Protein 7E5Q (pdb70)

Foldseek 3Di:
DDAQFDDCFDQFAPPALHPFAFKKKKWFKAFPDQELVLVQVLQQVLFVLQNVLRVDDPVDDDLAPPPCVPPGSQNKGKFKWAAPCLQPPPRHGGLPQPVADWDAHDFFDDFPLAQADALQETHGMMIMIHGNDHSSRVSSVVSSVVSCVVGIDISDMFMFGWDADPVRHQTAALLQARDQLPADNSPPVVVCCVWFAACDDHPPQLHQWWKKKWWFKWFQNVVSVVDDQVLSCLLAQARRPQCHGAPDDHNNPDHDLVRHDCQHLNNLLVVLVADKGWRKGKHWDQADPVPRHTTIGIGIMIIGRHCVNHPSSSCVSNSPRRSSSVGMHTHYIGMTRTTTGHHPVGTRCCSSSPD/DVLADDCFDQFAPPALHPFAFKKKKWFKAFPDQELVLVQVLQFVLQVLQNQLRHPHPDDPVDPDLAPPPCNPPDSQNKGKFKWAAPVLQPDPNDRRHPQVVQDWDFRDFFPDADALQEDHGMMMMIHGNDHSSRCSSVVSSVVSCPPTIDISDMDMFGWDADPVRHQTAALLQARDFLQADNSPPVVVCCVWFAACDDHRPQLHQWWKKKWWWKWFQNVVSVVDDQVLSCLLAQAHRPQCPHAPDDHVNDDHDLVRHDCQHLNNQLVVLVADWGWRKGKAWDQADVVVRHTTITIGTMITGRHCVNHPSSSVVSNVPRRSSVVGMDTHHIGMTRTGTGDHVVGTGCCSSSVD

InterPro domains:
  IPR006311 Twin-arginine translocation pathway, signal sequence [PS51318] (1-44)
  IPR006313 Deferrochelatase [TIGR01412] (5-415)
  IPR006314 Dyp-type peroxidase [PS51404] (63-408)
  IPR006314 Dyp-type peroxidase [PTHR30521] (64-403)
  IPR006314 Dyp-type peroxidase [TIGR01413] (66-404)
  IPR011008 Dimeric alpha-beta barrel [SSF54909] (61-408)
  IPR019546 Twin-arginine translocation pathway, signal sequence, bacterial/archaeal [PF10518] (11-30)
  IPR048327 Dyp-type peroxidase, N-terminal domain [PF04261] (66-222)
  IPR048328 Dyp-type peroxidase, C-terminal domain [PF20628] (231-404)

Solvent-accessible surface area: 28818 Å² total; per-residue (Å²): 227,141,138,38,55,23,103,21,52,34,149,42,9,14,0,1,33,27,80,67,4,26,4,1,0,0,0,0,0,22,6,72,17,193,50,54,79,67,0,29,68,6,0,122,66,0,5,52,28,0,60,112,26,5,84,156,82,108,69,108,53,36,185,67,8,14,2,20,70,34,32,48,35,11,39,3,1,5,0,0,0,0,0,28,26,0,6,94,64,137,66,148,79,38,27,68,3,162,103,66,74,4,139,30,3,60,85,22,55,98,17,123,75,33,92,80,64,79,158,39,3,28,4,0,0,0,0,0,0,0,0,56,26,7,0,7,0,0,11,0,0,10,9,0,17,28,73,2,60,72,18,12,117,36,81,13,14,6,27,6,2,10,6,38,11,142,128,69,50,28,29,13,10,0,2,0,8,35,30,22,32,41,37,64,58,42,147,52,107,78,62,3,37,67,10,0,9,7,93,96,62,24,31,115,10,0,56,7,0,0,0,0,0,0,8,5,35,28,9,52,6,42,88,1,14,105,16,15,44,68,69,2,19,35,6,20,0,26,80,12,92,38,2,0,0,32,53,28,164,111,29,113,40,100,22,96,74,154,95,13,42,81,64,0,48,27,12,13,24,106,75,30,67,65,74,16,5,70,9,9,0,0,4,4,67,14,35,28,132,100,70,41,131,18,29,0,0,23,0,29,0,0,0,0,66,39,0,76,69,11,4,16,36,18,20,120,24,32,16,75,115,9,22,23,46,129,23,20,56,20,33,0,18,6,5,0,0,0,3,9,27,7,149,152,77,77,17,3,8,40,31,1,0,71,157,92,161,75,50,22,102,18,53,36,162,43,9,14,0,1,34,29,80,64,3,27,6,0,2,0,0,0,0,39,5,70,13,179,112,57,74,49,0,40,71,8,0,126,66,0,4,59,30,0,56,90,19,3,31,32,193,163,108,76,71,137,80,48,31,140,65,8,13,1,23,70,32,30,21,19,12,35,3,0,3,0,0,0,0,0,35,32,0,0,30,103,141,72,147,65,46,17,55,1,96,106,50,58,5,140,47,2,68,81,11,81,143,109,50,124,155,13,2,30,5,3,0,0,0,0,0,0,0,59,27,8,1,7,0,1,8,0,0,9,8,0,16,39,73,1,82,74,22,10,116,42,88,17,13,16,33,6,2,13,6,37,13,90,124,74,54,28,28,15,10,0,2,0,7,41,32,21,36,51,34,63,61,48,157,53,110,75,62,3,76,68,11,0,14,4,86,102,55,24,20,125,11,0,70,7,0,0,0,0,0,0,29,24,33,35,10,62,6,27,84,1,12,110,16,19,53,31,74,2,30,61,4,20,0,29,80,17,92,38,4,0,0,37,64,31,78,126,30,111,26,89,20,103,67,151,104,10,46,94,62,0,46,28,8,21,22,98,73,34,64,62,80,17,3,70,8,10,0,0,6,4,83,21,40,20,128,107,69,33,90,32,21,0,0,26,0,31,0,0,0,0,71,35,1,74,71,11,5,45,39,16,29,63,29,29,81,80,143,9,10,26,68,112,22,18,91,45,39,0,16,6,5,0,0,0,3,8,26,5,152,141,79,87,23,2,8,44,48,0,0,96,107

Organism: Bacillus subtilis (strain 168) (NCBI:txid224308)

Radius of gyration: 26.23 Å; Cα contacts (8 Å, |Δi|>4): 1665; chains: 2; bounding box: 49×67×76 Å

Structure (mmCIF, N/CA/C/O backbone):
data_7E5Q
#
_entry.id   7E5Q
#
_cell.length_a   40.855
_cell.length_b   117.342
_cell.length_c   135.441
_cell.angle_alpha   90.000
_cell.angle_beta   90.000
_cell.angle_gamma   90.000
#
_symmetry.space_group_name_H-M   'P 21 21 21'
#
loop_
_entity.id
_entity.type
_entity.pdbx_description
1 polymer Deferrochelatase/peroxidase
2 non-polymer 'PROTOPORPHYRIN IX CONTAINING FE'
3 non-polymer 'OXYGEN MOLECULE'
4 non-polymer 1,2-ETHANEDIOL
5 non-polymer 'CITRIC ACID'
6 non-polymer DI(HYDROXYETHYL)ETHER
7 non-polymer 'SODIUM ION'
8 non-polymer 'CHLORIDE ION'
9 non-polymer GLYCEROL
10 water water
#
loop_
_atom_site.group_PDB
_atom_site.id
_atom_site.type_symbol
_atom_site.label_atom_id
_atom_site.label_alt_id
_atom_site.label_comp_id
_atom_site.label_asym_id
_atom_site.label_entity_id
_atom_site.label_seq_id
_atom_site.pdbx_PDB_ins_code
_atom_site.Cartn_x
_atom_site.Cartn_y
_atom_site.Cartn_z
_atom_site.occupancy
_atom_site.B_iso_or_equiv
_atom_site.auth_seq_id
_atom_site.auth_comp_id
_atom_site.auth_asym_id
_atom_site.auth_atom_id
_atom_site.pdbx_PDB_model_num
ATOM 1 N N . MET A 1 1 ? 30.657 16.292 33.435 1.00 64.92 1 MET A N 1
ATOM 2 C CA . MET A 1 1 ? 30.121 16.219 32.076 1.00 63.90 1 MET A CA 1
ATOM 3 C C . MET A 1 1 ? 30.454 17.488 31.290 1.00 62.26 1 MET A C 1
ATOM 4 O O . MET A 1 1 ? 30.785 18.517 31.875 1.00 66.38 1 MET A O 1
ATOM 9 N N . GLU A 1 2 ? 30.404 17.402 29.963 1.00 61.57 2 GLU A N 1
ATOM 10 C CA . GLU A 1 2 ? 30.538 18.590 29.133 1.00 53.89 2 GLU A CA 1
ATOM 11 C C . GLU A 1 2 ? 29.236 19.386 29.145 1.00 50.04 2 GLU A C 1
ATOM 12 O O . GLU A 1 2 ? 28.210 18.941 29.667 1.00 49.28 2 GLU A O 1
ATOM 18 N N . GLU A 1 3 ? 29.287 20.577 28.545 1.00 44.54 3 GLU A N 1
ATOM 19 C CA . GLU A 1 3 ? 28.089 21.390 28.376 1.00 50.55 3 GLU A CA 1
ATOM 20 C C . GLU A 1 3 ? 27.005 20.621 27.633 1.00 41.07 3 GLU A C 1
ATOM 21 O O . GLU A 1 3 ? 27.247 20.056 26.562 1.00 47.74 3 GLU A O 1
ATOM 27 N N . GLN A 1 4 ? 25.804 20.603 28.208 1.00 38.19 4 GLN A N 1
ATOM 28 C CA . GLN A 1 4 ? 24.675 19.889 27.620 1.00 40.47 4 GLN A CA 1
ATOM 29 C C . GLN A 1 4 ? 23.787 20.872 26.857 1.00 34.84 4 GLN A C 1
ATOM 30 O O . GLN A 1 4 ? 22.646 21.145 27.224 1.00 39.51 4 GLN A O 1
ATOM 36 N N . ILE A 1 5 ? 24.336 21.404 25.767 1.00 45.07 5 ILE A N 1
ATOM 37 C CA . ILE A 1 5 ? 23.661 22.413 24.954 1.00 32.57 5 ILE A CA 1
ATOM 38 C C . ILE A 1 5 ? 23.589 21.905 23.525 1.00 37.47 5 ILE A C 1
ATOM 39 O O . ILE A 1 5 ? 24.550 21.317 23.020 1.00 39.80 5 ILE A O 1
ATOM 44 N N . VAL A 1 6 ? 22.441 22.090 22.891 1.00 36.16 6 VAL A N 1
ATOM 45 C CA . VAL A 1 6 ? 22.240 21.757 21.482 1.00 34.39 6 VAL A CA 1
ATOM 46 C C . VAL A 1 6 ? 22.099 23.064 20.711 1.00 39.25 6 VAL A C 1
ATOM 47 O O . VAL A 1 6 ? 21.306 23.922 21.114 1.00 31.90 6 VAL A O 1
ATOM 51 N N . PRO A 1 7 ? 22.833 23.253 19.614 1.00 36.12 7 PRO A N 1
ATOM 52 C CA . PRO A 1 7 ? 22.748 24.514 18.864 1.00 37.42 7 PRO A CA 1
ATOM 53 C C . PRO A 1 7 ? 21.324 24.810 18.416 1.00 30.96 7 PRO A C 1
ATOM 54 O O . PRO A 1 7 ? 20.620 23.939 17.901 1.00 37.32 7 PRO A O 1
ATOM 58 N N . PHE A 1 8 ? 20.907 26.056 18.615 1.00 34.16 8 PHE A N 1
ATOM 59 C CA . PHE A 1 8 ? 19.562 26.479 18.256 1.00 28.56 8 PHE A CA 1
ATOM 60 C C . PHE A 1 8 ? 19.502 27.004 16.823 1.00 32.12 8 PHE A C 1
ATOM 61 O O . PHE A 1 8 ? 18.579 26.660 16.070 1.00 36.66 8 PHE A O 1
ATOM 69 N N . TYR A 1 9 ? 20.498 27.786 16.414 1.00 35.66 9 TYR A N 1
ATOM 70 C CA . TYR A 1 9 ? 20.570 28.320 15.058 1.00 34.99 9 TYR A CA 1
ATOM 71 C C . TYR A 1 9 ? 21.294 27.341 14.144 1.00 36.64 9 TYR A C 1
ATOM 72 O O . TYR A 1 9 ? 22.312 26.753 14.523 1.00 44.38 9 TYR A O 1
ATOM 81 N N . GLY A 1 10 ? 20.779 27.174 12.934 1.00 39.83 10 GLY A N 1
ATOM 82 C CA . GLY A 1 10 ? 21.466 26.339 11.972 1.00 36.82 10 GLY A CA 1
ATOM 83 C C . GLY A 1 10 ? 20.634 26.136 10.729 1.00 39.11 10 GLY A C 1
ATOM 84 O O . GLY A 1 10 ? 19.552 26.702 10.572 1.00 38.75 10 GLY A O 1
ATOM 85 N N . LYS A 1 11 ? 21.174 25.295 9.845 1.00 40.87 11 LYS A N 1
ATOM 86 C CA . LYS A 1 11 ? 20.470 24.905 8.631 1.00 36.51 11 LYS A CA 1
ATOM 87 C C . LYS A 1 11 ? 19.124 24.260 8.941 1.00 41.35 11 LYS A C 1
ATOM 88 O O . LYS A 1 11 ? 18.175 24.397 8.158 1.00 33.45 11 LYS A O 1
ATOM 94 N N . HIS A 1 12 ? 19.019 23.562 10.073 1.00 37.59 12 HIS A N 1
ATOM 95 C CA . HIS A 1 12 ? 17.796 22.890 10.479 1.00 35.90 12 HIS A CA 1
ATOM 96 C C . HIS A 1 12 ? 17.381 23.331 11.873 1.00 28.41 12 HIS A C 1
ATOM 97 O O . HIS A 1 12 ? 18.182 23.834 12.662 1.00 33.39 12 HIS A O 1
ATOM 104 N N . GLN A 1 13 ? 16.106 23.127 12.170 1.00 31.92 13 GLN A N 1
ATOM 105 C CA . GLN A 1 13 ? 15.669 23.191 13.554 1.00 30.28 13 GLN A CA 1
ATOM 106 C C . GLN A 1 13 ? 16.208 21.993 14.311 1.00 28.55 13 GLN A C 1
ATOM 107 O O . GLN A 1 13 ? 16.238 20.875 13.793 1.00 32.34 13 GLN A O 1
ATOM 113 N N . ALA A 1 14 ? 16.641 22.246 15.537 1.00 32.80 14 ALA A N 1
ATOM 114 C CA . ALA A 1 14 ? 16.997 21.197 16.468 1.00 35.52 14 ALA A CA 1
ATOM 115 C C . ALA A 1 14 ? 15.741 20.461 16.922 1.00 34.25 14 ALA A C 1
ATOM 116 O O . ALA A 1 14 ? 14.610 20.884 16.663 1.00 31.39 14 ALA A O 1
ATOM 118 N N . GLY A 1 15 ? 15.948 19.341 17.610 1.00 31.92 15 GLY A N 1
ATOM 119 C CA . GLY A 1 15 ? 14.845 18.541 18.091 1.00 28.13 15 GLY A CA 1
ATOM 120 C C . GLY A 1 15 ? 14.333 17.503 17.120 1.00 31.05 15 GLY A C 1
ATOM 121 O O . GLY A 1 15 ? 13.335 16.839 17.418 1.00 28.18 15 GLY A O 1
ATOM 122 N N . ILE A 1 16 ? 14.984 17.331 15.974 1.00 28.48 16 ILE A N 1
ATOM 123 C CA . ILE A 1 16 ? 14.475 16.457 14.930 1.00 29.67 16 ILE A CA 1
ATOM 124 C C . ILE A 1 16 ? 15.451 15.306 14.733 1.00 34.19 16 ILE A C 1
ATOM 125 O O . ILE A 1 16 ? 15.128 14.153 15.037 1.00 31.35 16 ILE A O 1
ATOM 130 N N . THR A 1 17 ? 16.651 15.602 14.241 1.00 31.14 17 THR A N 1
ATOM 131 C CA . THR A 1 17 ? 17.726 14.622 14.227 1.00 37.15 17 THR A CA 1
ATOM 132 C C . THR A 1 17 ? 18.643 14.767 15.428 1.00 36.24 17 THR A C 1
ATOM 133 O O . THR A 1 17 ? 19.586 13.981 15.570 1.00 35.23 17 THR A O 1
ATOM 137 N N . THR A 1 18 ? 18.401 15.763 16.281 1.00 29.83 18 THR A N 1
ATOM 138 C CA . THR A 1 18 ? 19.053 15.807 17.578 1.00 30.19 18 THR A CA 1
ATOM 139 C C . THR A 1 18 ? 18.851 14.471 18.289 1.00 34.35 18 THR A C 1
ATOM 140 O O . THR A 1 18 ? 17.793 13.843 18.175 1.00 28.59 18 THR A O 1
ATOM 144 N N . ALA A 1 19 ? 19.877 14.034 19.006 1.00 32.86 19 ALA A N 1
ATOM 145 C CA . ALA A 1 19 ? 19.752 12.821 19.807 1.00 34.70 19 ALA A CA 1
ATOM 146 C C . ALA A 1 19 ? 18.570 12.937 20.759 1.00 29.87 19 ALA A C 1
ATOM 147 O O . ALA A 1 19 ? 18.298 13.998 21.320 1.00 30.54 19 ALA A O 1
ATOM 149 N N . HIS A 1 20 ? 17.858 11.831 20.915 1.00 33.00 20 HIS A N 1
ATOM 150 C CA . HIS A 1 20 ? 16.597 11.786 21.641 1.00 31.91 20 HIS A CA 1
ATOM 151 C C . HIS A 1 20 ? 16.838 12.055 23.126 1.00 30.21 20 HIS A C 1
ATOM 152 O O . HIS A 1 20 ? 17.545 11.290 23.785 1.00 29.94 20 HIS A O 1
ATOM 159 N N . GLN A 1 21 ? 16.285 13.157 23.648 1.00 28.37 21 GLN A N 1
ATOM 160 C CA . GLN A 1 21 ? 16.377 13.449 25.073 1.00 27.96 21 GLN A CA 1
ATOM 161 C C . GLN A 1 21 ? 15.357 12.617 25.857 1.00 25.37 21 GLN A C 1
ATOM 162 O O . GLN A 1 21 ? 14.505 11.931 25.296 1.00 27.23 21 GLN A O 1
ATOM 168 N N . THR A 1 22 ? 15.415 12.719 27.181 1.00 24.88 22 THR A N 1
ATOM 169 C CA . THR A 1 22 ? 14.571 11.839 27.990 1.00 28.77 22 THR A CA 1
ATOM 170 C C . THR A 1 22 ? 13.142 12.353 28.134 1.00 27.23 22 THR A C 1
ATOM 171 O O . THR A 1 22 ? 12.219 11.541 28.253 1.00 27.50 22 THR A O 1
ATOM 175 N N . TYR A 1 23 ? 12.926 13.677 28.094 1.00 23.15 23 TYR A N 1
ATOM 176 C CA . TYR A 1 23 ? 11.627 14.258 28.436 1.00 25.71 23 TYR A CA 1
ATOM 177 C C . TYR A 1 23 ? 11.133 15.188 27.341 1.00 30.31 23 TYR A C 1
ATOM 178 O O . TYR A 1 23 ? 11.923 15.823 26.635 1.00 26.34 23 TYR A O 1
ATOM 187 N N . VAL A 1 24 ? 9.810 15.263 27.208 1.00 22.97 24 VAL A N 1
ATOM 188 C CA . VAL A 1 24 ? 9.176 16.141 26.235 1.00 22.98 24 VAL A CA 1
ATOM 189 C C . VAL A 1 24 ? 7.979 16.836 26.875 1.00 26.32 24 VAL A C 1
ATOM 190 O O . VAL A 1 24 ? 7.253 16.242 27.678 1.00 24.65 24 VAL A O 1
ATOM 194 N N . TYR A 1 25 ? 7.801 18.118 26.545 1.00 25.06 25 TYR A N 1
ATOM 195 C CA . TYR A 1 25 ? 6.510 18.785 26.614 1.00 28.20 25 TYR A CA 1
ATOM 196 C C . TYR A 1 25 ? 6.106 19.135 25.186 1.00 32.33 25 TYR A C 1
ATOM 197 O O . TYR A 1 25 ? 6.905 19.702 24.430 1.00 28.89 25 TYR A O 1
ATOM 206 N N . PHE A 1 26 ? 4.882 18.772 24.813 1.00 29.98 26 PHE A N 1
ATOM 207 C CA . PHE A 1 26 ? 4.365 18.968 23.466 1.00 27.84 26 PHE A CA 1
ATOM 208 C C . PHE A 1 26 ? 3.078 19.768 23.571 1.00 31.95 26 PHE A C 1
ATOM 209 O O . PHE A 1 26 ? 2.101 19.287 24.154 1.00 33.01 26 PHE A O 1
ATOM 217 N N . ALA A 1 27 ? 3.067 20.978 23.002 1.00 32.06 27 ALA A N 1
ATOM 218 C CA . ALA A 1 27 ? 1.912 21.859 23.089 1.00 33.01 27 ALA A CA 1
ATOM 219 C C . ALA A 1 27 ? 1.450 22.279 21.700 1.00 32.55 27 ALA A C 1
ATOM 220 O O . ALA A 1 27 ? 2.267 22.494 20.800 1.00 32.44 27 ALA A O 1
ATOM 222 N N . ALA A 1 28 ? 0.134 22.371 21.526 1.00 30.93 28 ALA A N 1
ATOM 223 C CA . ALA A 1 28 ? -0.460 22.975 20.343 1.00 32.61 28 ALA A CA 1
ATOM 224 C C . ALA A 1 28 ? -1.194 24.248 20.736 1.00 27.75 28 ALA A C 1
ATOM 225 O O . ALA A 1 28 ? -1.846 24.309 21.780 1.00 27.83 28 ALA A O 1
ATOM 227 N N . LEU A 1 29 ? -1.094 25.260 19.888 1.00 29.79 29 LEU A N 1
ATOM 228 C CA . LEU A 1 29 ? -1.704 26.548 20.154 1.00 34.61 29 LEU A CA 1
ATOM 229 C C . LEU A 1 29 ? -2.534 26.944 18.950 1.00 31.24 29 LEU A C 1
ATOM 230 O O . LEU A 1 29 ? -2.216 26.589 17.814 1.00 31.26 29 LEU A O 1
ATOM 235 N N . ASP A 1 30 ? -3.608 27.672 19.206 1.00 35.85 30 ASP A N 1
ATOM 236 C CA . ASP A 1 30 ? -4.368 28.318 18.149 1.00 37.70 30 ASP A CA 1
ATOM 237 C C . ASP A 1 30 ? -4.166 29.824 18.243 1.00 30.26 30 ASP A C 1
ATOM 238 O O . ASP A 1 30 ? -4.162 30.392 19.339 1.00 35.63 30 ASP A O 1
ATOM 243 N N . VAL A 1 31 ? -3.952 30.456 17.094 1.00 32.24 31 VAL A N 1
ATOM 244 C CA . VAL A 1 31 ? -3.823 31.910 17.022 1.00 32.29 31 VAL A CA 1
ATOM 245 C C . VAL A 1 31 ? -5.219 32.508 17.073 1.00 33.28 31 VAL A C 1
ATOM 246 O O . VAL A 1 31 ? -6.081 32.169 16.258 1.00 38.88 31 VAL A O 1
ATOM 250 N N . THR A 1 32 ? -5.446 33.386 18.041 1.00 42.41 32 THR A N 1
ATOM 251 C CA . THR A 1 32 ? -6.690 34.130 18.123 1.00 41.17 32 THR A CA 1
ATOM 252 C C . THR A 1 32 ? -6.560 35.550 17.600 1.00 42.96 32 THR A C 1
ATOM 253 O O . THR A 1 32 ? -7.579 36.168 17.283 1.00 40.55 32 THR A O 1
ATOM 257 N N . ALA A 1 33 ? -5.342 36.085 17.537 1.00 38.98 33 ALA A N 1
ATOM 258 C CA . ALA A 1 33 ? -5.129 37.374 16.909 1.00 46.75 33 ALA A CA 1
ATOM 259 C C . ALA A 1 33 ? -5.447 37.280 15.422 1.00 50.23 33 ALA A C 1
ATOM 260 O O . ALA A 1 33 ? -5.313 36.226 14.796 1.00 41.67 33 ALA A O 1
ATOM 262 N N . LYS A 1 34 ? -5.886 38.394 14.856 1.00 47.35 34 LYS A N 1
ATOM 263 C CA . LYS A 1 34 ? -6.308 38.422 13.467 1.00 42.42 34 LYS A CA 1
ATOM 264 C C . LYS A 1 34 ? -5.286 39.088 12.551 1.00 48.46 34 LYS A C 1
ATOM 265 O O . LYS A 1 34 ? -5.486 39.109 11.336 1.00 48.57 34 LYS A O 1
ATOM 271 N N . GLU A 1 35 ? -4.189 39.606 13.099 1.00 44.66 35 GLU A N 1
ATOM 272 C CA . GLU A 1 35 ? -3.186 40.354 12.351 1.00 42.51 35 GLU A CA 1
ATOM 273 C C . GLU A 1 35 ? -1.878 39.581 12.308 1.00 45.71 35 GLU A C 1
ATOM 274 O O . GLU A 1 35 ? -1.394 39.123 13.348 1.00 37.11 35 GLU A O 1
ATOM 276 N N . LYS A 1 36 ? -1.288 39.477 11.112 1.00 38.01 36 LYS A N 1
ATOM 277 C CA . LYS A 1 36 ? -0.016 38.774 10.964 1.00 33.64 36 LYS A CA 1
ATOM 278 C C . LYS A 1 36 ? 1.118 39.458 11.728 1.00 40.09 36 LYS A C 1
ATOM 279 O O . LYS A 1 36 ? 2.079 38.793 12.136 1.00 35.34 36 LYS A O 1
ATOM 285 N N . SER A 1 37 ? 1.034 40.776 11.934 1.00 34.25 37 SER A N 1
ATOM 286 C CA . SER A 1 37 ? 2.087 41.458 12.681 1.00 34.64 37 SER A CA 1
ATOM 287 C C . SER A 1 37 ? 2.215 40.922 14.097 1.00 29.66 37 SER A C 1
ATOM 288 O O . SER A 1 37 ? 3.316 40.902 14.656 1.00 30.07 37 SER A O 1
ATOM 291 N N . ASP A 1 38 ? 1.099 40.534 14.710 1.00 30.71 38 ASP A N 1
ATOM 292 C CA . ASP A 1 38 ? 1.144 39.950 16.046 1.00 35.98 38 ASP A CA 1
ATOM 293 C C . ASP A 1 38 ? 1.879 38.613 16.037 1.00 35.15 38 ASP A C 1
ATOM 294 O O . ASP A 1 38 ? 2.584 38.275 16.995 1.00 33.39 38 ASP A O 1
ATOM 299 N N . ILE A 1 39 ? 1.724 37.841 14.963 1.00 30.44 39 ILE A N 1
ATOM 300 C CA . ILE A 1 39 ? 2.432 36.566 14.858 1.00 26.58 39 ILE A CA 1
ATOM 301 C C . ILE A 1 39 ? 3.912 36.801 14.614 1.00 31.37 39 ILE A C 1
ATOM 302 O O . ILE A 1 39 ? 4.760 36.043 15.099 1.00 32.05 39 ILE A O 1
ATOM 307 N N . ILE A 1 40 ? 4.254 37.855 13.871 1.00 32.89 40 ILE A N 1
ATOM 308 C CA . ILE A 1 40 ? 5.661 38.161 13.636 1.00 27.99 40 ILE A CA 1
ATOM 309 C C . ILE A 1 40 ? 6.347 38.471 14.956 1.00 30.48 40 ILE A C 1
ATOM 310 O O . ILE A 1 40 ? 7.415 37.929 15.264 1.00 30.29 40 ILE A O 1
ATOM 315 N N . THR A 1 41 ? 5.741 39.362 15.751 1.00 30.11 41 THR A N 1
ATOM 316 C CA . THR A 1 41 ? 6.255 39.665 17.082 1.00 32.48 41 THR A CA 1
ATOM 317 C C . THR A 1 41 ? 6.383 38.402 17.925 1.00 34.92 41 THR A C 1
ATOM 318 O O . THR A 1 41 ? 7.366 38.226 18.653 1.00 32.30 41 THR A O 1
ATOM 322 N N . LEU A 1 42 ? 5.384 37.527 17.857 1.00 30.09 42 LEU A N 1
ATOM 323 C CA . LEU A 1 42 ? 5.446 36.275 18.613 1.00 30.60 42 LEU A CA 1
ATOM 324 C C . LEU A 1 42 ? 6.688 35.475 18.247 1.00 29.04 42 LEU A C 1
ATOM 325 O O . LEU A 1 42 ? 7.442 35.041 19.128 1.00 34.48 42 LEU A O 1
ATOM 330 N N . PHE A 1 43 ? 6.934 35.294 16.946 1.00 26.75 43 PHE A N 1
ATOM 331 C CA . PHE A 1 43 ? 8.034 34.433 16.526 1.00 29.36 43 PHE A CA 1
ATOM 332 C C . PHE A 1 43 ? 9.393 35.075 16.744 1.00 35.50 43 PHE A C 1
ATOM 333 O O . PHE A 1 43 ? 10.371 34.364 17.002 1.00 36.85 43 PHE A O 1
ATOM 341 N N . ARG A 1 44 ? 9.501 36.402 16.660 1.00 37.40 44 ARG A N 1
ATOM 342 C CA . ARG A 1 44 ? 10.792 36.965 17.033 1.00 33.67 44 ARG A CA 1
ATOM 343 C C . ARG A 1 44 ? 10.975 36.972 18.545 1.00 26.85 44 ARG A C 1
ATOM 344 O O . ARG A 1 44 ? 12.103 36.834 19.025 1.00 32.63 44 ARG A O 1
ATOM 352 N N . ASN A 1 45 ? 9.902 37.155 19.316 1.00 28.71 45 ASN A N 1
ATOM 353 C CA . ASN A 1 45 ? 10.026 37.006 20.759 1.00 29.39 45 ASN A CA 1
ATOM 354 C C . ASN A 1 45 ? 10.326 35.555 21.128 1.00 28.28 45 ASN A C 1
ATOM 355 O O . ASN A 1 45 ? 11.094 35.288 22.054 1.00 27.28 45 ASN A O 1
ATOM 360 N N . TRP A 1 46 ? 9.725 34.609 20.416 1.00 31.11 46 TRP A N 1
ATOM 361 C CA . TRP A 1 46 ? 10.014 33.202 20.687 1.00 34.12 46 TRP A CA 1
ATOM 362 C C . TRP A 1 46 ? 11.452 32.863 20.326 1.00 34.52 46 TRP A C 1
ATOM 363 O O . TRP A 1 46 ? 12.114 32.088 21.027 1.00 35.83 46 TRP A O 1
ATOM 374 N N . THR A 1 47 ? 11.954 33.455 19.244 1.00 32.68 47 THR A N 1
ATOM 375 C CA . THR A 1 47 ? 13.300 33.139 18.781 1.00 33.71 47 THR A CA 1
ATOM 376 C C . THR A 1 47 ? 14.336 33.600 19.790 1.00 34.04 47 THR A C 1
ATOM 377 O O . THR A 1 47 ? 15.200 32.822 20.208 1.00 38.71 47 THR A O 1
ATOM 381 N N . SER A 1 48 ? 14.258 34.865 20.208 1.00 34.62 48 SER A N 1
ATOM 382 C CA . SER A 1 48 ? 15.204 35.373 21.194 1.00 35.40 48 SER A CA 1
ATOM 383 C C . SER A 1 48 ? 15.138 34.566 22.496 1.00 37.79 48 SER A C 1
ATOM 384 O O . SER A 1 48 ? 16.170 34.186 23.059 1.00 33.73 48 SER A O 1
ATOM 387 N N . LEU A 1 49 ? 13.926 34.287 22.985 1.00 31.00 49 LEU A N 1
ATOM 388 C CA . LEU A 1 49 ? 13.789 33.519 24.221 1.00 36.92 49 LEU A CA 1
ATOM 389 C C . LEU A 1 49 ? 14.357 32.109 24.064 1.00 36.47 49 LEU A C 1
ATOM 390 O O . LEU A 1 49 ? 15.082 31.613 24.941 1.00 35.16 49 LEU A O 1
ATOM 395 N N . THR A 1 50 ? 14.040 31.448 22.954 1.00 32.03 50 THR A N 1
ATOM 396 C CA . THR A 1 50 ? 14.530 30.089 22.755 1.00 29.87 50 THR A CA 1
ATOM 397 C C . THR A 1 50 ? 16.049 30.076 22.654 1.00 38.17 50 THR A C 1
ATOM 398 O O . THR A 1 50 ? 16.710 29.183 23.194 1.00 34.84 50 THR A O 1
ATOM 402 N N . GLN A 1 51 ? 16.625 31.075 21.987 1.00 37.99 51 GLN A N 1
ATOM 403 C CA . GLN A 1 51 ? 18.078 31.196 21.965 1.00 37.37 51 GLN A CA 1
ATOM 404 C C . GLN A 1 51 ? 18.635 31.319 23.377 1.00 35.43 51 GLN A C 1
ATOM 405 O O . GLN A 1 51 ? 19.661 30.709 23.701 1.00 38.46 51 GLN A O 1
ATOM 411 N N . MET A 1 52 ? 17.960 32.085 24.241 1.00 34.41 52 MET A N 1
ATOM 412 C CA . MET A 1 52 ? 18.412 32.204 25.626 1.00 36.59 52 MET A CA 1
ATOM 413 C C . MET A 1 52 ? 18.218 30.899 26.383 1.00 35.81 52 MET A C 1
ATOM 414 O O . MET A 1 52 ? 19.093 30.481 27.153 1.00 36.74 52 MET A O 1
ATOM 419 N N . LEU A 1 53 ? 17.060 30.263 26.207 1.00 35.49 53 LEU A N 1
ATOM 420 C CA . LEU A 1 53 ? 16.758 29.044 26.956 1.00 39.36 53 LEU A CA 1
ATOM 421 C C . LEU A 1 53 ? 17.723 27.924 26.601 1.00 29.56 53 LEU A C 1
ATOM 422 O O . LEU A 1 53 ? 18.220 27.219 27.486 1.00 32.70 53 LEU A O 1
ATOM 427 N N . THR A 1 54 ? 18.017 27.757 25.318 1.00 32.77 54 THR A N 1
ATOM 428 C CA . THR A 1 54 ? 18.853 26.645 24.889 1.00 35.67 54 THR A CA 1
ATOM 429 C C . THR A 1 54 ? 20.337 26.877 25.132 1.00 40.20 54 THR A C 1
ATOM 430 O O . THR A 1 54 ? 21.108 25.915 25.075 1.00 45.02 54 THR A O 1
ATOM 434 N N . SER A 1 55 ? 20.758 28.108 25.402 1.00 37.58 55 SER A N 1
ATOM 435 C CA . SER A 1 55 ? 22.183 28.399 25.518 1.00 40.33 55 SER A CA 1
ATOM 436 C C . SER A 1 55 ? 22.726 28.122 26.925 1.00 40.53 55 SER A C 1
ATOM 437 O O . SER A 1 55 ? 21.978 28.095 27.914 1.00 43.57 55 SER A O 1
ATOM 440 N N . ARG A 1 64 ? 15.609 44.654 37.419 1.00 62.36 64 ARG A N 1
ATOM 441 C CA . ARG A 1 64 ? 16.109 45.225 38.666 1.00 72.86 64 ARG A CA 1
ATOM 442 C C . ARG A 1 64 ? 15.040 46.052 39.380 1.00 77.13 64 ARG A C 1
ATOM 443 O O . ARG A 1 64 ? 15.337 46.738 40.362 1.00 65.53 64 ARG A O 1
ATOM 445 N N . ASN A 1 65 ? 13.800 45.992 38.889 1.00 71.83 65 ASN A N 1
ATOM 446 C CA . ASN A 1 65 ? 12.680 46.706 39.500 1.00 64.28 65 ASN A CA 1
ATOM 447 C C . ASN A 1 65 ? 11.743 45.712 40.183 1.00 62.60 65 ASN A C 1
ATOM 448 O O . ASN A 1 65 ? 10.995 44.990 39.512 1.00 51.44 65 ASN A O 1
ATOM 453 N N . GLN A 1 66 ? 11.759 45.727 41.521 1.00 54.19 66 GLN A N 1
ATOM 454 C CA . GLN A 1 66 ? 11.060 44.781 42.388 1.00 50.12 66 GLN A CA 1
ATOM 455 C C . GLN A 1 66 ? 9.547 44.936 42.367 1.00 44.70 66 GLN A C 1
ATOM 456 O O . GLN A 1 66 ? 8.853 44.055 42.876 1.00 40.04 66 GLN A O 1
ATOM 462 N N . TYR A 1 67 ? 9.022 46.028 41.820 1.00 39.77 67 TYR A N 1
ATOM 463 C CA . TYR A 1 67 ? 7.583 46.232 41.718 1.00 36.58 67 TYR A CA 1
ATOM 464 C C . TYR A 1 67 ? 7.028 45.700 40.405 1.00 36.06 67 TYR A C 1
ATOM 465 O O . TYR A 1 67 ? 5.815 45.790 40.172 1.00 37.89 67 TYR A O 1
ATOM 467 N N . LEU A 1 68 ? 7.891 45.142 39.551 1.00 39.55 68 LEU A N 1
ATOM 468 C CA . LEU A 1 68 ? 7.577 44.484 38.296 1.00 35.34 68 LEU A CA 1
ATOM 469 C C . LEU A 1 68 ? 7.706 42.957 38.419 1.00 39.83 68 LEU A C 1
ATOM 470 O O . LEU A 1 68 ? 8.508 42.449 39.215 1.00 35.25 68 LEU A O 1
ATOM 475 N N . PRO A 1 69 ? 6.946 42.206 37.627 1.00 35.87 69 PRO A N 1
ATOM 476 C CA . PRO A 1 69 ? 7.058 40.730 37.647 1.00 38.29 69 PRO A CA 1
ATOM 477 C C . PRO A 1 69 ? 8.404 40.283 37.110 1.00 43.10 69 PRO A C 1
ATOM 478 O O . PRO A 1 69 ? 8.912 40.863 36.138 1.00 40.48 69 PRO A O 1
ATOM 482 N N . PRO A 1 70 ? 9.007 39.253 37.703 1.00 38.25 70 PRO A N 1
ATOM 483 C CA . PRO A 1 70 ? 10.247 38.703 37.146 1.00 33.32 70 PRO A CA 1
ATOM 484 C C . PRO A 1 70 ? 10.110 38.412 35.660 1.00 29.74 70 PRO A C 1
ATOM 485 O O . PRO A 1 70 ? 9.063 37.961 35.185 1.00 38.81 70 PRO A O 1
ATOM 489 N N . GLN A 1 71 ? 11.185 38.679 34.920 1.00 36.26 71 GLN A N 1
ATOM 490 C CA . GLN A 1 71 ? 11.197 38.347 33.500 1.00 35.59 71 GLN A CA 1
ATOM 491 C C . GLN A 1 71 ? 11.224 36.836 33.288 1.00 40.43 71 GLN A C 1
ATOM 492 O O . GLN A 1 71 ? 10.603 36.322 32.357 1.00 33.06 71 GLN A O 1
ATOM 498 N N . ASP A 1 72 ? 11.944 36.109 34.128 1.00 40.38 72 ASP A N 1
ATOM 499 C CA . ASP A 1 72 ? 11.986 34.656 34.046 1.00 39.78 72 ASP A CA 1
ATOM 500 C C . ASP A 1 72 ? 11.301 34.062 35.270 1.00 34.30 72 ASP A C 1
ATOM 501 O O . ASP A 1 72 ? 11.264 34.681 36.337 1.00 32.89 72 ASP A O 1
ATOM 506 N N . THR A 1 73 ? 10.745 32.851 35.107 1.00 33.13 73 THR A N 1
ATOM 507 C CA . THR A 1 73 ? 9.971 32.241 36.181 1.00 32.66 73 THR A CA 1
ATOM 508 C C . THR A 1 73 ? 10.849 31.614 37.258 1.00 32.70 73 THR A C 1
ATOM 509 O O . THR A 1 73 ? 10.356 31.340 38.354 1.00 32.62 73 THR A O 1
ATOM 513 N N . GLY A 1 74 ? 12.129 31.372 36.979 1.00 31.73 74 GLY A N 1
ATOM 514 C CA . GLY A 1 74 ? 13.091 31.083 38.023 1.00 33.27 74 GLY A CA 1
ATOM 515 C C . GLY A 1 74 ? 13.316 29.621 38.383 1.00 34.72 74 GLY A C 1
ATOM 516 O O . GLY A 1 74 ? 14.319 29.320 39.035 1.00 32.78 74 GLY A O 1
ATOM 517 N N . GLU A 1 75 ? 12.447 28.697 37.983 1.00 30.38 75 GLU A N 1
ATOM 518 C CA . GLU A 1 75 ? 12.580 27.334 38.501 1.00 31.47 75 GLU A CA 1
ATOM 519 C C . GLU A 1 75 ? 13.651 26.492 37.809 1.00 34.02 75 GLU A C 1
ATOM 520 O O . GLU A 1 75 ? 13.847 25.340 38.211 1.00 32.73 75 GLU A O 1
ATOM 526 N N . SER A 1 76 ? 14.351 26.997 36.789 1.00 30.17 76 SER A N 1
ATOM 527 C CA . SER A 1 76 ? 15.504 26.274 36.258 1.00 35.05 76 SER A CA 1
ATOM 528 C C . SER A 1 76 ? 16.822 27.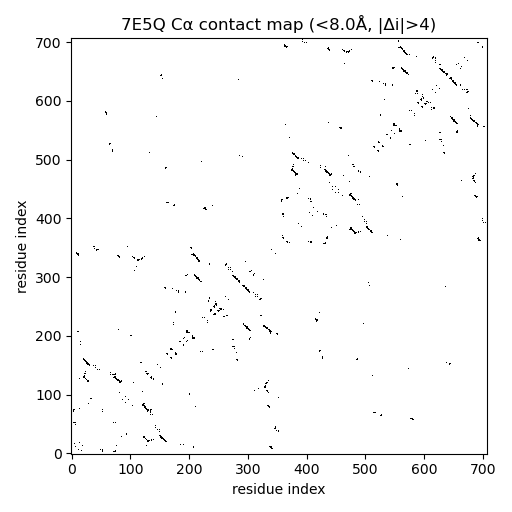015 36.503 1.00 35.16 76 SER A C 1
ATOM 529 O O . SER A 1 76 ? 17.821 26.739 35.829 1.00 34.32 76 SER A O 1
ATOM 532 N N . ALA A 1 77 ? 16.855 27.917 37.489 1.00 33.32 77 ALA A N 1
ATOM 533 C CA . ALA A 1 77 ? 18.017 28.781 37.675 1.00 47.82 77 ALA A CA 1
ATOM 534 C C . ALA A 1 77 ? 19.284 27.981 37.942 1.00 36.61 77 ALA A C 1
ATOM 535 O O . ALA A 1 77 ? 20.351 28.297 37.401 1.00 51.82 77 ALA A O 1
ATOM 537 N N . ASP A 1 78 ? 19.194 26.940 38.761 1.00 43.80 78 ASP A N 1
ATOM 538 C CA . ASP A 1 78 ? 20.366 26.164 39.135 1.00 46.68 78 ASP A CA 1
ATOM 539 C C . ASP A 1 78 ? 20.568 24.923 38.272 1.00 38.67 78 ASP A C 1
ATOM 540 O O . ASP A 1 78 ? 21.429 24.102 38.589 1.00 40.21 78 ASP A O 1
ATOM 545 N N . LEU A 1 79 ? 19.814 24.769 37.190 1.00 37.29 79 LEU A N 1
ATOM 546 C CA . LEU A 1 79 ? 19.841 23.537 36.414 1.00 38.68 79 LEU A CA 1
ATOM 547 C C . LEU A 1 79 ? 20.647 23.700 35.129 1.00 39.68 79 LEU A C 1
ATOM 548 O O . LEU A 1 79 ? 20.732 24.789 34.555 1.00 42.63 79 LEU A O 1
ATOM 553 N N . SER A 1 80 ? 21.249 22.591 34.702 1.00 38.97 80 SER A N 1
ATOM 554 C CA . SER A 1 80 ? 21.924 22.505 33.417 1.00 34.90 80 SER A CA 1
ATOM 555 C C . SER A 1 80 ? 20.917 22.710 32.288 1.00 37.02 80 SER A C 1
ATOM 556 O O . SER A 1 80 ? 19.721 22.441 32.457 1.00 35.35 80 SER A O 1
ATOM 559 N N . PRO A 1 81 ? 21.366 23.185 31.123 1.00 36.55 81 PRO A N 1
ATOM 560 C CA . PRO A 1 81 ? 20.452 23.262 29.970 1.00 38.43 81 PRO A CA 1
ATOM 561 C C . PRO A 1 81 ? 19.934 21.902 29.529 1.00 34.31 81 PRO A C 1
ATOM 562 O O . PRO A 1 81 ? 18.893 21.846 28.867 1.00 37.02 81 PRO A O 1
ATOM 566 N N . SER A 1 82 ? 20.628 20.811 29.872 1.00 37.20 82 SER A N 1
ATOM 567 C CA . SER A 1 82 ? 20.124 19.446 29.672 1.00 32.87 82 SER A CA 1
ATOM 568 C C . SER A 1 82 ? 19.696 19.191 28.232 1.00 31.76 82 SER A C 1
ATOM 569 O O . SER A 1 82 ? 18.650 18.594 27.977 1.00 35.88 82 SER A O 1
ATOM 572 N N . ASN A 1 83 ? 20.512 19.645 27.277 1.00 31.72 83 ASN A N 1
ATOM 573 C CA . ASN A 1 83 ? 20.296 19.361 25.856 1.00 27.36 83 ASN A CA 1
ATOM 574 C C . ASN A 1 83 ? 18.912 19.815 25.390 1.00 24.15 83 ASN A C 1
ATOM 575 O O . ASN A 1 83 ? 18.296 19.195 24.515 1.00 30.51 83 ASN A O 1
ATOM 580 N N . LEU A 1 84 ? 18.439 20.924 25.962 1.00 32.62 84 LEU A N 1
ATOM 581 C CA . LEU A 1 84 ? 17.137 21.478 25.613 1.00 28.83 84 LEU A CA 1
ATOM 582 C C . LEU A 1 84 ? 17.073 21.834 24.136 1.00 30.54 84 LEU A C 1
ATOM 583 O O . LEU A 1 84 ? 17.967 22.499 23.605 1.00 25.75 84 LEU A O 1
ATOM 588 N N . THR A 1 85 ? 16.004 21.395 23.479 1.00 30.91 85 THR A N 1
ATOM 589 C CA . THR A 1 85 ? 15.673 21.832 22.133 1.00 31.84 85 THR A CA 1
ATOM 590 C C . THR A 1 85 ? 14.216 22.252 22.100 1.00 35.54 85 THR A C 1
ATOM 591 O O . THR A 1 85 ? 13.403 21.786 22.899 1.00 27.04 85 THR A O 1
ATOM 595 N N . VAL A 1 86 ? 13.900 23.167 21.186 1.00 28.88 86 VAL A N 1
ATOM 596 C CA . VAL A 1 86 ? 12.538 23.644 20.979 1.00 28.02 86 VAL A CA 1
ATOM 597 C C . VAL A 1 86 ? 12.277 23.617 19.485 1.00 29.98 86 VAL A C 1
ATOM 598 O O . VAL A 1 86 ? 12.983 24.281 18.719 1.00 31.86 86 VAL A O 1
ATOM 602 N N . THR A 1 87 ? 11.265 22.868 19.073 1.00 28.99 87 THR A N 1
ATOM 603 C CA . THR A 1 87 ? 10.938 22.699 17.666 1.00 29.35 87 THR A CA 1
ATOM 604 C C . THR A 1 87 ? 9.568 23.300 17.426 1.00 28.05 87 THR A C 1
ATOM 605 O O . THR A 1 87 ? 8.637 23.043 18.191 1.00 29.73 87 THR A O 1
ATOM 609 N N . PHE A 1 88 ? 9.450 24.105 16.374 1.00 29.39 88 PHE A N 1
ATOM 610 C CA . PHE A 1 88 ? 8.212 24.790 16.052 1.00 25.95 88 PHE A CA 1
ATOM 611 C C . PHE A 1 88 ? 7.644 24.236 14.757 1.00 27.81 88 PHE A C 1
ATOM 612 O O . PHE A 1 88 ? 8.391 23.898 13.831 1.00 29.94 88 PHE A O 1
ATOM 620 N N . GLY A 1 89 ? 6.325 24.125 14.691 1.00 28.17 89 GLY A N 1
ATOM 621 C CA . GLY A 1 89 ? 5.696 23.657 13.472 1.00 28.05 89 GLY A CA 1
ATOM 622 C C . GLY A 1 89 ? 4.354 24.327 13.274 1.00 33.27 89 GLY A C 1
ATOM 623 O O . GLY A 1 89 ? 3.754 24.842 14.219 1.00 31.69 89 GLY A O 1
ATOM 624 N N . PHE A 1 90 ? 3.878 24.301 12.031 1.00 29.02 90 PHE A N 1
ATOM 625 C CA . PHE A 1 90 ? 2.639 24.969 11.647 1.00 30.77 90 PHE A CA 1
ATOM 626 C C . PHE A 1 90 ? 1.603 23.976 11.181 1.00 28.18 90 PHE A C 1
ATOM 627 O O . PHE A 1 90 ? 1.884 23.144 10.312 1.00 31.24 90 PHE A O 1
ATOM 635 N N . GLY A 1 91 ? 0.395 24.099 11.711 1.00 26.79 91 GLY A N 1
ATOM 636 C CA . GLY A 1 91 ? -0.668 23.217 11.305 1.00 26.23 91 GLY A CA 1
ATOM 637 C C . GLY A 1 91 ? -1.384 23.772 10.099 1.00 34.16 91 GLY A C 1
ATOM 638 O O . GLY A 1 91 ? -1.257 24.953 9.773 1.00 31.33 91 GLY A O 1
ATOM 639 N N . PRO A 1 92 ? -2.149 22.927 9.405 1.00 35.16 92 PRO A N 1
ATOM 640 C CA . PRO A 1 92 ? -2.914 23.428 8.252 1.00 38.91 92 PRO A CA 1
ATOM 641 C C . PRO A 1 92 ? -3.838 24.567 8.628 1.00 35.94 92 PRO A C 1
ATOM 642 O O . PRO A 1 92 ? -4.053 25.483 7.823 1.00 32.93 92 PRO A O 1
ATOM 646 N N . SER A 1 93 ? -4.367 24.550 9.849 1.00 30.48 93 SER A N 1
ATOM 647 C CA . SER A 1 93 ? -5.275 25.599 10.296 1.00 31.82 93 SER A CA 1
ATOM 648 C C . SER A 1 93 ? -4.582 26.952 10.402 1.00 32.94 93 SER A C 1
ATOM 649 O O . SER A 1 93 ? -5.254 27.978 10.301 1.00 33.92 93 SER A O 1
ATOM 652 N N . PHE A 1 94 ? -3.254 26.977 10.565 1.00 30.27 94 PHE A N 1
ATOM 653 C CA . PHE A 1 94 ? -2.512 28.235 10.484 1.00 32.20 94 PHE A CA 1
ATOM 654 C C . PHE A 1 94 ? -2.695 28.924 9.140 1.00 35.86 94 PHE A C 1
ATOM 655 O O . PHE A 1 94 ? -2.651 30.154 9.064 1.00 34.25 94 PHE A O 1
ATOM 663 N N . PHE A 1 95 ? -2.872 28.158 8.070 1.00 33.98 95 PHE A N 1
ATOM 664 C CA . PHE A 1 95 ? -2.931 28.732 6.735 1.00 33.07 95 PHE A CA 1
ATOM 665 C C . PHE A 1 95 ? -4.347 28.991 6.255 1.00 41.87 95 PHE A C 1
ATOM 666 O O . PHE A 1 95 ? -4.586 29.986 5.559 1.00 40.12 95 PHE A O 1
ATOM 674 N N . GLU A 1 96 ? -5.291 28.146 6.646 1.00 33.25 96 GLU A N 1
ATOM 675 C CA . GLU A 1 96 ? -6.674 28.262 6.208 1.00 37.44 96 GLU A CA 1
ATOM 676 C C . GLU A 1 96 ? -7.548 27.750 7.335 1.00 44.12 96 GLU A C 1
ATOM 677 O O . GLU A 1 96 ? -7.399 26.598 7.754 1.00 39.27 96 GLU A O 1
ATOM 683 N N . LYS A 1 97 ? -8.440 28.599 7.828 1.00 38.39 97 LYS A N 1
ATOM 684 C CA . LYS A 1 97 ? -9.372 28.215 8.871 1.00 38.45 97 LYS A CA 1
ATOM 685 C C . LYS A 1 97 ? -10.754 28.714 8.495 1.00 41.68 97 LYS A C 1
ATOM 686 O O . LYS A 1 97 ? -10.900 29.834 7.999 1.00 40.90 97 LYS A O 1
ATOM 692 N N . ASP A 1 98 ? -11.761 27.867 8.714 1.00 44.37 98 ASP A N 1
ATOM 693 C CA . ASP A 1 98 ? -13.163 28.244 8.531 1.00 48.39 98 ASP A CA 1
ATOM 694 C C . ASP A 1 98 ? -13.420 28.752 7.116 1.00 45.63 98 ASP A C 1
ATOM 695 O O . ASP A 1 98 ? -14.156 29.721 6.906 1.00 43.33 98 ASP A O 1
ATOM 700 N N . GLY A 1 99 ? -12.801 28.090 6.142 1.00 41.75 99 GLY A N 1
ATOM 701 C CA . GLY A 1 99 ? -12.988 28.411 4.743 1.00 46.81 99 GLY A CA 1
ATOM 702 C C . GLY A 1 99 ? -12.325 29.680 4.263 1.00 46.42 99 GLY A C 1
ATOM 703 O O . GLY A 1 99 ? -12.578 30.095 3.129 1.00 46.09 99 GLY A O 1
ATOM 704 N N . LYS A 1 100 ? -11.488 30.316 5.080 1.00 34.61 100 LYS A N 1
ATOM 705 C CA . LYS A 1 100 ? -10.841 31.569 4.713 1.00 37.78 100 LYS A CA 1
ATOM 706 C C . LYS A 1 100 ? -9.333 31.431 4.854 1.00 43.93 100 LYS A C 1
ATOM 707 O O . LYS A 1 100 ? -8.847 30.786 5.790 1.00 36.75 100 LYS A O 1
ATOM 713 N N . ASP A 1 101 ? -8.595 32.055 3.936 1.00 33.23 101 ASP A N 1
ATOM 714 C CA . ASP A 1 101 ? -7.142 32.100 4.037 1.00 36.15 101 ASP A CA 1
ATOM 715 C C . ASP A 1 101 ? -6.727 33.187 5.024 1.00 36.49 101 ASP A C 1
ATOM 716 O O . ASP A 1 101 ? -7.201 34.328 4.953 1.00 39.96 101 ASP A O 1
ATOM 721 N N . ARG A 1 102 ? -5.836 32.832 5.943 1.00 40.88 102 ARG A N 1
ATOM 722 C CA . ARG A 1 102 ? -5.437 33.705 7.034 1.00 42.64 102 ARG A CA 1
ATOM 723 C C . ARG A 1 102 ? -4.068 34.303 6.756 1.00 42.70 102 ARG A C 1
ATOM 724 O O . ARG A 1 102 ? -3.215 33.683 6.114 1.00 44.90 102 ARG A O 1
ATOM 732 N N . PHE A 1 103 ? -3.868 35.522 7.242 1.00 40.15 103 PHE A N 1
ATOM 733 C CA . PHE A 1 103 ? -2.565 36.178 7.285 1.00 40.89 103 PHE A CA 1
ATOM 734 C C . PHE A 1 103 ? -1.916 36.327 5.913 1.00 40.86 103 PHE A C 1
ATOM 735 O O . PHE A 1 103 ? -0.748 36.735 5.823 1.00 40.17 103 PHE A O 1
ATOM 743 N N . GLY A 1 104 ? -2.641 36.030 4.840 1.00 45.57 104 GLY A N 1
ATOM 744 C CA . GLY A 1 104 ? -2.117 36.240 3.502 1.00 44.52 104 GLY A CA 1
ATOM 745 C C . GLY A 1 104 ? -0.979 35.317 3.127 1.00 40.47 104 GLY A C 1
ATOM 746 O O . GLY A 1 104 ? -0.013 35.759 2.493 1.00 40.71 104 GLY A O 1
ATOM 747 N N . LEU A 1 105 ? -1.080 34.036 3.483 1.00 41.83 105 LEU A N 1
ATOM 748 C CA . LEU A 1 105 ? 0.018 33.091 3.329 1.00 42.04 105 LEU A CA 1
ATOM 749 C C . LEU A 1 105 ? -0.243 32.051 2.248 1.00 43.30 105 LEU A C 1
ATOM 750 O O . LEU A 1 105 ? 0.458 31.035 2.204 1.00 44.28 105 LEU A O 1
ATOM 755 N N . LYS A 1 106 ? -1.235 32.281 1.378 1.00 43.19 106 LYS A N 1
ATOM 756 C CA . LYS A 1 106 ? -1.583 31.288 0.358 1.00 50.20 106 LYS A CA 1
ATOM 757 C C . LYS A 1 106 ? -0.381 30.927 -0.504 1.00 40.41 106 LYS A C 1
ATOM 758 O O . LYS A 1 106 ? -0.085 29.749 -0.711 1.00 40.52 106 LYS A O 1
ATOM 764 N N . SER A 1 107 ? 0.330 31.936 -1.011 1.00 46.96 107 SER A N 1
ATOM 765 C CA . SER A 1 107 ? 1.493 31.686 -1.856 1.00 49.85 107 SER A CA 1
ATOM 766 C C . SER A 1 107 ? 2.565 30.848 -1.163 1.00 46.39 107 SER A C 1
ATOM 767 O O . SER A 1 107 ? 3.401 30.245 -1.847 1.00 42.60 107 SER A O 1
ATOM 770 N N . LYS A 1 108 ? 2.554 30.780 0.169 1.00 41.88 108 LYS A N 1
ATOM 771 C CA . LYS A 1 108 ? 3.615 30.132 0.929 1.00 43.27 108 LYS A CA 1
ATOM 772 C C . LYS A 1 108 ? 3.167 28.838 1.608 1.00 38.82 108 LYS A C 1
ATOM 773 O O . LYS A 1 108 ? 3.933 28.254 2.381 1.00 34.35 108 LYS A O 1
ATOM 779 N N . LYS A 1 109 ? 1.963 28.367 1.320 1.00 37.45 109 LYS A N 1
ATOM 780 C CA . LYS A 1 109 ? 1.453 27.165 1.964 1.00 41.06 109 LYS A CA 1
ATOM 781 C C . LYS A 1 109 ? 2.199 25.925 1.459 1.00 46.08 109 LYS A C 1
ATOM 782 O O . LYS A 1 109 ? 2.460 25.803 0.258 1.00 43.57 109 LYS A O 1
ATOM 788 N N . PRO A 1 110 ? 2.557 24.990 2.345 1.00 42.30 110 PRO A N 1
ATOM 789 C CA . PRO A 1 110 ? 3.363 23.832 1.921 1.00 45.29 110 PRO A CA 1
ATOM 790 C C . PRO A 1 110 ? 2.562 22.816 1.114 1.00 37.94 110 PRO A C 1
ATOM 791 O O . PRO A 1 110 ? 1.328 22.772 1.141 1.00 43.24 110 PRO A O 1
ATOM 795 N N . LYS A 1 111 ? 3.302 21.952 0.412 1.00 38.23 111 LYS A N 1
ATOM 796 C CA . LYS A 1 111 ? 2.674 21.013 -0.516 1.00 37.21 111 LYS A CA 1
ATOM 797 C C . LYS A 1 111 ? 1.812 19.984 0.199 1.00 40.93 111 LYS A C 1
ATOM 798 O O . LYS A 1 111 ? 0.751 19.609 -0.309 1.00 38.52 111 LYS A O 1
ATOM 804 N N . HIS A 1 112 ? 2.265 19.477 1.353 1.00 34.09 112 HIS A N 1
ATOM 805 C CA . HIS A 1 112 ? 1.667 18.284 1.946 1.00 38.88 112 HIS A CA 1
ATOM 806 C C . HIS A 1 112 ? 1.009 18.562 3.291 1.00 37.63 112 HIS A C 1
ATOM 807 O O . HIS A 1 112 ? 0.828 17.640 4.089 1.00 37.64 112 HIS A O 1
ATOM 814 N N . LEU A 1 113 ? 0.644 19.804 3.560 1.00 36.72 113 LEU A N 1
ATOM 815 C CA . LEU A 1 113 ? 0.121 20.195 4.866 1.00 39.35 113 LEU A CA 1
ATOM 816 C C . LEU A 1 113 ? -1.401 20.177 4.802 1.00 42.99 113 LEU A C 1
ATOM 817 O O . LEU A 1 113 ? -2.041 21.158 4.421 1.00 46.07 113 LEU A O 1
ATOM 822 N N . ALA A 1 114 ? -1.972 19.037 5.173 1.00 41.69 114 ALA A N 1
ATOM 823 C CA . ALA A 1 114 ? -3.402 18.863 5.365 1.00 48.32 114 ALA A CA 1
ATOM 824 C C . ALA A 1 114 ? -3.589 17.907 6.529 1.00 45.19 114 ALA A C 1
ATOM 825 O O . ALA A 1 114 ? -2.664 17.187 6.908 1.00 43.92 114 ALA A O 1
ATOM 827 N N . ALA A 1 115 ? -4.784 17.912 7.112 1.00 45.12 115 ALA A N 1
ATOM 828 C CA . ALA A 1 115 ? -5.070 16.937 8.152 1.00 46.59 115 ALA A CA 1
ATOM 829 C C . ALA A 1 115 ? -4.973 15.526 7.584 1.00 50.80 115 ALA A C 1
ATOM 830 O O . ALA A 1 115 ? -5.248 15.282 6.402 1.00 43.47 115 ALA A O 1
ATOM 832 N N . LEU A 1 116 ? -4.560 14.599 8.445 1.00 46.76 116 LEU A N 1
ATOM 833 C CA . LEU A 1 116 ? -4.327 13.227 8.029 1.00 48.20 116 LEU A CA 1
ATOM 834 C C . LEU A 1 116 ? -5.659 12.537 7.746 1.00 52.47 116 LEU A C 1
ATOM 835 O O . LEU A 1 116 ? -6.656 12.819 8.416 1.00 53.13 116 LEU A O 1
ATOM 840 N N . PRO A 1 117 ? -5.718 11.657 6.746 1.00 53.61 117 PRO A N 1
ATOM 841 C CA . PRO A 1 117 ? -6.996 11.018 6.411 1.00 47.77 117 PRO A CA 1
ATOM 842 C C . PRO A 1 117 ? -7.522 10.183 7.567 1.00 50.49 117 PRO A C 1
ATOM 843 O O . PRO A 1 117 ? -6.762 9.623 8.362 1.00 55.66 117 PRO A O 1
ATOM 847 N N . ALA A 1 118 ? -8.848 10.118 7.654 1.00 57.06 118 ALA A N 1
ATOM 848 C CA . ALA A 1 118 ? -9.510 9.408 8.739 1.00 63.95 118 ALA A CA 1
ATOM 849 C C . ALA A 1 118 ? -9.384 7.900 8.560 1.00 63.10 118 ALA A C 1
ATOM 850 O O . ALA A 1 118 ? -9.759 7.352 7.518 1.00 69.49 118 ALA A O 1
ATOM 852 N N . MET A 1 119 ? -8.863 7.235 9.573 1.00 65.56 119 MET A N 1
ATOM 853 C CA . MET A 1 119 ? -8.774 5.785 9.604 1.00 69.73 119 MET A CA 1
ATOM 854 C C . MET A 1 119 ? -9.931 5.200 10.408 1.00 70.48 119 MET A C 1
ATOM 855 O O . MET A 1 119 ? -10.438 5.843 11.333 1.00 67.13 119 MET A O 1
ATOM 860 N N . PRO A 1 120 ? -10.378 3.982 10.081 1.00 70.47 120 PRO A N 1
ATOM 861 C CA . PRO A 1 120 ? -11.544 3.426 10.791 1.00 72.00 120 PRO A CA 1
ATOM 862 C C . PRO A 1 120 ? -11.251 3.030 12.226 1.00 72.54 120 PRO A C 1
ATOM 863 O O . PRO A 1 120 ? -12.170 3.043 13.055 1.00 70.98 120 PRO A O 1
ATOM 867 N N . ASN A 1 121 ? -10.002 2.675 12.545 1.00 68.34 121 ASN A N 1
ATOM 868 C CA . ASN A 1 121 ? -9.637 2.339 13.919 1.00 71.38 121 ASN A CA 1
ATOM 869 C C . ASN A 1 121 ? -9.760 3.528 14.866 1.00 74.79 121 ASN A C 1
ATOM 870 O O . ASN A 1 121 ? -9.893 3.330 16.081 1.00 69.21 121 ASN A O 1
ATOM 875 N N . ASP A 1 122 ? -9.725 4.749 14.334 1.00 68.06 122 ASP A N 1
ATOM 876 C CA . ASP A 1 122 ? -9.518 5.933 15.152 1.00 59.91 122 ASP A CA 1
ATOM 877 C C . ASP A 1 122 ? -10.658 6.154 16.138 1.00 65.80 122 ASP A C 1
ATOM 878 O O . ASP A 1 122 ? -11.826 5.880 15.848 1.00 75.31 122 ASP A O 1
ATOM 883 N N . ASN A 1 123 ? -10.298 6.648 17.317 1.00 65.86 123 ASN A N 1
ATOM 884 C CA . ASN A 1 123 ? -11.217 7.296 18.248 1.00 57.97 123 ASN A CA 1
ATOM 885 C C . ASN A 1 123 ? -10.645 8.683 18.552 1.00 56.86 123 ASN A C 1
ATOM 886 O O . ASN A 1 123 ? -10.219 8.969 19.680 1.00 52.71 123 ASN A O 1
ATOM 891 N N . LEU A 1 124 ? -10.625 9.539 17.529 1.00 53.17 124 LEU A N 1
ATOM 892 C CA . LEU A 1 124 ? -9.915 10.813 17.594 1.00 50.65 124 LEU A CA 1
ATOM 893 C C . LEU A 1 124 ? -10.707 11.866 18.365 1.00 51.79 124 LEU A C 1
ATOM 894 O O . LEU A 1 124 ? -11.870 12.144 18.053 1.00 55.48 124 LEU A O 1
ATOM 899 N N . ASP A 1 125 ? -10.063 12.457 19.364 1.00 45.44 125 ASP A N 1
ATOM 900 C CA . ASP A 1 125 ? -10.584 13.627 20.063 1.00 44.03 125 ASP A CA 1
ATOM 901 C C . ASP A 1 125 ? -10.032 14.867 19.367 1.00 48.09 125 ASP A C 1
ATOM 902 O O . ASP A 1 125 ? -8.819 15.101 19.376 1.00 45.09 125 ASP A O 1
ATOM 907 N N . GLU A 1 126 ? -10.922 15.653 18.755 1.00 48.19 126 GLU A N 1
ATOM 908 C CA . GLU A 1 126 ? -10.499 16.851 18.033 1.00 49.86 126 GLU A CA 1
ATOM 909 C C . GLU A 1 126 ? -9.642 17.762 18.903 1.00 47.44 126 GLU A C 1
ATOM 910 O O . GLU A 1 126 ? -8.673 18.362 18.421 1.00 47.06 126 GLU A O 1
ATOM 912 N N . LYS A 1 127 ? -9.980 17.878 20.191 1.00 47.44 127 LYS A N 1
ATOM 913 C CA . LYS A 1 127 ? -9.209 18.725 21.095 1.00 52.05 127 LYS A CA 1
ATOM 914 C C . LYS A 1 127 ? -7.844 18.137 21.445 1.00 49.01 127 LYS A C 1
ATOM 915 O O . LYS A 1 127 ? -7.010 18.850 22.014 1.00 51.01 127 LYS A O 1
ATOM 921 N N . GLN A 1 128 ? -7.588 16.872 21.114 1.00 43.96 128 GLN A N 1
ATOM 922 C CA . GLN A 1 128 ? -6.296 16.251 21.359 1.00 44.33 128 GLN A CA 1
ATOM 923 C C . GLN A 1 128 ? -5.401 16.253 20.131 1.00 40.75 128 GLN A C 1
ATOM 924 O O . GLN A 1 128 ? -4.376 15.561 20.117 1.00 41.17 128 GLN A O 1
ATOM 930 N N . GLY A 1 129 ? -5.762 17.012 19.102 1.00 38.66 129 GLY A N 1
ATOM 931 C CA . GLY A 1 129 ? -4.980 17.061 17.881 1.00 32.74 129 GLY A CA 1
ATOM 932 C C . GLY A 1 129 ? -5.071 18.417 17.220 1.00 34.03 129 GLY A C 1
ATOM 933 O O . GLY A 1 129 ? -5.559 19.368 17.829 1.00 36.37 129 GLY A O 1
ATOM 934 N N . GLY A 1 130 ? -4.600 18.524 15.982 1.00 37.59 130 GLY A N 1
ATOM 935 C CA . GLY A 1 130 ? -4.681 19.787 15.283 1.00 28.85 130 GLY A CA 1
ATOM 936 C C . GLY A 1 130 ? -3.806 20.864 15.911 1.00 33.41 130 GLY A C 1
ATOM 937 O O . GLY A 1 130 ? -2.783 20.590 16.553 1.00 31.12 130 GLY A O 1
ATOM 938 N N . GLY A 1 131 ? -4.217 22.106 15.717 1.00 30.09 131 GLY A N 1
ATOM 939 C CA . GLY A 1 131 ? -3.555 23.266 16.292 1.00 24.71 131 GLY A CA 1
ATOM 940 C C . GLY A 1 131 ? -2.869 24.064 15.199 1.00 32.97 131 GLY A C 1
ATOM 941 O O . GLY A 1 131 ? -2.324 23.497 14.242 1.00 33.67 131 GLY A O 1
ATOM 942 N N . ASP A 1 132 ? -2.911 25.398 15.329 1.00 32.05 132 ASP A N 1
ATOM 943 C CA . ASP A 1 132 ? -2.228 26.264 14.371 1.00 30.65 132 ASP A CA 1
ATOM 944 C C . ASP A 1 132 ? -0.721 26.128 14.491 1.00 29.87 132 ASP A C 1
ATOM 945 O O . ASP A 1 132 ? -0.007 26.154 13.483 1.00 29.90 132 ASP A O 1
ATOM 950 N N . ILE A 1 133 ? -0.220 26.057 15.722 1.00 26.92 133 ILE A N 1
ATOM 951 C CA . ILE A 1 133 ? 1.206 26.059 16.024 1.00 27.83 133 ILE A CA 1
ATOM 952 C C . ILE A 1 133 ? 1.460 24.915 16.988 1.00 31.96 133 ILE A C 1
ATOM 953 O O . ILE A 1 133 ? 0.741 24.782 17.982 1.00 32.24 133 ILE A O 1
ATOM 958 N N . CYS A 1 134 ? 2.492 24.118 16.725 1.00 27.09 134 CYS A N 1
ATOM 959 C CA . CYS A 1 134 ? 2.974 23.162 17.708 1.00 29.79 134 CYS A CA 1
ATOM 960 C C . CYS A 1 134 ? 4.327 23.614 18.247 1.00 27.59 134 CYS A C 1
ATOM 961 O O . CYS A 1 134 ? 5.116 24.249 17.545 1.00 29.56 134 CYS A O 1
ATOM 964 N N . ILE A 1 135 ? 4.578 23.310 19.514 1.00 27.40 135 ILE A N 1
ATOM 965 C CA . ILE A 1 135 ? 5.876 23.535 20.143 1.00 29.62 135 ILE A CA 1
ATOM 966 C C . ILE A 1 135 ? 6.283 22.226 20.813 1.00 25.39 135 ILE A C 1
ATOM 967 O O . ILE A 1 135 ? 5.578 21.746 21.706 1.00 24.90 135 ILE A O 1
ATOM 972 N N . GLN A 1 136 ? 7.387 21.636 20.353 1.00 27.38 136 GLN A N 1
ATOM 973 C CA . GLN A 1 136 ? 7.945 20.415 20.931 1.00 26.89 136 GLN A CA 1
ATOM 974 C C . GLN A 1 136 ? 9.181 20.814 21.728 1.00 26.85 136 GLN A C 1
ATOM 975 O O . GLN A 1 136 ? 10.175 21.275 21.154 1.00 30.84 136 GLN A O 1
ATOM 981 N N . VAL A 1 137 ? 9.116 20.650 23.047 1.00 23.62 137 VAL A N 1
ATOM 982 C CA . VAL A 1 137 ? 10.199 21.029 23.951 1.00 27.35 137 VAL A CA 1
ATOM 983 C C . VAL A 1 137 ? 10.791 19.751 24.544 1.00 32.28 137 VAL A C 1
ATOM 984 O O . VAL A 1 137 ? 10.075 18.970 25.181 1.00 27.95 137 VAL A O 1
ATOM 988 N N . CYS A 1 138 ? 12.092 19.535 24.346 1.00 26.53 138 CYS A N 1
ATOM 989 C CA . CYS A 1 138 ? 12.744 18.306 24.778 1.00 30.66 138 CYS A CA 1
ATOM 990 C C . CYS A 1 138 ? 13.960 18.617 25.632 1.00 30.80 138 CYS A C 1
ATOM 991 O O . CYS A 1 138 ? 14.726 19.526 25.322 1.00 33.07 138 CYS A O 1
ATOM 994 N N . ALA A 1 139 ? 14.149 17.843 26.694 1.00 26.43 139 ALA A N 1
ATOM 995 C CA . ALA A 1 139 ? 15.327 18.005 27.531 1.00 26.92 139 ALA A CA 1
ATOM 996 C C . ALA A 1 139 ? 15.531 16.716 28.298 1.00 27.89 139 ALA A C 1
ATOM 997 O O . ALA A 1 139 ? 14.646 15.861 28.372 1.00 29.15 139 ALA A O 1
ATOM 999 N N . ASP A 1 140 ? 16.717 16.586 28.871 1.00 31.23 140 ASP A N 1
ATOM 1000 C CA . ASP A 1 140 ? 17.048 15.418 29.672 1.00 30.66 140 ASP A CA 1
ATOM 1001 C C . ASP A 1 140 ? 16.590 15.558 31.107 1.00 32.24 140 ASP A C 1
ATOM 1002 O O . ASP A 1 140 ? 16.840 14.666 31.923 1.00 33.53 140 ASP A O 1
ATOM 1007 N N . ASP A 1 141 ? 15.898 16.642 31.419 1.00 27.43 141 ASP A N 1
ATOM 1008 C CA . ASP A 1 141 ? 15.346 16.884 32.739 1.00 29.09 141 ASP A CA 1
ATOM 1009 C C . ASP A 1 141 ? 13.959 17.464 32.540 1.00 29.29 141 ASP A C 1
ATOM 1010 O O . ASP A 1 141 ? 13.790 18.413 31.760 1.00 28.36 141 ASP A O 1
ATOM 1015 N N . GLU A 1 142 ? 12.977 16.898 33.242 1.00 26.82 142 GLU A N 1
ATOM 1016 C CA . GLU A 1 142 ? 11.595 17.322 33.049 1.00 30.99 142 GLU A CA 1
ATOM 1017 C C . GLU A 1 142 ? 11.368 18.758 33.521 1.00 26.68 142 GLU A C 1
ATOM 1018 O O . GLU A 1 142 ? 10.636 19.518 32.873 1.00 28.30 142 GLU A O 1
ATOM 1024 N N . GLN A 1 143 ? 11.969 19.154 34.651 1.00 26.15 143 GLN A N 1
ATOM 1025 C CA . GLN A 1 143 ? 11.773 20.519 35.134 1.00 31.35 143 GLN A CA 1
ATOM 1026 C C . GLN A 1 143 ? 12.341 21.536 34.147 1.00 30.94 143 GLN A C 1
ATOM 1027 O O . GLN A 1 143 ? 11.774 22.619 33.965 1.00 27.50 143 GLN A O 1
ATOM 1033 N N . VAL A 1 144 ? 13.457 21.204 33.495 1.00 28.23 144 VAL A N 1
ATOM 1034 C CA . VAL A 1 144 ? 14.017 22.092 32.478 1.00 32.47 144 VAL A CA 1
ATOM 1035 C C . VAL A 1 144 ? 13.069 22.211 31.296 1.00 31.96 144 VAL A C 1
ATOM 1036 O O . VAL A 1 144 ? 12.858 23.302 30.756 1.00 27.85 144 VAL A O 1
ATOM 1040 N N . ALA A 1 145 ? 12.503 21.085 30.857 1.00 24.78 145 ALA A N 1
ATOM 1041 C CA . ALA A 1 145 ? 11.572 21.122 29.730 1.00 25.89 145 ALA A CA 1
ATOM 1042 C C . ALA A 1 145 ? 10.332 21.940 30.066 1.00 30.30 145 ALA A C 1
ATOM 1043 O O . ALA A 1 145 ? 9.884 22.762 29.259 1.00 30.11 145 ALA A O 1
ATOM 1045 N N . PHE A 1 146 ? 9.753 21.728 31.249 1.00 28.27 146 PHE A N 1
ATOM 1046 C CA . PHE A 1 146 ? 8.558 22.484 31.593 1.00 26.14 146 PHE A CA 1
ATOM 1047 C C . PHE A 1 146 ? 8.862 23.973 31.681 1.00 26.50 146 PHE A C 1
ATOM 1048 O O . PHE A 1 146 ? 8.091 24.790 31.171 1.00 23.15 146 PHE A O 1
ATOM 1056 N N . HIS A 1 147 ? 9.976 24.338 32.327 1.00 26.45 147 HIS A N 1
ATOM 1057 C CA . HIS A 1 147 ? 10.362 25.747 32.435 1.00 28.03 147 HIS A CA 1
ATOM 1058 C C . HIS A 1 147 ? 10.418 26.409 31.066 1.00 30.48 147 HIS A C 1
ATOM 1059 O O . HIS A 1 147 ? 9.936 27.534 30.880 1.00 32.58 147 HIS A O 1
ATOM 1066 N N . ALA A 1 148 ? 11.026 25.723 30.097 1.00 35.56 148 ALA A N 1
ATOM 1067 C CA . ALA A 1 148 ? 11.124 26.266 28.745 1.00 30.39 148 ALA A CA 1
ATOM 1068 C C . ALA A 1 148 ? 9.743 26.446 28.126 1.00 31.28 148 ALA A C 1
ATOM 1069 O O . ALA A 1 148 ? 9.418 27.520 27.605 1.00 34.84 148 ALA A O 1
ATOM 1071 N N . LEU A 1 149 ? 8.897 25.419 28.207 1.00 27.35 149 LEU A N 1
ATOM 1072 C CA . LEU A 1 149 ? 7.574 25.536 27.606 1.00 26.84 149 LEU A CA 1
ATOM 1073 C C . LEU A 1 149 ? 6.765 26.645 28.265 1.00 28.39 149 LEU A C 1
ATOM 1074 O O . LEU A 1 149 ? 6.100 27.424 27.578 1.00 28.59 149 LEU A O 1
ATOM 1079 N N . ARG A 1 150 ? 6.819 26.728 29.596 1.00 28.46 150 ARG A N 1
ATOM 1080 C CA . ARG A 1 150 ? 5.998 27.677 30.336 1.00 30.91 150 ARG A CA 1
ATOM 1081 C C . ARG A 1 150 ? 6.366 29.109 29.987 1.00 27.88 150 ARG A C 1
ATOM 1082 O O . ARG A 1 150 ? 5.489 29.955 29.803 1.00 28.85 150 ARG A O 1
ATOM 1090 N N . ASN A 1 151 ? 7.661 29.387 29.863 1.00 25.06 151 ASN A N 1
ATOM 1091 C CA . ASN A 1 151 ? 8.100 30.729 29.522 1.00 32.81 151 ASN A CA 1
ATOM 1092 C C . ASN A 1 151 ? 7.769 31.063 28.080 1.00 30.63 151 ASN A C 1
ATOM 1093 O O . ASN A 1 151 ? 7.420 32.207 27.770 1.00 30.94 151 ASN A O 1
ATOM 1098 N N . LEU A 1 152 ? 7.849 30.079 27.184 1.00 28.00 152 LEU A N 1
ATOM 1099 C CA . LEU A 1 152 ? 7.432 30.317 25.809 1.00 32.04 152 LEU A CA 1
ATOM 1100 C C . LEU A 1 152 ? 5.935 30.580 25.733 1.00 34.22 152 LEU A C 1
ATOM 1101 O O . LEU A 1 152 ? 5.494 31.485 25.018 1.00 32.21 152 LEU A O 1
ATOM 1106 N N . LEU A 1 153 ? 5.138 29.806 26.471 1.00 28.11 153 LEU A N 1
ATOM 1107 C CA . LEU A 1 153 ? 3.692 29.986 26.426 1.00 28.10 153 LEU A CA 1
ATOM 1108 C C . LEU A 1 153 ? 3.275 31.289 27.095 1.00 32.43 153 LEU A C 1
ATOM 1109 O O . LEU A 1 153 ? 2.257 31.886 26.717 1.00 32.65 153 LEU A O 1
ATOM 1114 N N . ASN A 1 154 ? 4.047 31.747 28.083 1.00 31.84 154 ASN A N 1
ATOM 1115 C CA . ASN A 1 154 ? 3.762 33.031 28.712 1.00 32.90 154 ASN A CA 1
ATOM 1116 C C . ASN A 1 154 ? 3.834 34.163 27.708 1.00 35.98 154 ASN A C 1
ATOM 1117 O O . ASN A 1 154 ? 3.097 35.151 27.824 1.00 33.55 154 ASN A O 1
ATOM 1122 N N . GLN A 1 155 ? 4.713 34.038 26.717 1.00 33.45 155 GLN A N 1
ATOM 1123 C CA . GLN A 1 155 ? 4.804 35.060 25.691 1.00 37.28 155 GLN A CA 1
ATOM 1124 C C . GLN A 1 155 ? 3.574 35.069 24.805 1.00 35.81 155 GLN A C 1
ATOM 1125 O O . GLN A 1 155 ? 3.219 36.113 24.259 1.00 35.38 155 GLN A O 1
ATOM 1131 N N . ALA A 1 156 ? 2.911 33.931 24.652 1.00 35.27 156 ALA A N 1
ATOM 1132 C CA . ALA A 1 156 ? 1.858 33.818 23.657 1.00 32.48 156 ALA A CA 1
ATOM 1133 C C . ALA A 1 156 ? 0.488 34.191 24.194 1.00 34.77 156 ALA A C 1
ATOM 1134 O O . ALA A 1 156 ? -0.450 34.314 23.401 1.00 34.06 156 ALA A O 1
ATOM 1136 N N . VAL A 1 157 ? 0.341 34.359 25.513 1.00 34.10 157 VAL A N 1
ATOM 1137 C CA . VAL A 1 157 ? -0.911 34.877 26.051 1.00 37.79 157 VAL A CA 1
ATOM 1138 C C . VAL A 1 157 ? -1.155 36.253 25.452 1.00 33.45 157 VAL A C 1
ATOM 1139 O O . VAL A 1 157 ? -0.241 37.073 25.355 1.00 43.98 157 VAL A O 1
ATOM 1143 N N . GLY A 1 158 ? -2.376 36.497 25.001 1.00 39.04 158 GLY A N 1
ATOM 1144 C CA . GLY A 1 158 ? -2.653 37.685 24.215 1.00 39.41 158 GLY A CA 1
ATOM 1145 C C . GLY A 1 158 ? -2.769 37.415 22.727 1.00 46.55 158 GLY A C 1
ATOM 1146 O O . GLY A 1 158 ? -3.640 37.980 22.061 1.00 49.71 158 GLY A O 1
ATOM 1147 N N . THR A 1 159 ? -1.889 36.569 22.192 1.00 34.41 159 THR A N 1
ATOM 1148 C CA . THR A 1 159 ? -1.882 36.224 20.776 1.00 37.08 159 THR A CA 1
ATOM 1149 C C . THR A 1 159 ? -2.489 34.857 20.494 1.00 44.78 159 THR A C 1
ATOM 1150 O O . THR A 1 159 ? -3.108 34.664 19.436 1.00 34.21 159 THR A O 1
ATOM 1154 N N . CYS A 1 160 ? -2.347 33.909 21.418 1.00 35.06 160 CYS A N 1
ATOM 1155 C CA . CYS A 1 160 ? -2.810 32.550 21.197 1.00 35.86 160 CYS A CA 1
ATOM 1156 C C . CYS A 1 160 ? -3.589 32.054 22.401 1.00 39.92 160 CYS A C 1
ATOM 1157 O O . CYS A 1 160 ? -3.574 32.649 23.482 1.00 38.81 160 CYS A O 1
ATOM 1160 N N . GLU A 1 161 ? -4.283 30.949 22.181 1.00 35.51 161 GLU A N 1
ATOM 1161 C CA . GLU A 1 161 ? -4.845 30.133 23.239 1.00 41.44 161 GLU A CA 1
ATOM 1162 C C . GLU A 1 161 ? -4.227 28.748 23.124 1.00 37.83 161 GLU A C 1
ATOM 1163 O O . GLU A 1 161 ? -4.103 28.209 22.018 1.00 35.50 161 GLU A O 1
ATOM 1169 N N . VAL A 1 162 ? -3.821 28.176 24.257 1.00 37.84 162 VAL A N 1
ATOM 1170 C CA . VAL A 1 162 ? -3.278 26.825 24.224 1.00 34.62 162 VAL A CA 1
ATOM 1171 C C . VAL A 1 162 ? -4.412 25.833 24.017 1.00 26.72 162 VAL A C 1
ATOM 1172 O O . VAL A 1 162 ? -5.448 25.886 24.687 1.00 33.93 162 VAL A O 1
ATOM 1176 N N . ARG A 1 163 ? -4.219 24.933 23.070 1.00 27.08 163 ARG A N 1
ATOM 1177 C CA . ARG A 1 163 ? -5.171 23.903 22.710 1.00 31.17 163 ARG A CA 1
ATOM 1178 C C . ARG A 1 163 ? -5.008 22.665 23.589 1.00 32.63 163 ARG A C 1
ATOM 1179 O O . ARG A 1 163 ? -5.975 22.181 24.184 1.00 31.87 163 ARG A O 1
ATOM 1187 N N . PHE A 1 164 ? -3.790 22.147 23.688 1.00 31.75 164 PHE A N 1
ATOM 1188 C CA . PHE A 1 164 ? -3.527 21.038 24.593 1.00 34.67 164 PHE A CA 1
ATOM 1189 C C . PHE A 1 164 ? -2.056 21.079 24.958 1.00 33.36 164 PHE A C 1
ATOM 1190 O O . PHE A 1 164 ? -1.242 21.676 24.249 1.00 31.66 164 PHE A O 1
ATOM 1198 N N . VAL A 1 165 ? -1.722 20.423 26.067 1.00 29.44 165 VAL A N 1
ATOM 1199 C CA . VAL A 1 165 ? -0.330 20.242 26.453 1.00 33.27 165 VAL A CA 1
ATOM 1200 C C . VAL A 1 165 ? -0.166 18.792 26.880 1.00 31.92 165 VAL A C 1
ATOM 1201 O O . VAL A 1 165 ? -0.902 18.313 27.745 1.00 29.24 165 VAL A O 1
ATOM 1205 N N . ASN A 1 166 ? 0.747 18.084 26.235 1.00 29.10 166 ASN A N 1
ATOM 1206 C CA . ASN A 1 166 ? 1.111 16.725 26.594 1.00 31.02 166 ASN A CA 1
ATOM 1207 C C . ASN A 1 166 ? 2.537 16.737 27.119 1.00 33.35 166 ASN A C 1
ATOM 1208 O O . ASN A 1 166 ? 3.308 17.676 26.891 1.00 32.63 166 ASN A O 1
ATOM 1213 N N . LYS A 1 167 ? 2.877 15.700 27.866 1.00 25.55 167 LYS A N 1
ATOM 1214 C CA . LYS A 1 167 ? 4.260 15.525 28.258 1.00 21.85 167 LYS A CA 1
ATOM 1215 C C . LYS A 1 167 ? 4.555 14.038 28.289 1.00 29.19 167 LYS A C 1
ATOM 1216 O O . LYS A 1 167 ? 3.647 13.203 28.388 1.00 27.21 167 LYS A O 1
ATOM 1222 N N . GLY A 1 168 ? 5.840 13.715 28.210 1.00 22.53 168 GLY A N 1
ATOM 1223 C CA . GLY A 1 168 ? 6.200 12.320 28.104 1.00 24.15 168 GLY A CA 1
ATOM 1224 C C . GLY A 1 168 ? 7.651 12.094 28.450 1.00 26.51 168 GLY A C 1
ATOM 1225 O O . GLY A 1 168 ? 8.405 13.031 28.724 1.00 23.63 168 GLY A O 1
ATOM 1226 N N . PHE A 1 169 ? 8.039 10.818 28.404 1.00 24.53 169 PHE A N 1
ATOM 1227 C CA . PHE A 1 169 ? 9.370 10.420 28.832 1.00 19.87 169 PHE A CA 1
ATOM 1228 C C . PHE A 1 169 ? 9.795 9.203 28.034 1.00 25.08 169 PHE A C 1
ATOM 1229 O O . PHE A 1 169 ? 8.960 8.448 27.541 1.00 26.12 169 PHE A O 1
ATOM 1237 N N . LEU A 1 170 ? 11.112 9.001 27.937 1.00 25.02 170 LEU A N 1
ATOM 1238 C CA . LEU A 1 170 ? 11.640 7.826 27.240 1.00 27.00 170 LEU A CA 1
ATOM 1239 C C . LEU A 1 170 ? 13.101 7.675 27.655 1.00 27.79 170 LEU A C 1
ATOM 1240 O O . LEU A 1 170 ? 13.956 8.428 27.189 1.00 30.02 170 LEU A O 1
ATOM 1245 N N . SER A 1 171 ? 13.372 6.724 28.544 1.00 23.53 171 SER A N 1
ATOM 1246 C CA . SER A 1 171 ? 14.721 6.551 29.067 1.00 27.30 171 SER A CA 1
ATOM 1247 C C . SER A 1 171 ? 15.497 5.578 28.195 1.00 34.16 171 SER A C 1
ATOM 1248 O O . SER A 1 171 ? 15.123 4.407 28.083 1.00 28.92 171 SER A O 1
ATOM 1251 N N . GLY A 1 172 ? 16.570 6.065 27.576 1.00 31.43 172 GLY A N 1
ATOM 1252 C CA . GLY A 1 172 ? 17.497 5.178 26.911 1.00 37.02 172 GLY A CA 1
ATOM 1253 C C . GLY A 1 172 ? 18.294 4.361 27.908 1.00 42.21 172 GLY A C 1
ATOM 1254 O O . GLY A 1 172 ? 18.374 4.684 29.096 1.00 36.33 172 GLY A O 1
ATOM 1255 N N . GLY A 1 173 ? 18.907 3.289 27.403 1.00 35.81 173 GLY A N 1
ATOM 1256 C CA . GLY A 1 173 ? 19.597 2.359 28.275 1.00 39.85 173 GLY A CA 1
ATOM 1257 C C . GLY A 1 173 ? 20.849 2.954 28.890 1.00 42.65 173 GLY A C 1
ATOM 1258 O O . GLY A 1 173 ? 21.536 3.788 28.295 1.00 42.58 173 GLY A O 1
ATOM 1259 N N . LYS A 1 174 ? 21.144 2.492 30.111 1.00 42.38 174 LYS A N 1
ATOM 1260 C CA . LYS A 1 174 ? 22.309 2.961 30.859 1.00 45.65 174 LYS A CA 1
ATOM 1261 C C . LYS A 1 174 ? 23.585 2.867 30.031 1.00 49.94 174 LYS A C 1
ATOM 1262 O O . LYS A 1 174 ? 24.443 3.756 30.096 1.00 49.03 174 LYS A O 1
ATOM 1268 N N . ASN A 1 175 ? 23.727 1.799 29.243 1.00 46.95 175 ASN A N 1
ATOM 1269 C CA . ASN A 1 175 ? 24.893 1.599 28.392 1.00 47.34 175 ASN A CA 1
ATOM 1270 C C . ASN A 1 175 ? 24.658 2.056 26.953 1.00 49.15 175 ASN A C 1
ATOM 1271 O O . ASN A 1 175 ? 25.393 1.638 26.053 1.00 49.41 175 ASN A O 1
ATOM 1276 N N . GLY A 1 176 ? 23.658 2.902 26.713 1.00 45.65 176 GLY A N 1
ATOM 1277 C CA . GLY A 1 176 ? 23.359 3.349 25.366 1.00 42.79 176 GLY A CA 1
ATOM 1278 C C . GLY A 1 176 ? 22.396 2.475 24.596 1.00 44.53 176 GLY A C 1
ATOM 1279 O O . GLY A 1 176 ? 22.277 2.642 23.376 1.00 43.08 176 GLY A O 1
ATOM 1280 N N . GLU A 1 177 ? 21.717 1.541 25.259 1.00 43.58 177 GLU A N 1
ATOM 1281 C CA . GLU A 1 177 ? 20.762 0.689 24.567 1.00 42.58 177 GLU A CA 1
ATOM 1282 C C . GLU A 1 177 ? 19.589 1.507 24.040 1.00 37.80 177 GLU A C 1
ATOM 1283 O O . GLU A 1 177 ? 19.219 2.544 24.598 1.00 40.59 177 GLU A O 1
ATOM 1289 N N . THR A 1 178 ? 19.037 1.036 22.932 1.00 38.23 178 THR A N 1
ATOM 1290 C CA . THR A 1 178 ? 17.816 1.584 22.367 1.00 35.21 178 THR A CA 1
ATOM 129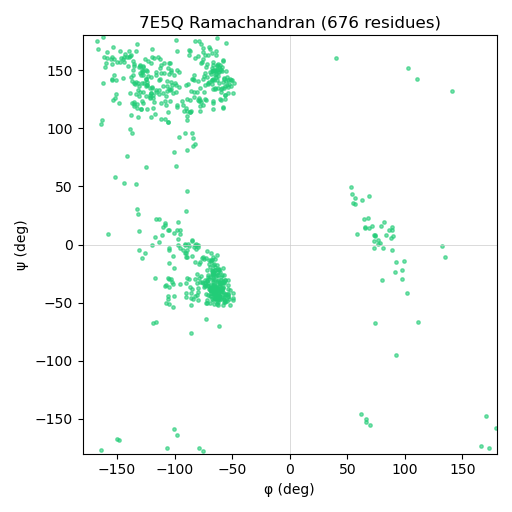1 C C . THR A 1 178 ? 16.742 1.699 23.453 1.00 31.69 178 THR A C 1
ATOM 1292 O O . THR A 1 178 ? 16.508 0.731 24.194 1.00 32.47 178 THR A O 1
ATOM 1296 N N . PRO A 1 179 ? 16.090 2.851 23.593 1.00 34.00 179 PRO A N 1
ATOM 1297 C CA . PRO A 1 179 ? 15.106 3.012 24.669 1.00 30.56 179 PRO A CA 1
ATOM 1298 C C . PRO A 1 179 ? 13.888 2.124 24.473 1.00 31.04 179 PRO A C 1
ATOM 1299 O O . PRO A 1 179 ? 13.465 1.845 23.348 1.00 28.23 179 PRO A O 1
ATOM 1303 N N . ARG A 1 180 ? 13.294 1.726 25.600 1.00 28.86 180 ARG A N 1
ATOM 1304 C CA . ARG A 1 180 ? 12.118 0.862 25.619 1.00 27.93 180 ARG A CA 1
ATOM 1305 C C . ARG A 1 180 ? 10.850 1.663 25.883 1.00 24.61 180 ARG A C 1
ATOM 1306 O O . ARG A 1 180 ? 10.832 2.540 26.747 1.00 29.54 180 ARG A O 1
ATOM 1314 N N . ASN A 1 181 ? 9.788 1.340 25.140 1.00 30.36 181 ASN A N 1
ATOM 1315 C CA . ASN A 1 181 ? 8.462 1.908 25.351 1.00 23.38 181 ASN A CA 1
ATOM 1316 C C . ASN A 1 181 ? 7.786 1.215 26.537 1.00 28.68 181 ASN A C 1
ATOM 1317 O O . ASN A 1 181 ? 8.375 0.359 27.213 1.00 29.38 181 ASN A O 1
ATOM 1322 N N . LEU A 1 182 ? 6.517 1.564 26.793 1.00 23.22 182 LEU A N 1
ATOM 1323 C CA . LEU A 1 182 ? 5.856 1.010 27.972 1.00 24.36 182 LEU A CA 1
ATOM 1324 C C . LEU A 1 182 ? 5.467 -0.454 27.796 1.00 29.52 182 LEU A C 1
ATOM 1325 O O . LEU A 1 182 ? 5.104 -1.100 28.793 1.00 28.12 182 LEU A O 1
ATOM 1330 N N . PHE A 1 183 ? 5.527 -0.985 26.569 1.00 27.59 183 PHE A N 1
ATOM 1331 C CA . PHE A 1 183 ? 5.351 -2.424 26.343 1.00 27.06 183 PHE A CA 1
ATOM 1332 C C . PHE A 1 183 ? 6.630 -3.220 26.586 1.00 25.80 183 PHE A C 1
ATOM 1333 O O . PHE A 1 183 ? 6.612 -4.457 26.454 1.00 29.48 183 PHE A O 1
ATOM 1341 N N . GLY A 1 184 ? 7.726 -2.552 26.950 1.00 26.62 184 GLY A N 1
ATOM 1342 C CA . GLY A 1 184 ? 8.988 -3.194 27.269 1.00 27.43 184 GLY A CA 1
ATOM 1343 C C . GLY A 1 184 ? 9.872 -3.523 26.084 1.00 32.61 184 GLY A C 1
ATOM 1344 O O . GLY A 1 184 ? 10.894 -4.208 26.259 1.00 26.78 184 GLY A O 1
ATOM 1345 N N . PHE A 1 185 ? 9.524 -3.056 24.891 1.00 28.48 185 PHE A N 1
ATOM 1346 C CA . PHE A 1 185 ? 10.267 -3.362 23.678 1.00 26.52 185 PHE A CA 1
ATOM 1347 C C . PHE A 1 185 ? 11.186 -2.205 23.326 1.00 30.36 185 PHE A C 1
ATOM 1348 O O . PHE A 1 185 ? 10.812 -1.042 23.468 1.00 24.90 185 PHE A O 1
ATOM 1356 N N . LYS A 1 186 ? 12.400 -2.521 22.899 1.00 31.29 186 LYS A N 1
ATOM 1357 C CA . LYS A 1 186 ? 13.220 -1.495 22.281 1.00 30.78 186 LYS A CA 1
ATOM 1358 C C . LYS A 1 186 ? 12.418 -0.801 21.188 1.00 29.56 186 LYS A C 1
ATOM 1359 O O . LYS A 1 186 ? 11.700 -1.439 20.414 1.00 27.38 186 LYS A O 1
ATOM 1365 N N . ASP A 1 187 ? 12.520 0.520 21.154 1.00 29.66 187 ASP A N 1
ATOM 1366 C CA . ASP A 1 187 ? 11.716 1.350 20.268 1.00 28.03 187 ASP A CA 1
ATOM 1367 C C . ASP A 1 187 ? 12.659 2.328 19.586 1.00 29.05 187 ASP A C 1
ATOM 1368 O O . ASP A 1 187 ? 13.187 3.235 20.240 1.00 28.26 187 ASP A O 1
ATOM 1373 N N . GLY A 1 188 ? 12.883 2.138 18.282 1.00 32.32 188 GLY A N 1
ATOM 1374 C CA . GLY A 1 188 ? 13.672 3.075 17.510 1.00 30.34 188 GLY A CA 1
ATOM 1375 C C . GLY A 1 188 ? 14.720 2.399 16.656 1.00 36.74 188 GLY A C 1
ATOM 1376 O O . GLY A 1 188 ? 15.443 3.073 15.912 1.00 30.05 188 GLY A O 1
ATOM 1377 N N . THR A 1 189 ? 14.794 1.064 16.751 1.00 30.16 189 THR A N 1
ATOM 1378 C CA . THR A 1 189 ? 15.773 0.293 15.982 1.00 27.11 189 THR A CA 1
ATOM 1379 C C . THR A 1 189 ? 15.643 0.546 14.483 1.00 26.91 189 THR A C 1
ATOM 1380 O O . THR A 1 189 ? 16.644 0.746 13.784 1.00 31.93 189 THR A O 1
ATOM 1384 N N . GLY A 1 190 ? 14.423 0.494 13.957 1.00 25.62 190 GLY A N 1
ATOM 1385 C CA . GLY A 1 190 ? 14.264 0.627 12.514 1.00 27.54 190 GLY A CA 1
ATOM 1386 C C . GLY A 1 190 ? 14.589 2.005 11.947 1.00 33.54 190 GLY A C 1
ATOM 1387 O O . GLY A 1 190 ? 14.625 2.153 10.719 1.00 31.88 190 GLY A O 1
ATOM 1388 N N . ASN A 1 191 ? 14.840 2.995 12.793 1.00 30.36 191 ASN A N 1
ATOM 1389 C CA . ASN A 1 191 ? 15.259 4.300 12.301 1.00 33.11 191 ASN A CA 1
ATOM 1390 C C . ASN A 1 191 ? 16.609 4.177 11.608 1.00 36.73 191 ASN A C 1
ATOM 1391 O O . ASN A 1 191 ? 17.462 3.383 12.011 1.00 33.36 191 ASN A O 1
ATOM 1396 N N . GLN A 1 192 ? 16.818 4.991 10.575 1.00 31.52 192 GLN A N 1
ATOM 1397 C CA . GLN A 1 192 ? 18.184 5.153 10.099 1.00 37.81 192 GLN A CA 1
ATOM 1398 C C . GLN A 1 192 ? 18.962 6.047 11.061 1.00 37.53 192 GLN A C 1
ATOM 1399 O O . GLN A 1 192 ? 18.401 6.662 11.967 1.00 40.67 192 GLN A O 1
ATOM 1405 N N . SER A 1 193 ? 20.278 6.101 10.864 1.00 37.80 193 SER A N 1
ATOM 1406 C CA . SER A 1 193 ? 21.150 6.860 11.751 1.00 41.94 193 SER A CA 1
ATOM 1407 C C . SER A 1 193 ? 20.977 8.361 11.517 1.00 35.59 193 SER A C 1
ATOM 1408 O O . SER A 1 193 ? 21.139 8.845 10.394 1.00 41.80 193 SER A O 1
ATOM 1411 N N . THR A 1 194 ? 20.663 9.098 12.582 1.00 44.90 194 THR A N 1
ATOM 1412 C CA . THR A 1 194 ? 20.486 10.542 12.469 1.00 41.81 194 THR A CA 1
ATOM 1413 C C . THR A 1 194 ? 21.785 11.279 12.170 1.00 51.87 194 THR A C 1
ATOM 1414 O O . THR A 1 194 ? 21.735 12.457 11.794 1.00 53.46 194 THR A O 1
ATOM 1418 N N . GLU A 1 195 ? 22.937 10.630 12.334 1.00 55.26 195 GLU A N 1
ATOM 1419 C CA . GLU A 1 195 ? 24.226 11.219 11.988 1.00 57.62 195 GLU A CA 1
ATOM 1420 C C . GLU A 1 195 ? 24.647 10.911 10.557 1.00 54.71 195 GLU A C 1
ATOM 1421 O O . GLU A 1 195 ? 25.733 11.331 10.140 1.00 54.33 195 GLU A O 1
ATOM 1427 N N . ASP A 1 196 ? 23.822 10.181 9.809 1.00 54.55 196 ASP A N 1
ATOM 1428 C CA . ASP A 1 196 ? 24.029 9.947 8.383 1.00 45.24 196 ASP A CA 1
ATOM 1429 C C . ASP A 1 196 ? 23.290 11.049 7.633 1.00 50.96 196 ASP A C 1
ATOM 1430 O O . ASP A 1 196 ? 22.084 10.950 7.388 1.00 47.27 196 ASP A O 1
ATOM 1435 N N . ASP A 1 197 ? 24.017 12.107 7.267 1.00 53.92 197 ASP A N 1
ATOM 1436 C CA . ASP A 1 197 ? 23.386 13.248 6.609 1.00 52.61 197 ASP A CA 1
ATOM 1437 C C . ASP A 1 197 ? 22.681 12.822 5.331 1.00 47.12 197 ASP A C 1
ATOM 1438 O O . ASP A 1 197 ? 21.609 13.343 5.002 1.00 48.30 197 ASP A O 1
ATOM 1443 N N A SER A 1 198 ? 23.261 11.866 4.606 0.48 50.34 198 SER A N 1
ATOM 1444 N N B SER A 1 198 ? 23.259 11.862 4.606 0.52 50.34 198 SER A N 1
ATOM 1445 C CA A SER A 1 198 ? 22.661 11.415 3.355 0.48 50.56 198 SER A CA 1
ATOM 1446 C CA B SER A 1 198 ? 22.662 11.410 3.352 0.52 50.57 198 SER A CA 1
ATOM 1447 C C A SER A 1 198 ? 21.284 10.808 3.595 0.48 48.30 198 SER A C 1
ATOM 1448 C C B SER A 1 198 ? 21.288 10.794 3.585 0.52 48.29 198 SER A C 1
ATOM 1449 O O A SER A 1 198 ? 20.320 11.127 2.892 0.48 48.56 198 SER A O 1
ATOM 1450 O O B SER A 1 198 ? 20.330 11.089 2.863 0.52 48.57 198 SER A O 1
ATOM 1455 N N . LEU A 1 199 ? 21.168 9.935 4.598 1.00 50.13 199 LEU A N 1
ATOM 1456 C CA . LEU A 1 199 ? 19.884 9.294 4.858 1.00 47.91 199 LEU A CA 1
ATOM 1457 C C . LEU A 1 199 ? 18.869 10.282 5.426 1.00 35.62 199 LEU A C 1
ATOM 1458 O O . LEU A 1 199 ? 17.676 10.198 5.113 1.00 39.84 199 LEU A O 1
ATOM 1463 N N . MET A 1 200 ? 19.315 11.223 6.261 1.00 39.72 200 MET A N 1
ATOM 1464 C CA . MET A 1 200 ? 18.380 12.212 6.788 1.00 37.49 200 MET A CA 1
ATOM 1465 C C . MET A 1 200 ? 17.854 13.131 5.690 1.00 35.34 200 MET A C 1
ATOM 1466 O O . MET A 1 200 ? 16.681 13.522 5.727 1.00 35.30 200 MET A O 1
ATOM 1471 N N . ASN A 1 201 ? 18.682 13.455 4.692 1.00 43.43 201 ASN A N 1
ATOM 1472 C CA . ASN A 1 201 ? 18.198 14.232 3.550 1.00 37.55 201 ASN A CA 1
ATOM 1473 C C . ASN A 1 201 ? 17.157 13.461 2.749 1.00 40.17 201 ASN A C 1
ATOM 1474 O O . ASN A 1 201 ? 16.197 14.051 2.239 1.00 43.72 201 ASN A O 1
ATOM 1479 N N . SER A 1 202 ? 17.330 12.142 2.617 1.00 39.65 202 SER A N 1
ATOM 1480 C CA . SER A 1 202 ? 16.408 11.350 1.812 1.00 34.34 202 SER A CA 1
ATOM 1481 C C . SER A 1 202 ? 15.092 11.078 2.525 1.00 34.98 202 SER A C 1
ATOM 1482 O O . SER A 1 202 ? 14.074 10.854 1.865 1.00 34.83 202 SER A O 1
ATOM 1485 N N . ILE A 1 203 ? 15.084 11.055 3.853 1.00 33.33 203 ILE A N 1
ATOM 1486 C CA . ILE A 1 203 ? 13.905 10.673 4.610 1.00 30.88 203 ILE A CA 1
ATOM 1487 C C . ILE A 1 203 ? 13.229 11.876 5.250 1.00 28.21 203 ILE A C 1
ATOM 1488 O O . ILE A 1 203 ? 12.003 11.985 5.225 1.00 30.64 203 ILE A O 1
ATOM 1493 N N . VAL A 1 204 ? 14.009 12.768 5.847 1.00 26.35 204 VAL A N 1
ATOM 1494 C CA . VAL A 1 204 ? 13.486 13.780 6.749 1.00 36.27 204 VAL A CA 1
ATOM 1495 C C . VAL A 1 204 ? 13.446 15.169 6.109 1.00 33.10 204 VAL A C 1
ATOM 1496 O O . VAL A 1 204 ? 12.422 15.847 6.163 1.00 32.06 204 VAL A O 1
ATOM 1500 N N . TRP A 1 205 ? 14.559 15.623 5.528 1.00 33.39 205 TRP A N 1
ATOM 1501 C CA . TRP A 1 205 ? 14.745 17.040 5.219 1.00 32.31 205 TRP A CA 1
ATOM 1502 C C . TRP A 1 205 ? 14.227 17.387 3.829 1.00 31.71 205 TRP A C 1
ATOM 1503 O O . TRP A 1 205 ? 14.640 16.782 2.831 1.00 38.40 205 TRP A O 1
ATOM 1514 N N . VAL A 1 206 ? 13.334 18.374 3.769 1.00 33.97 206 VAL A N 1
ATOM 1515 C CA . VAL A 1 206 ? 12.909 18.935 2.488 1.00 35.92 206 VAL A CA 1
ATOM 1516 C C . VAL A 1 206 ? 14.091 19.654 1.855 1.00 31.81 206 VAL A C 1
ATOM 1517 O O . VAL A 1 206 ? 14.681 20.555 2.460 1.00 40.35 206 VAL A O 1
ATOM 1521 N N . GLN A 1 207 ? 14.449 19.256 0.634 1.00 33.08 207 GLN A N 1
ATOM 1522 C CA . GLN A 1 207 ? 15.542 19.896 -0.084 1.00 44.57 207 GLN A CA 1
ATOM 1523 C C . GLN A 1 207 ? 15.106 20.774 -1.247 1.00 45.36 207 GLN A C 1
ATOM 1524 O O . GLN A 1 207 ? 15.756 21.789 -1.502 1.00 40.34 207 GLN A O 1
ATOM 1530 N 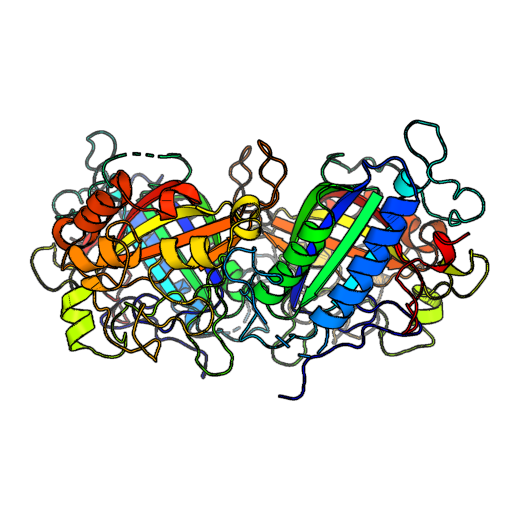N . SER A 1 208 ? 14.042 20.420 -1.967 1.00 41.66 208 SER A N 1
ATOM 1531 C CA . SER A 1 208 ? 13.563 21.273 -3.048 1.00 45.31 208 SER A CA 1
ATOM 1532 C C . SER A 1 208 ? 12.075 21.033 -3.257 1.00 47.67 208 SER A C 1
ATOM 1533 O O . SER A 1 208 ? 11.489 20.099 -2.699 1.00 40.29 208 SER A O 1
ATOM 1536 N N . GLY A 1 209 ? 11.467 21.903 -4.068 1.00 35.84 209 GLY A N 1
ATOM 1537 C CA . GLY A 1 209 ? 10.082 21.766 -4.467 1.00 34.75 209 GLY A CA 1
ATOM 1538 C C . GLY A 1 209 ? 9.072 22.416 -3.550 1.00 37.52 209 GLY A C 1
ATOM 1539 O O . GLY A 1 209 ? 7.880 22.413 -3.873 1.00 43.53 209 GLY A O 1
ATOM 1540 N N . GLU A 1 210 ? 9.504 22.966 -2.422 1.00 40.03 210 GLU A N 1
ATOM 1541 C CA . GLU A 1 210 ? 8.629 23.593 -1.437 1.00 41.09 210 GLU A CA 1
ATOM 1542 C C . GLU A 1 210 ? 9.024 25.055 -1.287 1.00 42.22 210 GLU A C 1
ATOM 1543 O O . GLU A 1 210 ? 10.088 25.444 -1.781 1.00 39.55 210 GLU A O 1
ATOM 1549 N N . PRO A 1 211 ? 8.218 25.890 -0.615 1.00 38.93 211 PRO A N 1
ATOM 1550 C CA . PRO A 1 211 ? 8.625 27.285 -0.405 1.00 39.07 211 PRO A CA 1
ATOM 1551 C C . PRO A 1 211 ? 9.945 27.358 0.340 1.00 40.73 211 PRO A C 1
ATOM 1552 O O . PRO A 1 211 ? 10.325 26.440 1.072 1.00 46.67 211 PRO A O 1
ATOM 1556 N N . ASP A 1 212 ? 10.664 28.451 0.106 1.00 37.79 212 ASP A N 1
ATOM 1557 C CA . ASP A 1 212 ? 11.971 28.654 0.728 1.00 44.40 212 ASP A CA 1
ATOM 1558 C C . ASP A 1 212 ? 11.943 28.405 2.234 1.00 45.45 212 ASP A C 1
ATOM 1559 O O . ASP A 1 212 ? 12.867 27.795 2.784 1.00 43.50 212 ASP A O 1
ATOM 1564 N N . TRP A 1 213 ? 10.897 28.868 2.920 1.00 38.64 213 TRP A N 1
ATOM 1565 C CA . TRP A 1 213 ? 10.866 28.716 4.372 1.00 36.81 213 TRP A CA 1
ATOM 1566 C C . TRP A 1 213 ? 10.745 27.255 4.804 1.00 35.30 213 TRP A C 1
ATOM 1567 O O . TRP A 1 213 ? 11.103 26.938 5.941 1.00 35.02 213 TRP A O 1
ATOM 1578 N N . MET A 1 214 ? 10.253 26.369 3.930 1.00 34.84 214 MET A N 1
ATOM 1579 C CA . MET A 1 214 ? 10.153 24.942 4.226 1.00 36.73 214 MET A CA 1
ATOM 1580 C C . MET A 1 214 ? 11.380 24.154 3.797 1.00 43.85 214 MET A C 1
ATOM 1581 O O . MET A 1 214 ? 11.458 22.951 4.078 1.00 41.38 214 MET A O 1
ATOM 1586 N N . THR A 1 215 ? 12.317 24.773 3.093 1.00 37.95 215 THR A N 1
ATOM 1587 C CA . THR A 1 215 ? 13.508 24.051 2.677 1.00 39.77 215 THR A CA 1
ATOM 1588 C C . THR A 1 215 ? 14.441 23.934 3.871 1.00 38.76 215 THR A C 1
ATOM 1589 O O . THR A 1 215 ? 14.657 24.907 4.601 1.00 39.84 215 THR A O 1
ATOM 1593 N N . GLY A 1 216 ? 14.982 22.739 4.082 1.00 40.07 216 GLY A N 1
ATOM 1594 C CA . GLY A 1 216 ? 15.627 22.451 5.339 1.00 36.58 216 GLY A CA 1
ATOM 1595 C C . GLY A 1 216 ? 14.661 22.153 6.460 1.00 36.65 216 GLY A C 1
ATOM 1596 O O . GLY A 1 216 ? 15.099 21.920 7.593 1.00 36.05 216 GLY A O 1
ATOM 1597 N N . GLY A 1 217 ? 13.362 22.161 6.180 1.00 33.34 217 GLY A N 1
ATOM 1598 C CA . GLY A 1 217 ? 12.348 21.798 7.138 1.00 37.04 217 GLY A CA 1
ATOM 1599 C C . GLY A 1 217 ? 11.902 20.364 6.951 1.00 31.38 217 GLY A C 1
ATOM 1600 O O . GLY A 1 217 ? 12.555 19.564 6.274 1.00 34.60 217 GLY A O 1
ATOM 1601 N N . THR A 1 218 ? 10.759 20.040 7.545 1.00 29.51 218 THR A N 1
ATOM 1602 C CA . THR A 1 218 ? 10.238 18.680 7.526 1.00 32.87 218 THR A CA 1
ATOM 1603 C C . THR A 1 218 ? 8.789 18.734 7.984 1.00 32.32 218 THR A C 1
ATOM 1604 O O . THR A 1 218 ? 8.316 19.758 8.483 1.00 27.86 218 THR A O 1
ATOM 1608 N N . TYR A 1 219 ? 8.079 17.632 7.801 1.00 26.98 219 TYR A N 1
ATOM 1609 C CA . TYR A 1 219 ? 6.734 17.516 8.349 1.00 26.53 219 TYR A CA 1
ATOM 1610 C C . TYR A 1 219 ? 6.753 16.624 9.584 1.00 29.50 219 TYR A C 1
ATOM 1611 O O . TYR A 1 219 ? 7.340 15.544 9.559 1.00 29.72 219 TYR A O 1
ATOM 1620 N N . MET A 1 220 ? 6.100 17.073 10.648 1.00 29.73 220 MET A N 1
ATOM 1621 C CA . MET A 1 220 ? 5.975 16.308 11.878 1.00 27.11 220 MET A CA 1
ATOM 1622 C C . MET A 1 220 ? 4.570 15.730 11.962 1.00 32.40 220 MET A C 1
ATOM 1623 O O . MET A 1 220 ? 3.583 16.475 11.914 1.00 29.14 220 MET A O 1
ATOM 1628 N N . ALA A 1 221 ? 4.481 14.411 12.095 1.00 20.13 221 ALA A N 1
ATOM 1629 C CA . ALA A 1 221 ? 3.219 13.746 12.376 1.00 26.49 221 ALA A CA 1
ATOM 1630 C C . ALA A 1 221 ? 3.124 13.503 13.877 1.00 33.35 221 ALA A C 1
ATOM 1631 O O . ALA A 1 221 ? 4.092 13.071 14.509 1.00 31.18 221 ALA A O 1
ATOM 1633 N N . PHE A 1 222 ? 1.960 13.787 14.443 1.00 27.90 222 PHE A N 1
ATOM 1634 C CA . PHE A 1 222 ? 1.699 13.560 15.859 1.00 29.04 222 PHE A CA 1
ATOM 1635 C C . PHE A 1 222 ? 0.516 12.614 15.969 1.00 27.38 222 PHE A C 1
ATOM 1636 O O . PHE A 1 222 ? -0.517 12.833 15.329 1.00 34.08 222 PHE A O 1
ATOM 1644 N N . ARG A 1 223 ? 0.694 11.521 16.712 1.00 28.61 223 ARG A N 1
ATOM 1645 C CA . ARG A 1 223 ? -0.401 10.613 17.032 1.00 23.49 223 ARG A CA 1
ATOM 1646 C C . ARG A 1 223 ? -0.296 10.280 18.515 1.00 27.30 223 ARG A C 1
ATOM 1647 O O . ARG A 1 223 ? 0.725 9.749 18.959 1.00 30.06 223 ARG A O 1
ATOM 1655 N N . LYS A 1 224 ? -1.327 10.619 19.282 1.00 27.52 224 LYS A N 1
ATOM 1656 C CA . LYS A 1 224 ? -1.408 10.228 20.685 1.00 27.27 224 LYS A CA 1
ATOM 1657 C C . LYS A 1 224 ? -2.044 8.843 20.743 1.00 27.77 224 LYS A C 1
ATOM 1658 O O . LYS A 1 224 ? -3.212 8.671 20.386 1.00 30.60 224 LYS A O 1
ATOM 1664 N N . ILE A 1 225 ? -1.288 7.849 21.177 1.00 30.88 225 ILE A N 1
ATOM 1665 C CA . ILE A 1 225 ? -1.721 6.464 21.027 1.00 22.67 225 ILE A CA 1
ATOM 1666 C C . ILE A 1 225 ? -1.802 5.835 22.413 1.00 29.02 225 ILE A C 1
ATOM 1667 O O . ILE A 1 225 ? -0.776 5.605 23.068 1.00 26.84 225 ILE A O 1
ATOM 1672 N N . LYS A 1 226 ? -3.024 5.568 22.855 1.00 28.37 226 LYS A N 1
ATOM 1673 C CA . LYS A 1 226 ? -3.266 4.894 24.123 1.00 29.94 226 LYS A CA 1
ATOM 1674 C C . LYS A 1 226 ? -2.744 3.466 24.046 1.00 34.87 226 LYS A C 1
ATOM 1675 O O . LYS A 1 226 ? -2.844 2.810 23.002 1.00 28.97 226 LYS A O 1
ATOM 1681 N N . MET A 1 227 ? -2.153 2.994 25.139 1.00 27.49 227 MET A N 1
ATOM 1682 C CA . MET A 1 227 ? -1.645 1.632 25.207 1.00 33.40 227 MET A CA 1
ATOM 1683 C C . MET A 1 227 ? -2.341 0.913 26.347 1.00 32.62 227 MET A C 1
ATOM 1684 O O . MET A 1 227 ? -2.402 1.437 27.463 1.00 31.03 227 MET A O 1
ATOM 1689 N N . PHE A 1 228 ? -2.860 -0.289 26.065 1.00 32.90 228 PHE A N 1
ATOM 1690 C CA . PHE A 1 228 ? -3.663 -1.037 27.035 1.00 36.33 228 PHE A CA 1
ATOM 1691 C C . PHE A 1 228 ? -2.722 -1.899 27.872 1.00 32.77 228 PHE A C 1
ATOM 1692 O O . PHE A 1 228 ? -2.534 -3.096 27.633 1.00 33.07 228 PHE A O 1
ATOM 1700 N N . LEU A 1 229 ? -2.115 -1.259 28.872 1.00 28.94 229 LEU A N 1
ATOM 1701 C CA . LEU A 1 229 ? -1.033 -1.895 29.609 1.00 28.42 229 LEU A CA 1
ATOM 1702 C C . LEU A 1 229 ? -1.522 -3.109 30.387 1.00 35.84 229 LEU A C 1
ATOM 1703 O O . LEU A 1 229 ? -0.803 -4.107 30.499 1.00 31.08 229 LEU A O 1
ATOM 1708 N N A GLU A 1 230 ? -2.733 -3.026 30.942 0.59 32.62 230 GLU A N 1
ATOM 1709 N N B GLU A 1 230 ? -2.741 -3.043 30.936 0.41 32.70 230 GLU A N 1
ATOM 1710 C CA A GLU A 1 230 ? -3.259 -4.104 31.769 0.59 39.40 230 GLU A CA 1
ATOM 1711 C CA B GLU A 1 230 ? -3.238 -4.129 31.779 0.41 39.36 230 GLU A CA 1
ATOM 1712 C C A GLU A 1 230 ? -3.374 -5.402 30.978 0.59 37.15 230 GLU A C 1
ATOM 1713 C C B GLU A 1 230 ? -3.389 -5.424 30.987 0.41 37.16 230 GLU A C 1
ATOM 1714 O O A GLU A 1 230 ? -2.820 -6.430 31.375 0.59 38.49 230 GLU A O 1
ATOM 1715 O O B GLU A 1 230 ? -2.896 -6.477 31.403 0.41 38.48 230 GLU A O 1
ATOM 1726 N N . ILE A 1 231 ? -4.061 -5.370 29.833 1.00 37.85 231 ILE A N 1
ATOM 1727 C CA . ILE A 1 231 ? -4.231 -6.602 29.058 1.00 38.72 231 ILE A CA 1
ATOM 1728 C C . ILE A 1 231 ? -2.932 -7.002 28.370 1.00 36.52 231 ILE A C 1
ATOM 1729 O O . ILE A 1 231 ? -2.683 -8.189 28.147 1.00 35.14 231 ILE A O 1
ATOM 1734 N N . TRP A 1 232 ? -2.084 -6.037 28.018 1.00 32.74 232 TRP A N 1
ATOM 1735 C CA . TRP A 1 232 ? -0.756 -6.375 27.515 1.00 32.74 232 TRP A CA 1
ATOM 1736 C C . TRP A 1 232 ? 0.053 -7.136 28.560 1.00 29.25 232 TRP A C 1
ATOM 1737 O O . TRP A 1 232 ? 0.705 -8.140 28.243 1.00 30.05 232 TRP A O 1
ATOM 1748 N N . ASP A 1 233 ? 0.023 -6.668 29.813 1.00 26.77 233 ASP A N 1
ATOM 1749 C CA . ASP A 1 233 ? 0.756 -7.321 30.893 1.00 28.36 233 ASP A CA 1
ATOM 1750 C C . ASP A 1 233 ? 0.211 -8.716 31.204 1.00 36.06 233 ASP A C 1
ATOM 1751 O O . ASP A 1 233 ? 0.943 -9.541 31.758 1.00 35.63 233 ASP A O 1
ATOM 1756 N N A ARG A 1 234 ? -1.059 -8.992 30.888 0.56 34.71 234 ARG A N 1
ATOM 1757 N N B ARG A 1 234 ? -1.046 -8.986 30.863 0.44 34.72 234 ARG A N 1
ATOM 1758 C CA A ARG A 1 234 ? -1.605 -10.337 31.042 0.56 36.07 234 ARG A CA 1
ATOM 1759 C CA B ARG A 1 234 ? -1.646 -10.303 31.019 0.44 36.08 234 ARG A CA 1
ATOM 1760 C C A ARG A 1 234 ? -1.278 -11.249 29.863 0.56 37.64 234 ARG A C 1
ATOM 1761 C C B ARG A 1 234 ? -1.448 -11.190 29.794 0.44 37.57 234 ARG A C 1
ATOM 1762 O O A ARG A 1 234 ? -1.531 -12.454 29.944 0.56 35.53 234 ARG A O 1
ATOM 1763 O O B ARG A 1 234 ? -1.945 -12.320 29.776 0.44 35.48 234 ARG A O 1
ATOM 1778 N N . SER A 1 235 ? -0.744 -10.712 28.775 1.00 32.54 235 SER A N 1
ATOM 1779 C CA . SER A 1 235 ? -0.481 -11.497 27.583 1.00 36.68 235 SER A CA 1
ATOM 1780 C C . SER A 1 235 ? 0.876 -12.180 27.682 1.00 37.70 235 SER A C 1
ATOM 1781 O O . SER A 1 235 ? 1.779 -11.719 28.384 1.00 35.52 235 SER A O 1
ATOM 1784 N N . SER A 1 236 ? 1.007 -13.291 26.966 1.00 33.45 236 SER A N 1
ATOM 1785 C CA . SER A 1 236 ? 2.216 -14.090 27.038 1.00 28.23 236 SER A CA 1
ATOM 1786 C C . SER A 1 236 ? 3.359 -13.375 26.335 1.00 34.62 236 SER A C 1
ATOM 1787 O O . SER A 1 236 ? 3.151 -12.556 25.440 1.00 30.19 236 SER A O 1
ATOM 1790 N N . LEU A 1 237 ? 4.585 -13.705 26.745 1.00 29.39 237 LEU A N 1
ATOM 1791 C CA . LEU A 1 237 ? 5.748 -13.177 26.040 1.00 30.86 237 LEU A CA 1
ATOM 1792 C C . LEU A 1 237 ? 5.666 -13.461 24.544 1.00 36.19 237 LEU A C 1
ATOM 1793 O O . LEU A 1 237 ? 5.916 -12.576 23.713 1.00 31.99 237 LEU A O 1
ATOM 1798 N N . LYS A 1 238 ? 5.284 -14.687 24.184 1.00 31.68 238 LYS A N 1
ATOM 1799 C CA . LYS A 1 238 ? 5.138 -15.044 22.778 1.00 31.68 238 LYS A CA 1
ATOM 1800 C C . LYS A 1 238 ? 4.156 -14.122 22.063 1.00 30.52 238 LYS A C 1
ATOM 1801 O O . LYS A 1 238 ? 4.425 -13.664 20.944 1.00 30.81 238 LYS A O 1
ATOM 1807 N N . ASP A 1 239 ? 3.002 -13.844 22.679 1.00 31.71 239 ASP A N 1
ATOM 1808 C CA . ASP A 1 239 ? 2.029 -12.956 22.041 1.00 29.84 239 ASP A CA 1
ATOM 1809 C C . ASP A 1 239 ? 2.608 -11.556 21.844 1.00 29.00 239 ASP A C 1
ATOM 1810 O O . ASP A 1 239 ? 2.462 -10.953 20.774 1.00 30.57 239 ASP A O 1
ATOM 1815 N N . GLN A 1 240 ? 3.235 -11.012 22.893 1.00 30.47 240 GLN A N 1
ATOM 1816 C CA . GLN A 1 240 ? 3.857 -9.698 22.798 1.00 33.17 240 GLN A CA 1
ATOM 1817 C C . GLN A 1 240 ? 4.869 -9.660 21.664 1.00 32.94 240 GLN A C 1
ATOM 1818 O O . GLN A 1 240 ? 4.861 -8.740 20.841 1.00 31.09 240 GLN A O 1
ATOM 1824 N N . GLU A 1 241 ? 5.751 -10.658 21.602 1.00 33.12 241 GLU A N 1
ATOM 1825 C CA . GLU A 1 241 ? 6.768 -10.659 20.561 1.00 33.97 241 GLU A CA 1
ATOM 1826 C C . GLU A 1 241 ? 6.134 -10.844 19.191 1.00 35.88 241 GLU A C 1
ATOM 1827 O O . GLU A 1 241 ? 6.499 -10.149 18.236 1.00 32.59 241 GLU A O 1
ATOM 1833 N N . ASP A 1 242 ? 5.167 -11.762 19.089 1.00 32.97 242 ASP A N 1
ATOM 1834 C CA . ASP A 1 242 ? 4.433 -11.960 17.845 1.00 32.83 242 ASP A CA 1
ATOM 1835 C C . ASP A 1 242 ? 3.778 -10.668 17.367 1.00 33.13 242 ASP A C 1
ATOM 1836 O O . ASP A 1 242 ? 3.607 -10.472 16.161 1.00 32.69 242 ASP A O 1
ATOM 1841 N N . THR A 1 243 ? 3.390 -9.789 18.302 1.00 34.24 243 THR A N 1
ATOM 1842 C CA . THR A 1 243 ? 2.759 -8.527 17.938 1.00 37.62 243 THR A CA 1
ATOM 1843 C C . THR A 1 243 ? 3.708 -7.659 17.133 1.00 33.72 243 THR A C 1
ATOM 1844 O O . THR A 1 243 ? 3.278 -6.898 16.261 1.00 35.15 243 THR A O 1
ATOM 1848 N N . PHE A 1 244 ? 5.000 -7.764 17.410 1.00 35.03 244 PHE A N 1
ATOM 1849 C CA . PHE A 1 244 ? 5.994 -6.895 16.814 1.00 35.47 244 PHE A CA 1
ATOM 1850 C C . PHE A 1 244 ? 6.869 -7.587 15.794 1.00 40.37 244 PHE A C 1
ATOM 1851 O O . PHE A 1 244 ? 7.249 -6.969 14.807 1.00 37.73 244 PHE A O 1
ATOM 1859 N N . GLY A 1 245 ? 7.199 -8.852 16.007 1.00 31.40 245 GLY A N 1
ATOM 1860 C CA . GLY A 1 245 ? 8.161 -9.509 15.156 1.00 31.82 245 GLY A CA 1
ATOM 1861 C C . GLY A 1 245 ? 9.587 -9.350 15.614 1.00 31.58 245 GLY A C 1
ATOM 1862 O O . GLY A 1 245 ? 10.507 -9.585 14.826 1.00 32.09 245 GLY A O 1
ATOM 1863 N N . ARG A 1 246 ? 9.801 -8.928 16.849 1.00 28.77 246 ARG A N 1
ATOM 1864 C CA . ARG A 1 246 ? 11.123 -8.923 17.444 1.00 30.66 246 ARG A CA 1
ATOM 1865 C C . ARG A 1 246 ? 11.048 -9.597 18.806 1.00 33.05 246 ARG A C 1
ATOM 1866 O O . ARG A 1 246 ? 9.993 -9.626 19.440 1.00 32.09 246 ARG A O 1
ATOM 1874 N N . ARG A 1 247 ? 12.171 -10.166 19.233 1.00 29.61 247 ARG A N 1
ATOM 1875 C CA . ARG A 1 247 ? 12.287 -10.717 20.574 1.00 29.16 247 ARG A CA 1
ATOM 1876 C C . ARG A 1 247 ? 12.436 -9.585 21.588 1.00 31.92 247 ARG A C 1
ATOM 1877 O O . ARG A 1 247 ? 13.093 -8.576 21.322 1.00 27.73 247 ARG A O 1
ATOM 1885 N N . LYS A 1 248 ? 11.823 -9.756 22.759 1.00 35.03 248 LYS A N 1
ATOM 1886 C CA . LYS A 1 248 ? 11.620 -8.617 23.656 1.00 27.50 248 LYS A CA 1
ATOM 1887 C C . LYS A 1 248 ? 12.925 -8.118 24.273 1.00 39.34 248 LYS A C 1
ATOM 1888 O O . LYS A 1 248 ? 13.180 -6.902 24.313 1.00 32.14 248 LYS A O 1
ATOM 1894 N N A SER A 1 249 ? 13.760 -9.031 24.772 0.56 32.29 249 SER A N 1
ATOM 1895 N N B SER A 1 249 ? 13.758 -9.031 24.773 0.44 32.33 249 SER A N 1
ATOM 1896 C CA A SER A 1 249 ? 14.944 -8.594 25.508 0.56 33.69 249 SER A CA 1
ATOM 1897 C CA B SER A 1 249 ? 14.944 -8.600 25.507 0.44 33.71 249 SER A CA 1
ATOM 1898 C C A SER A 1 249 ? 16.042 -8.109 24.566 0.56 33.60 249 SER A C 1
ATOM 1899 C C B SER A 1 249 ? 16.039 -8.110 24.565 0.44 33.61 249 SER A C 1
ATOM 1900 O O A SER A 1 249 ? 16.624 -7.037 24.777 0.56 32.90 249 SER A O 1
ATOM 1901 O O B SER A 1 249 ? 16.616 -7.036 24.776 0.44 32.92 249 SER A O 1
ATOM 1906 N N . SER A 1 250 ? 16.341 -8.887 23.524 1.00 32.39 250 SER A N 1
ATOM 1907 C CA . SER A 1 250 ? 17.363 -8.485 22.562 1.00 35.35 250 SER A CA 1
ATOM 1908 C C . SER A 1 250 ? 16.871 -7.421 21.589 1.00 32.42 250 SER A C 1
ATOM 1909 O O . SER A 1 250 ? 17.680 -6.647 21.081 1.00 31.50 250 SER A O 1
ATOM 1912 N N . GLY A 1 251 ? 15.574 -7.374 21.306 1.00 32.15 251 GLY A N 1
ATOM 1913 C CA . GLY A 1 251 ? 15.122 -6.601 20.167 1.00 27.06 251 GLY A CA 1
ATOM 1914 C C . GLY A 1 251 ? 15.519 -7.175 18.832 1.00 35.77 251 GLY A C 1
ATOM 1915 O O . GLY A 1 251 ? 15.437 -6.475 17.816 1.00 32.53 251 GLY A O 1
ATOM 1916 N N . ALA A 1 252 ? 15.960 -8.430 18.799 1.00 33.41 252 ALA A N 1
ATOM 1917 C CA . ALA A 1 252 ? 16.387 -9.024 17.544 1.00 35.68 252 ALA A CA 1
ATOM 1918 C C . ALA A 1 252 ? 15.170 -9.464 16.741 1.00 31.81 252 ALA A C 1
ATOM 1919 O O . ALA A 1 252 ? 14.185 -9.938 17.321 1.00 31.93 252 ALA A O 1
ATOM 1921 N N . PRO A 1 253 ? 15.197 -9.280 15.419 1.00 28.78 253 PRO A N 1
ATOM 1922 C CA . PRO A 1 253 ? 14.148 -9.864 14.583 1.00 35.87 253 PRO A CA 1
ATOM 1923 C C . PRO A 1 253 ? 14.135 -11.375 14.771 1.00 32.27 253 PRO A C 1
ATOM 1924 O O . PRO A 1 253 ? 15.160 -11.983 15.080 1.00 32.73 253 PRO A O 1
ATOM 1928 N N . PHE A 1 254 ? 12.950 -11.970 14.627 1.00 34.88 254 PHE A N 1
ATOM 1929 C CA . PHE A 1 254 ? 12.812 -13.419 14.712 1.00 32.48 254 PHE A CA 1
ATOM 1930 C C . PHE A 1 254 ? 13.789 -14.089 13.753 1.00 41.96 254 PHE A C 1
ATOM 1931 O O . PHE A 1 254 ? 13.961 -13.645 12.616 1.00 38.15 254 PHE A O 1
ATOM 1939 N N . GLY A 1 255 ? 14.425 -15.167 14.215 1.00 34.48 255 GLY A N 1
ATOM 1940 C CA . GLY A 1 255 ? 15.408 -15.854 13.401 1.00 39.59 255 GLY A CA 1
ATOM 1941 C C . GLY A 1 255 ? 16.747 -15.167 13.303 1.00 44.53 255 GLY A C 1
ATOM 1942 O O . GLY A 1 255 ? 17.616 -15.634 12.563 1.00 40.53 255 GLY A O 1
ATOM 1943 N N . GLN A 1 256 ? 16.944 -14.061 14.014 1.00 32.07 256 GLN A N 1
ATOM 1944 C CA . GLN A 1 256 ? 18.210 -13.353 13.990 1.00 36.46 256 GLN A CA 1
ATOM 1945 C C . GLN A 1 256 ? 18.796 -13.315 15.394 1.00 37.80 256 GLN A C 1
ATOM 1946 O O . GLN A 1 256 ? 18.093 -13.515 16.386 1.00 39.72 256 GLN A O 1
ATOM 1952 N N . LYS A 1 257 ? 20.101 -13.054 15.463 1.00 34.07 257 LYS A N 1
ATOM 1953 C CA . LYS A 1 257 ? 20.812 -13.043 16.734 1.00 38.44 257 LYS A CA 1
ATOM 1954 C C . LYS A 1 257 ? 20.816 -11.674 17.399 1.00 38.36 257 LYS A C 1
ATOM 1955 O O . LYS A 1 257 ? 20.785 -11.595 18.638 1.00 35.94 257 LYS A O 1
ATOM 1961 N N . LYS A 1 258 ? 20.839 -10.591 16.618 1.00 34.97 258 LYS A N 1
ATOM 1962 C CA . LYS A 1 258 ? 21.089 -9.267 17.168 1.00 36.20 258 LYS A CA 1
ATOM 1963 C C . LYS A 1 258 ? 20.005 -8.271 16.766 1.00 40.92 258 LYS A C 1
ATOM 1964 O O . LYS A 1 258 ? 19.355 -8.405 15.721 1.00 35.81 258 LYS A O 1
ATOM 1970 N N . GLU A 1 259 ? 19.838 -7.262 17.627 1.00 33.76 259 GLU A N 1
ATOM 1971 C CA . GLU A 1 259 ? 18.887 -6.176 17.399 1.00 38.49 259 GLU A CA 1
ATOM 1972 C C . GLU A 1 259 ? 19.030 -5.586 16.001 1.00 34.37 259 GLU A C 1
ATOM 1973 O O . GLU A 1 259 ? 18.033 -5.386 15.296 1.00 34.17 259 GLU A O 1
ATOM 1979 N N . THR A 1 260 ? 20.269 -5.323 15.580 1.00 36.32 260 THR A N 1
ATOM 1980 C CA . THR A 1 260 ? 20.578 -4.615 14.339 1.00 39.61 260 THR A CA 1
ATOM 1981 C C . THR A 1 260 ? 20.678 -5.523 13.119 1.00 40.54 260 THR A C 1
ATOM 1982 O O . THR A 1 260 ? 20.943 -5.023 12.013 1.00 38.76 260 THR A O 1
ATOM 1986 N N . ASP A 1 261 ? 20.516 -6.831 13.290 1.00 33.11 261 ASP A N 1
ATOM 1987 C CA . ASP A 1 261 ? 20.440 -7.720 12.144 1.00 41.16 261 ASP A CA 1
ATOM 1988 C C . ASP A 1 261 ? 19.194 -7.376 11.330 1.00 39.33 261 ASP A C 1
ATOM 1989 O O . ASP A 1 261 ? 18.201 -6.888 11.877 1.00 37.92 261 ASP A O 1
ATOM 1994 N N . PRO A 1 262 ? 19.228 -7.586 10.017 1.00 44.14 262 PRO A N 1
ATOM 1995 C CA . PRO A 1 262 ? 18.070 -7.231 9.191 1.00 38.52 262 PRO A CA 1
ATOM 1996 C C . PRO A 1 262 ? 16.864 -8.100 9.503 1.00 40.18 262 PRO A C 1
ATOM 1997 O O . PRO A 1 262 ? 16.984 -9.306 9.746 1.00 32.65 262 PRO A O 1
ATOM 2001 N N . VAL A 1 263 ? 15.687 -7.469 9.468 1.00 33.84 263 VAL A N 1
ATOM 2002 C CA . VAL A 1 263 ? 14.439 -8.204 9.606 1.00 31.63 263 VAL A CA 1
ATOM 2003 C C . VAL A 1 263 ? 14.317 -9.186 8.456 1.00 39.79 263 VAL A C 1
ATOM 2004 O O . VAL A 1 263 ? 14.576 -8.845 7.297 1.00 36.24 263 VAL A O 1
ATOM 2008 N N . LYS A 1 264 ? 13.931 -10.409 8.767 1.00 41.23 264 LYS A N 1
ATOM 2009 C CA . LYS A 1 264 ? 13.628 -11.410 7.758 1.00 39.79 264 LYS A CA 1
ATOM 2010 C C . LYS A 1 264 ? 12.115 -11.554 7.735 1.00 37.55 264 LYS A C 1
ATOM 2011 O O . LYS A 1 264 ? 11.526 -12.139 8.649 1.00 35.68 264 LYS A O 1
ATOM 2017 N N . LEU A 1 265 ? 11.491 -11.005 6.695 1.00 35.41 265 LEU A N 1
ATOM 2018 C CA . LEU A 1 265 ? 10.041 -10.865 6.696 1.00 35.60 265 LEU A CA 1
ATOM 2019 C C . LEU A 1 265 ? 9.328 -12.207 6.663 1.00 38.41 265 LEU A C 1
ATOM 2020 O O . LEU A 1 265 ? 8.216 -12.324 7.196 1.00 40.33 265 LEU A O 1
ATOM 2025 N N . ASN A 1 266 ? 9.940 -13.226 6.046 1.00 37.81 266 ASN A N 1
ATOM 2026 C CA . ASN A 1 266 ? 9.335 -14.555 5.984 1.00 42.36 266 ASN A CA 1
ATOM 2027 C C . ASN A 1 266 ? 9.340 -15.277 7.327 1.00 42.04 266 ASN A C 1
ATOM 2028 O O . ASN A 1 266 ? 8.766 -16.370 7.426 1.00 41.42 266 ASN A O 1
ATOM 2033 N N . GLN A 1 267 ? 9.971 -14.705 8.349 1.00 37.47 267 GLN A N 1
ATOM 2034 C CA . GLN A 1 267 ? 10.069 -15.312 9.668 1.00 34.24 267 GLN A CA 1
ATOM 2035 C C . GLN A 1 267 ? 9.156 -14.671 10.704 1.00 41.42 267 GLN A C 1
ATOM 2036 O O . GLN A 1 267 ? 9.117 -15.144 11.847 1.00 34.98 267 GLN A O 1
ATOM 2042 N N . ILE A 1 268 ? 8.448 -13.599 10.366 1.00 37.38 268 ILE A N 1
ATOM 2043 C CA . ILE A 1 268 ? 7.593 -12.927 11.340 1.00 38.55 268 ILE A CA 1
ATOM 2044 C C . ILE A 1 268 ? 6.165 -12.958 10.815 1.00 36.32 268 ILE A C 1
ATOM 2045 O O . ILE A 1 268 ? 5.935 -13.094 9.603 1.00 36.14 268 ILE A O 1
ATOM 2050 N N . PRO A 1 269 ? 5.176 -12.847 11.706 1.00 35.62 269 PRO A N 1
ATOM 2051 C CA . PRO A 1 269 ? 3.780 -12.796 11.257 1.00 36.58 269 PRO A CA 1
ATOM 2052 C C . PRO A 1 269 ? 3.554 -11.655 10.278 1.00 38.86 269 PRO A C 1
ATOM 2053 O O . PRO A 1 269 ? 4.129 -10.574 10.411 1.00 31.26 269 PRO A O 1
ATOM 2057 N N . SER A 1 270 ? 2.706 -11.908 9.280 1.00 45.40 270 SER A N 1
ATOM 2058 C CA . SER A 1 270 ? 2.417 -10.884 8.283 1.00 45.61 270 SER A CA 1
ATOM 2059 C C . SER A 1 270 ? 1.553 -9.759 8.841 1.00 42.96 270 SER A C 1
ATOM 2060 O O . SER A 1 270 ? 1.550 -8.655 8.278 1.00 41.42 270 SER A O 1
ATOM 2063 N N . ASN A 1 271 ? 0.821 -10.001 9.924 1.00 41.59 271 ASN A N 1
ATOM 2064 C CA . ASN A 1 271 ? 0.098 -8.933 10.600 1.00 35.65 271 ASN A CA 1
ATOM 2065 C C . ASN A 1 271 ? 0.891 -8.354 11.763 1.00 43.78 271 ASN A C 1
ATOM 2066 O O . ASN A 1 271 ? 0.327 -7.621 12.586 1.00 39.65 271 ASN A O 1
ATOM 2071 N N . SER A 1 272 ? 2.177 -8.680 11.869 1.00 38.37 272 SER A N 1
ATOM 2072 C CA . SER A 1 272 ? 2.939 -8.064 12.937 1.00 34.91 272 SER A CA 1
ATOM 2073 C C . SER A 1 272 ? 3.272 -6.624 12.566 1.00 32.28 272 SER A C 1
ATOM 2074 O O . SER A 1 272 ? 3.297 -6.237 11.392 1.00 30.69 272 SER A O 1
ATOM 2077 N N . HIS A 1 273 ? 3.523 -5.831 13.606 1.00 32.87 273 HIS A N 1
ATOM 2078 C CA . HIS A 1 273 ? 3.741 -4.402 13.437 1.00 28.82 273 HIS A CA 1
ATOM 2079 C C . HIS A 1 273 ? 4.908 -4.118 12.507 1.00 27.22 273 HIS A C 1
ATOM 2080 O O . HIS A 1 273 ? 4.783 -3.339 11.556 1.00 30.54 273 HIS A O 1
ATOM 2087 N N . VAL A 1 274 ? 6.060 -4.728 12.778 1.00 29.39 274 VAL A N 1
ATOM 2088 C CA . VAL A 1 274 ? 7.247 -4.478 11.968 1.00 28.36 274 VAL A CA 1
ATOM 2089 C C . VAL A 1 274 ? 7.033 -4.956 10.537 1.00 36.21 274 VAL A C 1
ATOM 2090 O O . VAL A 1 274 ? 7.437 -4.285 9.576 1.00 30.63 274 VAL A O 1
ATOM 2094 N N . SER A 1 275 ? 6.391 -6.117 10.366 1.00 32.01 275 SER A N 1
ATOM 2095 C CA . SER A 1 275 ? 6.174 -6.628 9.012 1.00 37.86 275 SER A CA 1
ATOM 2096 C C . SER A 1 275 ? 5.330 -5.660 8.197 1.00 38.63 275 SER A C 1
ATOM 2097 O O . SER A 1 275 ? 5.676 -5.323 7.061 1.00 35.53 275 SER A O 1
ATOM 2100 N N . LEU A 1 276 ? 4.237 -5.168 8.780 1.00 34.27 276 LEU A N 1
ATOM 2101 C CA . LEU A 1 276 ? 3.350 -4.277 8.049 1.00 37.49 276 LEU A CA 1
ATOM 2102 C C . LEU A 1 276 ? 4.034 -2.948 7.714 1.00 42.06 276 LEU A C 1
ATOM 2103 O O . LEU A 1 276 ? 3.966 -2.482 6.572 1.00 42.07 276 LEU A O 1
ATOM 2108 N N . ALA A 1 277 ? 4.722 -2.335 8.685 1.00 33.90 277 ALA A N 1
ATOM 2109 C CA . ALA A 1 277 ? 5.424 -1.082 8.413 1.00 37.65 277 ALA A CA 1
ATOM 2110 C C . ALA A 1 277 ? 6.544 -1.284 7.398 1.00 38.93 277 ALA A C 1
ATOM 2111 O O . ALA A 1 277 ? 6.771 -0.432 6.533 1.00 40.34 277 ALA A O 1
ATOM 2113 N N . LYS A 1 278 ? 7.263 -2.402 7.503 1.00 35.10 278 LYS A N 1
ATOM 2114 C CA . LYS A 1 278 ? 8.304 -2.733 6.536 1.00 41.35 278 LYS A CA 1
ATOM 2115 C C . LYS A 1 278 ? 7.727 -2.992 5.148 1.00 40.07 278 LYS A C 1
ATOM 2116 O O . LYS A 1 278 ? 8.422 -2.813 4.138 1.00 41.38 278 LYS A O 1
ATOM 2122 N N A SER A 1 279 ? 6.464 -3.422 5.088 0.52 41.14 279 SER A N 1
ATOM 2123 N N B SER A 1 279 ? 6.468 -3.404 5.062 0.48 41.12 279 SER A N 1
ATOM 2124 C CA A SER A 1 279 ? 5.841 -3.798 3.825 0.52 40.05 279 SER A CA 1
ATOM 2125 C CA B SER A 1 279 ? 5.921 -3.815 3.777 0.48 40.04 279 SER A CA 1
ATOM 2126 C C A SER A 1 279 ? 5.682 -2.607 2.897 0.52 40.04 279 SER A C 1
ATOM 2127 C C B SER A 1 279 ? 5.406 -2.649 2.941 0.48 40.06 279 SER A C 1
ATOM 2128 O O A SER A 1 279 ? 5.742 -2.761 1.670 0.52 39.15 279 SER A O 1
ATOM 2129 O O B SER A 1 279 ? 4.954 -2.870 1.809 0.48 39.85 279 SER A O 1
ATOM 2134 N N . THR A 1 280 ? 5.466 -1.418 3.460 1.00 39.95 280 THR A N 1
ATOM 2135 C CA . THR A 1 280 ? 5.203 -0.245 2.648 1.00 32.11 280 THR A CA 1
ATOM 2136 C C . THR A 1 280 ? 6.411 0.158 1.820 1.00 35.33 280 THR A C 1
ATOM 2137 O O . THR A 1 280 ? 6.254 0.835 0.796 1.00 35.97 280 THR A O 1
ATOM 2141 N N . GLY A 1 281 ? 7.610 -0.219 2.252 1.00 34.04 281 GLY A N 1
ATOM 2142 C CA . GLY A 1 281 ? 8.806 0.239 1.584 1.00 36.83 281 GLY A CA 1
ATOM 2143 C C . GLY A 1 281 ? 9.146 1.678 1.853 1.00 42.46 281 GLY A C 1
ATOM 2144 O O . GLY A 1 281 ? 10.051 2.232 1.213 1.00 37.80 281 GLY A O 1
ATOM 2145 N N . LYS A 1 282 ? 8.436 2.301 2.779 1.00 34.54 282 LYS A N 1
ATOM 2146 C CA . LYS A 1 282 ? 8.596 3.703 3.107 1.00 39.39 282 LYS A CA 1
ATOM 2147 C C . LYS A 1 282 ? 9.366 3.839 4.414 1.00 36.09 282 LYS A C 1
ATOM 2148 O O . LYS A 1 282 ? 9.405 2.919 5.241 1.00 32.00 282 LYS A O 1
ATOM 2154 N N . GLN A 1 283 ? 10.001 4.992 4.582 1.00 32.98 283 GLN A N 1
ATOM 2155 C CA . GLN A 1 283 ? 10.764 5.269 5.787 1.00 34.58 283 GLN A CA 1
ATOM 2156 C C . GLN A 1 283 ? 10.363 6.612 6.369 1.00 39.21 283 GLN A C 1
ATOM 2157 O O . GLN A 1 283 ? 10.017 7.551 5.643 1.00 31.34 283 GLN A O 1
ATOM 2163 N N . ILE A 1 284 ? 10.400 6.670 7.702 1.00 39.11 284 ILE A N 1
ATOM 2164 C CA . ILE A 1 284 ? 10.187 7.880 8.485 1.00 30.57 284 ILE A CA 1
ATOM 2165 C C . ILE A 1 284 ? 11.198 7.861 9.620 1.00 33.59 284 ILE A C 1
ATOM 2166 O O . ILE A 1 284 ? 11.830 6.838 9.902 1.00 34.96 284 ILE A O 1
ATOM 2171 N N . LEU A 1 285 ? 11.350 9.009 10.277 1.00 29.85 285 LEU A N 1
ATOM 2172 C CA . LEU A 1 285 ? 12.187 9.123 11.465 1.00 29.12 285 LEU A CA 1
ATOM 2173 C C . LEU A 1 285 ? 11.267 9.235 12.669 1.00 32.46 285 LEU A C 1
ATOM 2174 O O . LEU A 1 285 ? 10.664 10.287 12.895 1.00 29.25 285 LEU A O 1
ATOM 2179 N N . ARG A 1 286 ? 11.167 8.156 13.443 1.00 26.26 286 ARG A N 1
ATOM 2180 C CA . ARG A 1 286 ? 10.353 8.164 14.647 1.00 28.99 286 ARG A CA 1
ATOM 2181 C C . ARG A 1 286 ? 11.128 8.738 15.827 1.00 28.62 286 ARG A C 1
ATOM 2182 O O . ARG A 1 286 ? 12.327 8.493 15.995 1.00 29.90 286 ARG A O 1
ATOM 2190 N N . ARG A 1 287 ? 10.427 9.488 16.660 1.00 25.97 287 ARG A N 1
ATOM 2191 C CA . ARG A 1 287 ? 11.042 10.165 17.791 1.00 27.72 287 ARG A CA 1
ATOM 2192 C C . ARG A 1 287 ? 9.970 10.306 18.867 1.00 27.20 287 ARG A C 1
ATOM 2193 O O . ARG A 1 287 ? 9.634 11.393 19.326 1.00 24.29 287 ARG A O 1
ATOM 2201 N N . ALA A 1 288 ? 9.415 9.174 19.282 1.00 24.57 288 ALA A N 1
ATOM 2202 C CA . ALA A 1 288 ? 8.259 9.178 20.155 1.00 25.35 288 ALA A CA 1
ATOM 2203 C C . ALA A 1 288 ? 8.683 9.233 21.621 1.00 21.82 288 ALA A C 1
ATOM 2204 O O . ALA A 1 288 ? 9.850 9.049 21.973 1.00 29.61 288 ALA A O 1
ATOM 2206 N N . PHE A 1 289 ? 7.713 9.511 22.485 1.00 21.85 289 PHE A N 1
ATOM 2207 C CA . PHE A 1 289 ? 7.915 9.479 23.930 1.00 24.44 289 PHE A CA 1
ATOM 2208 C C . PHE A 1 289 ? 6.721 8.780 24.557 1.00 27.67 289 PHE A C 1
ATOM 2209 O O . PHE A 1 289 ? 5.596 8.897 24.060 1.00 25.55 289 PHE A O 1
ATOM 2217 N N . SER A 1 290 ? 6.967 8.049 25.648 1.00 23.44 290 SER A N 1
ATOM 2218 C CA . SER A 1 290 ? 5.873 7.426 26.374 1.00 25.34 290 SER A CA 1
ATOM 2219 C C . SER A 1 290 ? 5.161 8.469 27.216 1.00 24.65 290 SER A C 1
ATOM 2220 O O . SER A 1 290 ? 5.733 9.496 27.569 1.00 27.64 290 SER A O 1
ATOM 2223 N N . TYR A 1 291 ? 3.896 8.212 27.544 1.00 25.37 291 TYR A N 1
ATOM 2224 C CA . TYR A 1 291 ? 3.233 9.064 28.529 1.00 25.69 291 TYR A CA 1
ATOM 2225 C C . TYR A 1 291 ? 2.462 8.213 29.524 1.00 26.26 291 TYR A C 1
ATOM 2226 O O . TYR A 1 291 ? 2.068 7.081 29.232 1.00 25.40 291 TYR A O 1
ATOM 2235 N N . THR A 1 292 ? 2.291 8.758 30.724 1.00 25.59 292 THR A N 1
ATOM 2236 C CA . THR A 1 292 ? 1.324 8.244 31.679 1.00 25.19 292 THR A CA 1
ATOM 2237 C C . THR A 1 292 ? 0.521 9.437 32.180 1.00 27.61 292 THR A C 1
ATOM 2238 O O . THR A 1 292 ? 1.081 10.503 32.441 1.00 31.20 292 THR A O 1
ATOM 2242 N N . GLU A 1 293 ? -0.793 9.273 32.282 1.00 29.42 293 GLU A N 1
ATOM 2243 C CA . GLU A 1 293 ? -1.682 10.361 32.687 1.00 30.29 293 GLU A CA 1
ATOM 2244 C C . GLU A 1 293 ? -2.662 9.871 33.743 1.00 37.08 293 GLU A C 1
ATOM 2245 O O . GLU A 1 293 ? -3.878 10.041 33.632 1.00 34.23 293 GLU A O 1
ATOM 2251 N N . GLY A 1 294 ? -2.132 9.252 34.797 1.00 29.27 294 GLY A N 1
ATOM 2252 C CA . GLY A 1 294 ? -2.968 8.784 35.872 1.00 27.10 294 GLY A CA 1
ATOM 2253 C C . GLY A 1 294 ? -3.957 7.738 35.409 1.00 34.80 294 GLY A C 1
ATOM 2254 O O . GLY A 1 294 ? -3.679 6.919 34.522 1.00 37.50 294 GLY A O 1
ATOM 2255 N N . LEU A 1 295 ? -5.135 7.762 36.020 1.00 32.11 295 LEU A N 1
ATOM 2256 C CA . LEU A 1 295 ? -6.186 6.794 35.739 1.00 34.39 295 LEU A CA 1
ATOM 2257 C C . LEU A 1 295 ? -7.251 7.421 34.853 1.00 45.20 295 LEU A C 1
ATOM 2258 O O . LEU A 1 295 ? -7.629 8.579 35.045 1.00 50.12 295 LEU A O 1
ATOM 2263 N N . ASP A 1 296 ? -7.742 6.643 33.899 1.00 47.65 296 ASP A N 1
ATOM 2264 C CA . ASP A 1 296 ? -8.867 7.068 33.081 1.00 59.43 296 ASP A CA 1
ATOM 2265 C C . ASP A 1 296 ? -10.060 7.373 33.980 1.00 57.58 296 ASP A C 1
ATOM 2266 O O . ASP A 1 296 ? -10.528 6.474 34.697 1.00 62.59 296 ASP A O 1
ATOM 2271 N N . PRO A 1 297 ? -10.564 8.610 33.999 1.00 65.43 297 PRO A N 1
ATOM 2272 C CA . PRO A 1 297 ? -11.710 8.912 34.872 1.00 71.69 297 PRO A CA 1
ATOM 2273 C C . PRO A 1 297 ? -12.918 8.041 34.586 1.00 78.38 297 PRO A C 1
ATOM 2274 O O . PRO A 1 297 ? -13.673 7.713 35.512 1.00 79.39 297 PRO A O 1
ATOM 2278 N N . LYS A 1 298 ? -13.109 7.636 33.329 1.00 78.62 298 LYS A N 1
ATOM 2279 C CA . LYS A 1 298 ? -14.247 6.794 32.980 1.00 75.81 298 LYS A CA 1
ATOM 2280 C C . LYS A 1 298 ? -14.058 5.370 33.494 1.00 70.80 298 LYS A C 1
ATOM 2281 O O . LYS A 1 298 ? -14.817 4.903 34.350 1.00 79.14 298 LYS A O 1
ATOM 2283 N N . THR A 1 299 ? -13.039 4.666 32.991 1.00 70.77 299 THR A N 1
ATOM 2284 C CA . THR A 1 299 ? -12.900 3.237 33.259 1.00 64.23 299 THR A CA 1
ATOM 2285 C C . THR A 1 299 ? -12.093 2.907 34.511 1.00 70.65 299 THR A C 1
ATOM 2286 O O . THR A 1 299 ? -12.086 1.740 34.923 1.00 67.78 299 THR A O 1
ATOM 2290 N N . GLY A 1 300 ? -11.412 3.880 35.122 1.00 68.51 300 GLY A N 1
ATOM 2291 C CA . GLY A 1 300 ? -10.547 3.575 36.248 1.00 55.90 300 GLY A CA 1
ATOM 2292 C C . GLY A 1 300 ? -9.347 2.711 35.921 1.00 57.03 300 GLY A C 1
ATOM 2293 O O . GLY A 1 300 ? -8.732 2.155 36.837 1.00 47.90 300 GLY A O 1
ATOM 2294 N N . TYR A 1 301 ? -9.016 2.555 34.641 1.00 60.60 301 TYR A N 1
ATOM 2295 C CA . TYR A 1 301 ? -7.790 1.910 34.197 1.00 54.00 301 TYR A CA 1
ATOM 2296 C C . TYR A 1 301 ? -6.713 2.968 33.976 1.00 41.97 301 TYR A C 1
ATOM 2297 O O . TYR A 1 301 ? -7.003 4.152 33.817 1.00 46.40 301 TYR A O 1
ATOM 2306 N N A MET A 1 302 ? -5.459 2.521 33.959 0.42 41.53 302 MET A N 1
ATOM 2307 N N B MET A 1 302 ? -5.459 2.523 33.961 0.58 41.51 302 MET A N 1
ATOM 2308 C CA A MET A 1 302 ? -4.347 3.449 33.802 0.42 41.31 302 MET A CA 1
ATOM 2309 C CA B MET A 1 302 ? -4.351 3.455 33.803 0.58 41.32 302 MET A CA 1
ATOM 2310 C C A MET A 1 302 ? -4.382 4.096 32.423 0.42 40.39 302 MET A C 1
ATOM 2311 C C B MET A 1 302 ? -4.393 4.100 32.425 0.58 40.39 302 MET A C 1
ATOM 2312 O O A MET A 1 302 ? -4.566 3.419 31.408 0.42 39.16 302 MET A O 1
ATOM 2313 O O B MET A 1 302 ? -4.595 3.424 31.412 0.58 39.13 302 MET A O 1
ATOM 2322 N N . ASP A 1 303 ? -4.217 5.414 32.394 1.00 41.10 303 ASP A N 1
ATOM 2323 C CA . ASP A 1 303 ? -4.130 6.160 31.149 1.00 34.44 303 ASP A CA 1
ATOM 2324 C C . ASP A 1 303 ? -2.658 6.292 30.815 1.00 41.90 303 ASP A C 1
ATOM 2325 O O . ASP A 1 303 ? -1.919 7.009 31.500 1.00 37.66 303 ASP A O 1
ATOM 2330 N N . ALA A 1 304 ? -2.229 5.592 29.774 1.00 32.60 304 ALA A N 1
ATOM 2331 C CA . ALA A 1 304 ? -0.831 5.586 29.394 1.00 29.85 304 ALA A CA 1
ATOM 2332 C C . ALA A 1 304 ? -0.753 5.278 27.915 1.00 26.89 304 ALA A C 1
ATOM 2333 O O . ALA A 1 304 ? -1.698 4.748 27.324 1.00 31.09 304 ALA A O 1
ATOM 2335 N N . GLY A 1 305 ? 0.385 5.599 27.321 1.00 26.04 305 GLY A N 1
ATOM 2336 C CA . GLY A 1 305 ? 0.546 5.253 25.918 1.00 28.92 305 GLY A CA 1
ATOM 2337 C C . GLY A 1 305 ? 1.784 5.878 25.327 1.00 29.46 305 GLY A C 1
ATOM 2338 O O . GLY A 1 305 ? 2.795 6.065 26.016 1.00 28.42 305 GLY A O 1
ATOM 2339 N N . LEU A 1 306 ? 1.691 6.202 24.039 1.00 25.39 306 LEU A N 1
ATOM 2340 C CA . LEU A 1 306 ? 2.811 6.733 23.283 1.00 20.72 306 LEU A CA 1
ATOM 2341 C C . LEU A 1 306 ? 2.429 8.057 22.645 1.00 26.12 306 LEU A C 1
ATOM 2342 O O . LEU A 1 306 ? 1.404 8.150 21.963 1.00 29.03 306 LEU A O 1
ATOM 2347 N N . LEU A 1 307 ? 3.248 9.074 22.881 1.00 26.82 307 LEU A N 1
ATOM 2348 C CA . LEU A 1 307 ? 3.235 10.309 22.099 1.00 23.97 307 LEU A CA 1
ATOM 2349 C C . LEU A 1 307 ? 4.042 10.030 20.852 1.00 23.63 307 LEU A C 1
ATOM 2350 O O . LEU A 1 307 ? 5.259 10.214 20.817 1.00 24.51 307 LEU A O 1
ATOM 2355 N N . PHE A 1 308 ? 3.375 9.500 19.840 1.00 22.55 308 PHE A N 1
ATOM 2356 C CA . PHE A 1 308 ? 4.073 9.128 18.622 1.00 27.70 308 PHE A CA 1
ATOM 2357 C C . PHE A 1 308 ? 4.381 10.400 17.842 1.00 28.52 308 PHE A C 1
ATOM 2358 O O . PHE A 1 308 ? 3.472 11.156 17.485 1.00 29.55 308 PHE A O 1
ATOM 2366 N N . ILE A 1 309 ? 5.664 10.648 17.607 1.00 27.96 309 ILE A N 1
ATOM 2367 C CA . ILE A 1 309 ? 6.124 11.766 16.796 1.00 26.26 309 ILE A CA 1
ATOM 2368 C C . ILE A 1 309 ? 7.049 11.196 15.739 1.00 30.48 309 ILE A C 1
ATOM 2369 O O . ILE A 1 309 ? 7.945 10.408 16.061 1.00 28.93 309 ILE A O 1
ATOM 2374 N N . SER A 1 310 ? 6.832 11.580 14.480 1.00 30.00 310 SER A N 1
ATOM 2375 C CA . SER A 1 310 ? 7.734 11.180 13.415 1.00 25.50 310 SER A CA 1
ATOM 2376 C C . SER A 1 310 ? 7.918 12.344 12.454 1.00 33.71 310 SER A C 1
ATOM 2377 O O . SER A 1 310 ? 7.069 13.232 12.354 1.00 29.71 310 SER A O 1
ATOM 2380 N N . PHE A 1 311 ? 9.059 12.349 11.778 1.00 29.27 311 PHE A N 1
ATOM 2381 C CA . PHE A 1 311 ? 9.382 13.383 10.810 1.00 29.13 311 PHE A CA 1
ATOM 2382 C C . PHE A 1 311 ? 9.596 12.717 9.461 1.00 34.53 311 PHE A C 1
ATOM 2383 O O . PHE A 1 311 ? 10.100 11.588 9.385 1.00 27.73 311 PHE A O 1
ATOM 2391 N N . GLN A 1 312 ? 9.171 13.405 8.403 1.00 31.58 312 GLN A N 1
ATOM 2392 C CA . GLN A 1 312 ? 9.268 12.888 7.047 1.00 31.27 312 GLN A CA 1
ATOM 2393 C C . GLN A 1 312 ? 9.109 14.064 6.090 1.00 31.99 312 GLN A C 1
ATOM 2394 O O . GLN A 1 312 ? 8.284 14.954 6.324 1.00 30.73 312 GLN A O 1
ATOM 2400 N N . LYS A 1 313 ? 9.925 14.079 5.031 1.00 33.76 313 LYS A N 1
ATOM 2401 C CA . LYS A 1 313 ? 9.899 15.215 4.115 1.00 36.88 313 LYS A CA 1
ATOM 2402 C C . LYS A 1 313 ? 8.627 15.232 3.279 1.00 31.95 313 LYS A C 1
ATOM 2403 O O . LYS A 1 313 ? 8.177 16.307 2.860 1.00 31.66 313 LYS A O 1
ATOM 2409 N N . ASN A 1 314 ? 8.014 14.072 3.059 1.00 30.74 314 ASN A N 1
ATOM 2410 C CA . ASN A 1 314 ? 6.775 13.976 2.293 1.00 32.90 314 ASN A CA 1
ATOM 2411 C C . ASN A 1 314 ? 5.825 13.023 3.008 1.00 28.26 314 ASN A C 1
ATOM 2412 O O . ASN A 1 314 ? 5.905 11.798 2.818 1.00 34.99 314 ASN A O 1
ATOM 2417 N N . PRO A 1 315 ? 4.903 13.543 3.825 1.00 34.84 315 PRO A N 1
ATOM 2418 C CA . PRO A 1 315 ? 3.998 12.642 4.555 1.00 30.61 315 PRO A CA 1
ATOM 2419 C C . PRO A 1 315 ? 3.042 11.878 3.655 1.00 34.54 315 PRO A C 1
ATOM 2420 O O . PRO A 1 315 ? 2.660 10.758 4.006 1.00 32.33 315 PRO A O 1
ATOM 2424 N N . ASP A 1 316 ? 2.657 12.435 2.498 1.00 34.89 316 ASP A N 1
ATOM 2425 C CA . ASP A 1 316 ? 1.778 11.716 1.572 1.00 33.94 316 ASP A CA 1
ATOM 2426 C C . ASP A 1 316 ? 2.444 10.458 1.031 1.00 34.71 316 ASP A C 1
ATOM 2427 O O . ASP A 1 316 ? 1.787 9.427 0.812 1.00 34.05 316 ASP A O 1
ATOM 2432 N N . ASN A 1 317 ? 3.743 10.527 0.781 1.00 33.88 317 ASN A N 1
ATOM 2433 C CA . ASN A 1 317 ? 4.456 9.375 0.256 1.00 36.16 317 ASN A CA 1
ATOM 2434 C C . ASN A 1 317 ? 4.942 8.440 1.354 1.00 42.01 317 ASN A C 1
ATOM 2435 O O . ASN A 1 317 ? 4.934 7.214 1.177 1.00 35.70 317 ASN A O 1
ATOM 2440 N N . GLN A 1 318 ? 5.364 9.002 2.489 1.00 35.37 318 GLN A N 1
ATOM 2441 C CA . GLN A 1 318 ? 6.058 8.238 3.514 1.00 35.61 318 GLN A CA 1
ATOM 2442 C C . GLN A 1 318 ? 5.189 7.838 4.695 1.00 34.03 318 GLN A C 1
ATOM 2443 O O . GLN A 1 318 ? 5.415 6.767 5.271 1.00 31.66 318 GLN A O 1
ATOM 2449 N N . PHE A 1 319 ? 4.224 8.659 5.103 1.00 37.15 319 PHE A N 1
ATOM 2450 C CA . PHE A 1 319 ? 3.540 8.415 6.370 1.00 35.67 319 PHE A CA 1
ATOM 2451 C C . PHE A 1 319 ? 2.130 7.869 6.200 1.00 38.90 319 PHE A C 1
ATOM 2452 O O . PHE A 1 319 ? 1.770 6.896 6.863 1.00 31.46 319 PHE A O 1
ATOM 2460 N N . ILE A 1 320 ? 1.316 8.463 5.317 1.00 34.03 320 ILE A N 1
ATOM 2461 C CA . ILE A 1 320 ? -0.046 7.954 5.117 1.00 33.85 320 ILE A CA 1
ATOM 2462 C C . ILE A 1 320 ? -0.057 6.506 4.661 1.00 38.71 320 ILE A C 1
ATOM 2463 O O . ILE A 1 320 ? -0.940 5.753 5.100 1.00 38.99 320 ILE A O 1
ATOM 2468 N N . PRO A 1 321 ? 0.853 6.036 3.795 1.00 33.70 321 PRO A N 1
ATOM 2469 C CA . PRO A 1 321 ? 0.834 4.603 3.459 1.00 36.79 321 PRO A CA 1
ATOM 2470 C C . PRO A 1 321 ? 1.120 3.708 4.650 1.00 35.77 321 PRO A C 1
ATOM 2471 O O . PRO A 1 321 ? 0.667 2.556 4.676 1.00 36.50 321 PRO A O 1
ATOM 2475 N N . MET A 1 322 ? 1.852 4.204 5.646 1.00 41.83 322 MET A N 1
ATOM 2476 C CA . MET A 1 322 ? 2.036 3.437 6.874 1.00 35.24 322 MET A CA 1
ATOM 2477 C C . MET A 1 322 ? 0.739 3.346 7.661 1.00 35.79 322 MET A C 1
ATOM 2478 O O . MET A 1 322 ? 0.336 2.256 8.078 1.00 39.34 322 MET A O 1
ATOM 2483 N N . LEU A 1 323 ? 0.078 4.485 7.894 1.00 35.38 323 LEU A N 1
ATOM 2484 C CA . LEU A 1 323 ? -1.200 4.462 8.599 1.00 39.84 323 LEU 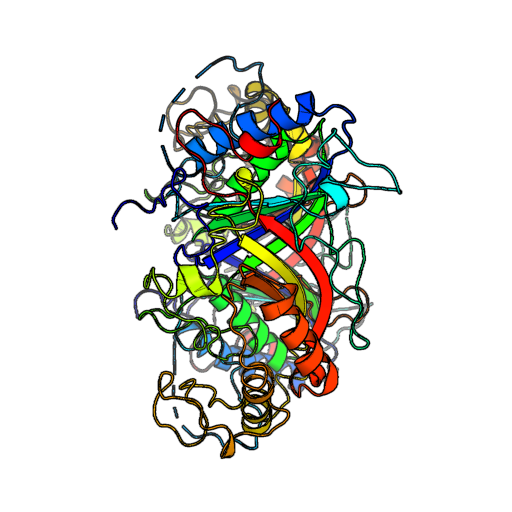A CA 1
ATOM 2485 C C . LEU A 1 323 ? -2.175 3.494 7.944 1.00 37.68 323 LEU A C 1
ATOM 2486 O O . LEU A 1 323 ? -2.831 2.699 8.624 1.00 33.60 323 LEU A O 1
ATOM 2491 N N . LYS A 1 324 ? -2.286 3.561 6.615 1.00 40.57 324 LYS A N 1
ATOM 2492 C CA . LYS A 1 324 ? -3.199 2.684 5.884 1.00 43.73 324 LYS A CA 1
ATOM 2493 C C . LYS A 1 324 ? -2.837 1.219 6.086 1.00 48.48 324 LYS A C 1
ATOM 2494 O O . LYS A 1 324 ? -3.708 0.381 6.351 1.00 46.06 324 LYS A O 1
ATOM 2500 N N . ALA A 1 325 ? -1.552 0.891 5.956 1.00 39.31 325 ALA A N 1
ATOM 2501 C CA . ALA A 1 325 ? -1.125 -0.496 6.111 1.00 37.46 325 ALA A CA 1
ATOM 2502 C C . ALA A 1 325 ? -1.357 -0.995 7.533 1.00 42.65 325 ALA A C 1
ATOM 2503 O O . ALA A 1 325 ? -1.764 -2.145 7.741 1.00 41.80 325 ALA A O 1
ATOM 2505 N N . LEU A 1 326 ? -1.104 -0.148 8.525 1.00 34.47 326 LEU A N 1
ATOM 2506 C CA . LEU A 1 326 ? -1.271 -0.571 9.912 1.00 41.20 326 LEU A CA 1
ATOM 2507 C C . LEU A 1 326 ? -2.732 -0.545 10.343 1.00 48.54 326 LEU A C 1
ATOM 2508 O O . LEU A 1 326 ? -3.220 -1.507 10.948 1.00 45.43 326 LEU A O 1
ATOM 2513 N N . SER A 1 327 ? -3.444 0.552 10.058 1.00 47.84 327 SER A N 1
ATOM 2514 C CA . SER A 1 327 ? -4.833 0.663 10.499 1.00 56.74 327 SER A CA 1
ATOM 2515 C C . SER A 1 327 ? -5.655 -0.532 10.045 1.00 59.98 327 SER A C 1
ATOM 2516 O O . SER A 1 327 ? -6.597 -0.943 10.733 1.00 65.67 327 SER A O 1
ATOM 2519 N N . ALA A 1 328 ? -5.301 -1.118 8.909 1.00 55.85 328 ALA A N 1
ATOM 2520 C CA . ALA A 1 328 ? -5.989 -2.302 8.420 1.00 52.91 328 ALA A CA 1
ATOM 2521 C C . ALA A 1 328 ? -5.866 -3.477 9.391 1.00 62.77 328 ALA A C 1
ATOM 2522 O O . ALA A 1 328 ? -6.847 -3.847 10.045 1.00 65.54 328 ALA A O 1
ATOM 2524 N N . LYS A 1 329 ? -4.660 -4.047 9.524 1.00 54.15 329 LYS A N 1
ATOM 2525 C CA . LYS A 1 329 ? -4.498 -5.386 10.080 1.00 41.17 329 LYS A CA 1
ATOM 2526 C C . LYS A 1 329 ? -3.437 -5.506 11.175 1.00 46.43 329 LYS A C 1
ATOM 2527 O O . LYS A 1 329 ? -3.082 -6.633 11.548 1.00 46.93 329 LYS A O 1
ATOM 2533 N N . ASP A 1 330 ? -2.926 -4.395 11.705 1.00 47.04 330 ASP A N 1
ATOM 2534 C CA . ASP A 1 330 ? -1.855 -4.445 12.699 1.00 40.11 330 ASP A CA 1
ATOM 2535 C C . ASP A 1 330 ? -2.298 -5.216 13.936 1.00 38.89 330 ASP A C 1
ATOM 2536 O O . ASP A 1 330 ? -3.331 -4.905 14.538 1.00 37.14 330 ASP A O 1
ATOM 2541 N N . ALA A 1 331 ? -1.523 -6.248 14.291 1.00 32.90 331 ALA A N 1
ATOM 2542 C CA . ALA A 1 331 ? -1.737 -6.949 15.552 1.00 34.27 331 ALA A CA 1
ATOM 2543 C C . ALA A 1 331 ? -1.667 -5.997 16.739 1.00 33.00 331 ALA A C 1
ATOM 2544 O O . ALA A 1 331 ? -2.350 -6.205 17.746 1.00 33.10 331 ALA A O 1
ATOM 2546 N N . LEU A 1 332 ? -0.840 -4.958 16.639 1.00 35.47 332 LEU A N 1
ATOM 2547 C CA . LEU A 1 332 ? -0.734 -3.975 17.710 1.00 33.08 332 LEU A CA 1
ATOM 2548 C C . LEU A 1 332 ? -2.053 -3.255 17.975 1.00 36.88 332 LEU A C 1
ATOM 2549 O O . LEU A 1 332 ? -2.248 -2.734 19.076 1.00 35.60 332 LEU A O 1
ATOM 2554 N N . ASN A 1 333 ? -2.972 -3.231 17.005 1.00 35.54 333 ASN A N 1
ATOM 2555 C CA . ASN A 1 333 ? -4.253 -2.561 17.216 1.00 37.43 333 ASN A CA 1
ATOM 2556 C C . ASN A 1 333 ? -5.058 -3.196 18.343 1.00 35.80 333 ASN A C 1
ATOM 2557 O O . ASN A 1 333 ? -5.903 -2.530 18.950 1.00 34.34 333 ASN A O 1
ATOM 2562 N N . GLU A 1 334 ? -4.840 -4.487 18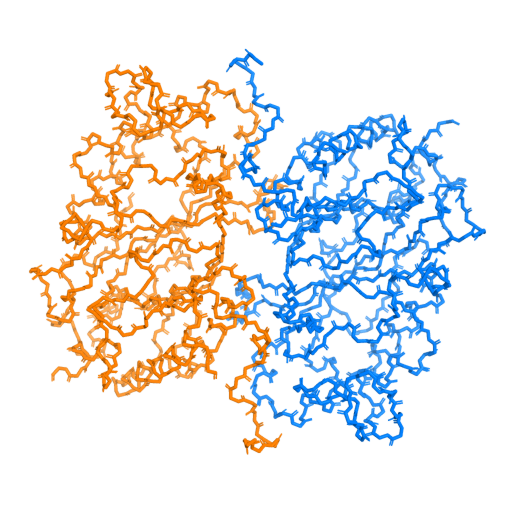.615 1.00 33.33 334 GLU A N 1
ATOM 2563 C CA . GLU A 1 334 ? -5.477 -5.130 19.763 1.00 34.48 334 GLU A CA 1
ATOM 2564 C C . GLU A 1 334 ? -5.158 -4.404 21.067 1.00 39.08 334 GLU A C 1
ATOM 2565 O O . GLU A 1 334 ? -5.978 -4.383 21.996 1.00 34.71 334 GLU A O 1
ATOM 2571 N N . TYR A 1 335 ? -3.982 -3.790 21.147 1.00 34.21 335 TYR A N 1
ATOM 2572 C CA . TYR A 1 335 ? -3.452 -3.265 22.392 1.00 30.82 335 TYR A CA 1
ATOM 2573 C C . TYR A 1 335 ? -3.336 -1.750 22.416 1.00 33.52 335 TYR A C 1
ATOM 2574 O O . TYR A 1 335 ? -2.874 -1.202 23.418 1.00 31.32 335 TYR A O 1
ATOM 2583 N N . THR A 1 336 ? -3.751 -1.063 21.353 1.00 34.03 336 THR A N 1
ATOM 2584 C CA . THR A 1 336 ? -3.562 0.375 21.225 1.00 33.60 336 THR A CA 1
ATOM 2585 C C . THR A 1 336 ? -4.814 1.014 20.647 1.00 33.31 336 THR A C 1
ATOM 2586 O O . THR A 1 336 ? -5.645 0.349 20.024 1.00 36.56 336 THR A O 1
ATOM 2590 N N . GLN A 1 337 ? -4.920 2.329 20.828 1.00 32.83 337 GLN A N 1
ATOM 2591 C CA . GLN A 1 337 ? -6.002 3.102 20.233 1.00 34.33 337 GLN A CA 1
ATOM 2592 C C . GLN A 1 337 ? -5.531 4.536 20.048 1.00 35.92 337 GLN A C 1
ATOM 2593 O O . GLN A 1 337 ? -5.093 5.175 21.008 1.00 33.80 337 GLN A O 1
ATOM 2599 N N . THR A 1 338 ? -5.618 5.032 18.818 1.00 30.66 338 THR A N 1
ATOM 2600 C CA . THR A 1 338 ? -5.244 6.409 18.531 1.00 32.75 338 THR A CA 1
ATOM 2601 C C . THR A 1 338 ? -6.362 7.331 18.989 1.00 37.81 338 THR A C 1
ATOM 2602 O O . THR A 1 338 ? -7.515 7.167 18.581 1.00 37.41 338 THR A O 1
ATOM 2606 N N . ILE A 1 339 ? -6.031 8.291 19.847 1.00 36.78 339 ILE A N 1
ATOM 2607 C CA . ILE A 1 339 ? -7.017 9.246 20.328 1.00 35.20 339 ILE A CA 1
ATOM 2608 C C . ILE A 1 339 ? -6.666 10.675 19.968 1.00 34.62 339 ILE A C 1
ATOM 2609 O O . ILE A 1 339 ? -7.438 11.582 20.291 1.00 41.27 339 ILE A O 1
ATOM 2614 N N . GLY A 1 340 ? -5.544 10.905 19.292 1.00 33.53 340 GLY A N 1
ATOM 2615 C CA . GLY A 1 340 ? -5.169 12.253 18.885 1.00 38.22 340 GLY A CA 1
ATOM 2616 C C . GLY A 1 340 ? -4.301 12.217 17.650 1.00 31.54 340 GLY A C 1
ATOM 2617 O O . GLY A 1 340 ? -3.505 11.295 17.459 1.00 34.16 340 GLY A O 1
ATOM 2618 N N . SER A 1 341 ? -4.456 13.226 16.799 1.00 30.80 341 SER A N 1
ATOM 2619 C CA . SER A 1 341 ? -3.738 13.262 15.531 1.00 32.89 341 SER A CA 1
ATOM 2620 C C . SER A 1 341 ? -3.499 14.699 15.098 1.00 33.91 341 SER A C 1
ATOM 2621 O O . SER A 1 341 ? -4.380 15.545 15.240 1.00 34.10 341 SER A O 1
ATOM 2624 N N . ALA A 1 342 ? -2.324 14.953 14.527 1.00 30.63 342 ALA A N 1
ATOM 2625 C CA . ALA A 1 342 ? -2.022 16.256 13.948 1.00 33.07 342 ALA A CA 1
ATOM 2626 C C . ALA A 1 342 ? -0.862 16.122 12.969 1.00 34.04 342 ALA A C 1
ATOM 2627 O O . ALA A 1 342 ? -0.031 15.215 13.089 1.00 32.45 342 ALA A O 1
ATOM 2629 N N . LEU A 1 343 ? -0.827 17.021 11.986 1.00 32.32 343 LEU A N 1
ATOM 2630 C CA . LEU A 1 343 ? 0.317 17.171 11.097 1.00 33.90 343 LEU A CA 1
ATOM 2631 C C . LEU A 1 343 ? 0.800 18.611 11.149 1.00 32.53 343 LEU A C 1
ATOM 2632 O O . LEU A 1 343 ? -0.010 19.543 11.143 1.00 33.64 343 LEU A O 1
ATOM 2637 N N . TYR A 1 344 ? 2.116 18.804 11.207 1.00 28.67 344 TYR A N 1
ATOM 2638 C CA . TYR A 1 344 ? 2.680 20.147 11.247 1.00 29.76 344 TYR A CA 1
ATOM 2639 C C . TYR A 1 344 ? 3.828 20.276 10.261 1.00 30.66 344 TYR A C 1
ATOM 2640 O O . TYR A 1 344 ? 4.642 19.360 10.125 1.00 32.80 344 TYR A O 1
ATOM 2649 N N . ALA A 1 345 ? 3.890 21.424 9.581 1.00 28.13 345 ALA A N 1
ATOM 2650 C CA . ALA A 1 345 ? 5.033 21.776 8.751 1.00 30.04 345 ALA A CA 1
ATOM 2651 C C . ALA A 1 345 ? 6.058 22.517 9.601 1.00 29.23 345 ALA A C 1
ATOM 2652 O O . ALA A 1 345 ? 5.798 23.634 10.072 1.00 31.57 345 ALA A O 1
ATOM 2654 N N . CYS A 1 346 ? 7.229 21.907 9.777 1.00 27.02 346 CYS A N 1
ATOM 2655 C CA . CYS A 1 346 ? 8.281 22.498 10.586 1.00 24.92 346 CYS A CA 1
ATOM 2656 C C . CYS A 1 346 ? 9.212 23.318 9.706 1.00 34.36 346 CYS A C 1
ATOM 2657 O O . CYS A 1 346 ? 9.838 22.760 8.797 1.00 28.44 346 CYS A O 1
ATOM 2660 N N . PRO A 1 347 ? 9.350 24.616 9.949 1.00 30.59 347 PRO A N 1
ATOM 2661 C CA . PRO A 1 347 ? 10.201 25.448 9.098 1.00 36.13 347 PRO A CA 1
ATOM 2662 C C . PRO A 1 347 ? 11.638 24.958 9.056 1.00 32.84 347 PRO A C 1
ATOM 2663 O O . PRO A 1 347 ? 12.113 24.244 9.936 1.00 33.39 347 PRO A O 1
ATOM 2667 N N . GLY A 1 348 ? 12.335 25.350 8.004 1.00 29.29 348 GLY A N 1
ATOM 2668 C CA . GLY A 1 348 ? 13.774 25.207 7.980 1.00 30.05 348 GLY A CA 1
ATOM 2669 C C . GLY A 1 348 ? 14.421 25.892 9.170 1.00 27.40 348 GLY A C 1
ATOM 2670 O O . GLY A 1 348 ? 13.792 26.582 9.971 1.00 38.99 348 GLY A O 1
ATOM 2671 N N . GLY A 1 349 ? 15.723 25.684 9.287 1.00 32.45 349 GLY A N 1
ATOM 2672 C CA . GLY A 1 349 ? 16.457 26.248 10.390 1.00 29.68 349 GLY A CA 1
ATOM 2673 C C . GLY A 1 349 ? 16.468 27.766 10.375 1.00 40.56 349 GLY A C 1
ATOM 2674 O O . GLY A 1 349 ? 16.172 28.420 9.374 1.00 37.93 349 GLY A O 1
ATOM 2675 N N . CYS A 1 350 ? 16.805 28.337 11.526 1.00 38.04 350 CYS A N 1
ATOM 2676 C CA . CYS A 1 350 ? 16.867 29.780 11.703 1.00 33.79 350 CYS A CA 1
ATOM 2677 C C . CYS A 1 350 ? 18.320 30.228 11.679 1.00 44.17 350 CYS A C 1
ATOM 2678 O O . CYS A 1 350 ? 19.173 29.607 12.321 1.00 38.79 350 CYS A O 1
ATOM 2681 N N . LYS A 1 351 ? 18.598 31.294 10.926 1.00 44.05 351 LYS A N 1
ATOM 2682 C CA . LYS A 1 351 ? 19.915 31.909 10.932 1.00 41.61 351 LYS A CA 1
ATOM 2683 C C . LYS A 1 351 ? 19.997 32.890 12.083 1.00 36.06 351 LYS A C 1
ATOM 2684 O O . LYS A 1 351 ? 19.024 33.592 12.377 1.00 43.06 351 LYS A O 1
ATOM 2690 N N . LYS A 1 352 ? 21.156 32.966 12.735 1.00 36.44 352 LYS A N 1
ATOM 2691 C CA . LYS A 1 352 ? 21.285 33.990 13.761 1.00 40.74 352 LYS A CA 1
ATOM 2692 C C . LYS A 1 352 ? 21.110 35.360 13.115 1.00 46.91 352 LYS A C 1
ATOM 2693 O O . LYS A 1 352 ? 21.568 35.599 11.994 1.00 48.06 352 LYS A O 1
ATOM 2699 N N . GLY A 1 353 ? 20.390 36.240 13.807 1.00 43.61 353 GLY A N 1
ATOM 2700 C CA . GLY A 1 353 ? 19.958 37.501 13.272 1.00 44.90 353 GLY A CA 1
ATOM 2701 C C . GLY A 1 353 ? 18.536 37.479 12.750 1.00 52.69 353 GLY A C 1
ATOM 2702 O O . GLY A 1 353 ? 17.856 38.511 12.777 1.00 51.35 353 GLY A O 1
ATOM 2703 N N . GLU A 1 354 ? 18.071 36.325 12.282 1.00 45.54 354 GLU A N 1
ATOM 2704 C CA . GLU A 1 354 ? 16.716 36.171 11.783 1.00 39.77 354 GLU A CA 1
ATOM 2705 C C . GLU A 1 354 ? 15.838 35.551 12.870 1.00 40.72 354 GLU A C 1
ATOM 2706 O O . GLU A 1 354 ? 16.303 35.211 13.958 1.00 42.95 354 GLU A O 1
ATOM 2712 N N . TYR A 1 355 ? 14.546 35.426 12.587 1.00 35.27 355 TYR A N 1
ATOM 2713 C CA . TYR A 1 355 ? 13.639 34.790 13.524 1.00 41.38 355 TYR A CA 1
ATOM 2714 C C . TYR A 1 355 ? 12.935 33.610 12.862 1.00 40.42 355 TYR A C 1
ATOM 2715 O O . TYR A 1 355 ? 12.848 33.508 11.631 1.00 32.37 355 TYR A O 1
ATOM 2724 N N . ILE A 1 356 ? 12.464 32.698 13.719 1.00 33.63 356 ILE A N 1
ATOM 2725 C CA . ILE A 1 356 ? 11.774 31.492 13.286 1.00 33.44 356 ILE A CA 1
ATOM 2726 C C . ILE A 1 356 ? 10.624 31.850 12.369 1.00 36.71 356 ILE A C 1
ATOM 2727 O O . ILE A 1 356 ? 9.793 32.702 12.701 1.00 35.71 356 ILE A O 1
ATOM 2732 N N . ALA A 1 35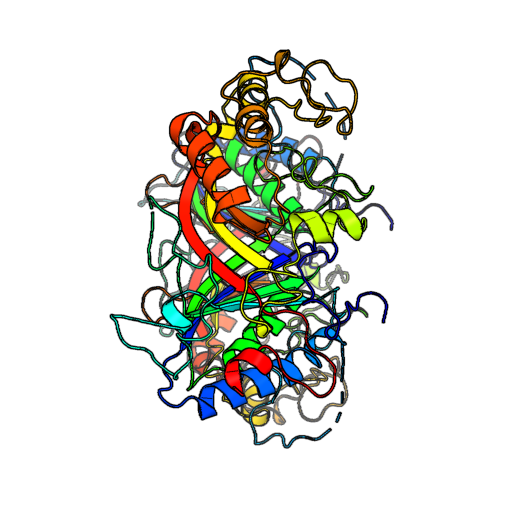7 ? 10.562 31.172 11.219 1.00 32.03 357 ALA A N 1
ATOM 2733 C CA . ALA A 1 357 ? 9.524 31.331 10.206 1.00 35.70 357 ALA A CA 1
ATOM 2734 C C . ALA A 1 357 ? 9.526 32.716 9.566 1.00 37.09 357 ALA A C 1
ATOM 2735 O O . ALA A 1 357 ? 8.516 33.131 8.998 1.00 34.70 357 ALA A O 1
ATOM 2737 N N . GLN A 1 358 ? 10.657 33.425 9.627 1.00 36.97 358 GLN A N 1
ATOM 2738 C CA . GLN A 1 358 ? 10.736 34.767 9.056 1.00 43.41 358 GLN A CA 1
ATOM 2739 C C . GLN A 1 358 ? 10.472 34.758 7.558 1.00 39.19 358 GLN A C 1
ATOM 2740 O O . GLN A 1 358 ? 9.802 35.655 7.041 1.00 44.32 358 GLN A O 1
ATOM 2746 N N . ARG A 1 359 ? 10.987 33.755 6.839 1.00 43.10 359 ARG A N 1
ATOM 2747 C CA . ARG A 1 359 ? 10.776 33.727 5.394 1.00 44.06 359 ARG A CA 1
ATOM 2748 C C . ARG A 1 359 ? 9.312 33.511 5.045 1.00 41.04 359 ARG A C 1
ATOM 2749 O O . ARG A 1 359 ? 8.868 33.919 3.967 1.00 47.45 359 ARG A O 1
ATOM 2751 N N . LEU A 1 360 ? 8.548 32.895 5.944 1.00 42.03 360 LEU A N 1
ATOM 2752 C CA . LEU A 1 360 ? 7.130 32.673 5.693 1.00 37.47 360 LEU A CA 1
ATOM 2753 C C . LEU A 1 360 ? 6.303 33.910 6.027 1.00 41.22 360 LEU A C 1
ATOM 2754 O O . LEU A 1 360 ? 5.419 34.299 5.256 1.00 37.09 360 LEU A O 1
ATOM 2759 N N . LEU A 1 361 ? 6.578 34.546 7.161 1.00 36.31 361 LEU A N 1
ATOM 2760 C CA . LEU A 1 361 ? 5.695 35.587 7.656 1.00 36.40 361 LEU A CA 1
ATOM 2761 C C . LEU A 1 361 ? 6.029 36.963 7.107 1.00 47.27 361 LEU A C 1
ATOM 2762 O O . LEU A 1 361 ? 5.130 37.799 6.985 1.00 45.26 361 LEU A O 1
ATOM 2767 N N . GLU A 1 362 ? 7.297 37.220 6.801 1.00 44.48 362 GLU A N 1
ATOM 2768 C CA . GLU A 1 362 ? 7.712 38.546 6.374 1.00 54.41 362 GLU A CA 1
ATOM 2769 C C . GLU A 1 362 ? 7.111 38.892 5.017 1.00 55.49 362 GLU A C 1
ATOM 2770 O O . GLU A 1 362 ? 6.868 38.025 4.171 1.00 46.53 362 GLU A O 1
ATOM 2776 N N . SER A 1 363 ? 6.867 40.179 4.818 1.00 59.32 363 SER A N 1
ATOM 2777 C CA . SER A 1 363 ? 6.513 40.663 3.503 1.00 58.30 363 SER A CA 1
ATOM 2778 C C . SER A 1 363 ? 7.793 40.739 2.672 1.00 68.50 363 SER A C 1
ATOM 2779 O O . SER A 1 363 ? 7.842 40.329 1.510 1.00 75.68 363 SER A O 1
ATOM 2783 N N . GLU B 1 2 ? 25.256 -1.134 44.324 1.00 72.16 2 GLU B N 1
ATOM 2784 C CA . GLU B 1 2 ? 25.399 -0.733 42.927 1.00 78.60 2 GLU B CA 1
ATOM 2785 C C . GLU B 1 2 ? 25.200 0.770 42.772 1.00 70.66 2 GLU B C 1
ATOM 2786 O O . GLU B 1 2 ? 24.656 1.236 41.766 1.00 69.72 2 GLU B O 1
ATOM 2788 N N . GLU B 1 3 ? 25.657 1.506 43.794 1.00 76.01 3 GLU B N 1
ATOM 2789 C CA . GLU B 1 3 ? 25.784 2.964 43.801 1.00 67.12 3 GLU B CA 1
ATOM 2790 C C . GLU B 1 3 ? 24.434 3.666 43.936 1.00 61.32 3 GLU B C 1
ATOM 2791 O O . GLU B 1 3 ? 24.176 4.322 44.952 1.00 62.99 3 GLU B O 1
ATOM 2797 N N . GLN B 1 4 ? 23.580 3.558 42.919 1.00 62.02 4 GLN B N 1
ATOM 2798 C CA . GLN B 1 4 ? 22.243 4.154 42.965 1.00 49.54 4 GLN B CA 1
ATOM 2799 C C . GLN B 1 4 ? 21.224 3.182 43.551 1.00 42.28 4 GLN B C 1
ATOM 2800 O O . GLN B 1 4 ? 20.136 2.986 43.009 1.00 39.65 4 GLN B O 1
ATOM 2806 N N . ILE B 1 5 ? 21.582 2.542 44.661 1.00 44.38 5 ILE B N 1
ATOM 2807 C CA . ILE B 1 5 ? 20.700 1.608 45.350 1.00 35.95 5 ILE B CA 1
ATOM 2808 C C . ILE B 1 5 ? 20.490 2.115 46.764 1.00 39.40 5 ILE B C 1
ATOM 2809 O O . ILE B 1 5 ? 21.460 2.372 47.485 1.00 41.02 5 ILE B O 1
ATOM 2814 N N . VAL B 1 6 ? 19.236 2.272 47.153 1.00 34.39 6 VAL B N 1
ATOM 2815 C CA . VAL B 1 6 ? 18.871 2.617 48.524 1.00 36.28 6 VAL B CA 1
ATOM 2816 C C . VAL B 1 6 ? 18.404 1.344 49.222 1.00 34.11 6 VAL B C 1
ATOM 2817 O O . VAL B 1 6 ? 17.577 0.610 48.653 1.00 32.62 6 VAL B O 1
ATOM 2821 N N . PRO B 1 7 ? 18.911 1.039 50.416 1.00 36.05 7 PRO B N 1
ATOM 2822 C CA . PRO B 1 7 ? 18.485 -0.178 51.122 1.00 41.69 7 PRO B CA 1
ATOM 2823 C C . PRO B 1 7 ? 16.985 -0.195 51.380 1.00 38.13 7 PRO B C 1
ATOM 2824 O O . PRO B 1 7 ? 16.399 0.801 51.804 1.00 38.78 7 PRO B O 1
ATOM 2828 N N . PHE B 1 8 ? 16.366 -1.345 51.116 1.00 32.11 8 PHE B N 1
ATOM 2829 C CA . PHE B 1 8 ? 14.941 -1.528 51.366 1.00 24.96 8 PHE B CA 1
ATOM 2830 C C . PHE B 1 8 ? 14.660 -1.966 52.807 1.00 31.43 8 PHE B C 1
ATOM 2831 O O . PHE B 1 8 ? 13.752 -1.433 53.454 1.00 30.45 8 PHE B O 1
ATOM 2839 N N . TYR B 1 9 ? 15.415 -2.943 53.320 1.00 36.14 9 TYR B N 1
ATOM 2840 C CA . TYR B 1 9 ? 15.256 -3.377 54.704 1.00 37.19 9 TYR B CA 1
ATOM 2841 C C . TYR B 1 9 ? 16.023 -2.464 55.648 1.00 35.93 9 TYR B C 1
ATOM 2842 O O . TYR B 1 9 ? 17.101 -1.964 55.320 1.00 33.97 9 TYR B O 1
ATOM 2851 N N . GLY B 1 10 ? 15.467 -2.274 56.838 1.00 36.42 10 GLY B N 1
ATOM 2852 C CA . GLY B 1 10 ? 16.134 -1.494 57.857 1.00 36.76 10 GLY B CA 1
ATOM 2853 C C . GLY B 1 10 ? 15.172 -1.142 58.972 1.00 37.72 10 GLY B C 1
ATOM 2854 O O . GLY B 1 10 ? 14.029 -1.602 59.003 1.00 36.48 10 GLY B O 1
ATOM 2855 N N . LYS B 1 11 ? 15.661 -0.304 59.886 1.00 39.15 11 LYS B N 1
ATOM 2856 C CA . LYS B 1 11 ? 14.830 0.141 61.000 1.00 38.15 11 LYS B CA 1
ATOM 2857 C C . LYS B 1 11 ? 13.606 0.910 60.512 1.00 38.75 11 LYS B C 1
ATOM 2858 O O . LYS B 1 11 ? 12.506 0.752 61.060 1.00 32.26 11 LYS B O 1
ATOM 2864 N N . HIS B 1 12 ? 13.773 1.722 59.463 1.00 33.37 12 HIS B N 1
ATOM 2865 C CA . HIS B 1 12 ? 12.709 2.521 58.873 1.00 36.79 12 HIS B CA 1
ATOM 2866 C C . HIS B 1 12 ? 12.456 2.117 57.425 1.00 26.15 12 HIS B C 1
ATOM 2867 O O . HIS B 1 12 ? 13.304 1.516 56.760 1.00 33.43 12 HIS B O 1
ATOM 2874 N N . GLN B 1 13 ? 11.275 2.473 56.936 1.00 34.57 13 GLN B N 1
ATOM 2875 C CA . GLN B 1 13 ? 11.033 2.437 55.499 1.00 31.93 13 GLN B CA 1
ATOM 2876 C C . GLN B 1 13 ? 11.879 3.494 54.805 1.00 32.15 13 GLN B C 1
ATOM 2877 O O . GLN B 1 13 ? 12.060 4.602 55.324 1.00 32.66 13 GLN B O 1
ATOM 2883 N N . ALA B 1 14 ? 12.400 3.147 53.626 1.00 32.13 14 ALA B N 1
ATOM 2884 C CA . ALA B 1 14 ? 13.103 4.112 52.793 1.00 32.35 14 ALA B CA 1
ATOM 2885 C C . ALA B 1 14 ? 12.116 5.139 52.239 1.00 30.67 14 ALA B C 1
ATOM 2886 O O . ALA B 1 14 ? 10.897 4.977 52.331 1.00 31.91 14 ALA B O 1
ATOM 2888 N N . GLY B 1 15 ? 12.659 6.214 51.663 1.00 26.81 15 GLY B N 1
ATOM 2889 C CA . GLY B 1 15 ? 11.857 7.236 51.008 1.00 27.73 15 GLY B CA 1
ATOM 2890 C C . GLY B 1 15 ? 11.334 8.329 51.913 1.00 33.76 15 GLY B C 1
ATOM 2891 O O . GLY B 1 15 ? 10.462 9.096 51.488 1.00 30.83 15 GLY B O 1
ATOM 2892 N N . ILE B 1 16 ? 11.837 8.425 53.145 1.00 27.60 16 ILE B N 1
ATOM 2893 C CA . ILE B 1 16 ? 11.326 9.364 54.134 1.00 26.47 16 ILE B CA 1
ATOM 2894 C C . ILE B 1 16 ? 12.459 10.307 54.504 1.00 33.53 16 ILE B C 1
ATOM 2895 O O . ILE B 1 16 ? 12.421 11.498 54.165 1.00 33.13 16 ILE B O 1
ATOM 2900 N N . THR B 1 17 ? 13.491 9.785 55.162 1.00 29.37 17 THR B N 1
ATOM 2901 C CA . THR B 1 17 ? 14.709 10.562 55.358 1.00 31.78 17 THR B CA 1
ATOM 2902 C C . THR B 1 17 ? 15.737 10.309 54.265 1.00 30.10 17 THR B C 1
ATOM 2903 O O . THR B 1 17 ? 16.774 10.980 54.247 1.00 36.07 17 THR B O 1
ATOM 2907 N N . THR B 1 18 ? 15.461 9.372 53.351 1.00 29.84 18 THR B N 1
ATOM 2908 C CA . THR B 1 18 ? 16.270 9.199 52.152 1.00 29.55 18 THR B CA 1
ATOM 2909 C C . THR B 1 18 ? 16.370 10.512 51.399 1.00 31.00 18 THR B C 1
ATOM 2910 O O . THR B 1 18 ? 15.408 11.276 51.337 1.00 33.42 18 THR B O 1
ATOM 2914 N N . ALA B 1 19 ? 17.530 10.759 50.804 1.00 29.77 19 ALA B N 1
ATOM 2915 C CA . ALA B 1 19 ? 17.698 11.947 49.985 1.00 32.18 19 ALA B CA 1
ATOM 2916 C C . ALA B 1 19 ? 16.605 12.015 48.924 1.00 29.13 19 ALA B C 1
ATOM 2917 O O . ALA B 1 19 ? 16.256 11.007 48.305 1.00 29.59 19 ALA B O 1
ATOM 2919 N N . HIS B 1 20 ? 16.041 13.210 48.766 1.00 30.01 20 HIS B N 1
ATOM 2920 C CA . HIS B 1 20 ? 14.958 13.483 47.829 1.00 32.17 20 HIS B CA 1
ATOM 2921 C C . HIS B 1 20 ? 15.353 13.143 46.395 1.00 33.16 20 HIS B C 1
ATOM 2922 O O . HIS B 1 20 ? 16.250 13.777 45.822 1.00 33.07 20 HIS B O 1
ATOM 2929 N N . GLN B 1 21 ? 14.651 12.187 45.785 1.00 25.69 21 GLN B N 1
ATOM 2930 C CA . GLN B 1 21 ? 14.894 11.875 44.385 1.00 25.41 21 GLN B CA 1
ATOM 2931 C C . GLN B 1 21 ? 14.145 12.846 43.483 1.00 28.08 21 GLN B C 1
ATOM 2932 O O . GLN B 1 21 ? 13.338 13.660 43.932 1.00 29.92 21 GLN B O 1
ATOM 2938 N N . THR B 1 22 ? 14.378 12.720 42.174 1.00 27.12 22 THR B N 1
ATOM 2939 C CA . THR B 1 22 ? 13.811 13.691 41.239 1.00 28.21 22 THR B CA 1
ATOM 2940 C C . THR B 1 22 ? 12.349 13.400 40.905 1.00 29.70 22 THR B C 1
ATOM 2941 O O . THR B 1 22 ? 11.574 14.332 40.686 1.00 26.08 22 THR B O 1
ATOM 2945 N N . TYR B 1 23 ? 11.933 12.138 40.864 1.00 22.54 23 TYR B N 1
ATOM 2946 C CA . TYR B 1 23 ? 10.600 11.807 40.377 1.00 25.04 23 TYR B CA 1
ATOM 2947 C C . TYR B 1 23 ? 9.832 11.004 41.420 1.00 28.43 23 TYR B C 1
ATOM 2948 O O . TYR B 1 23 ? 10.422 10.287 42.227 1.00 24.25 23 TYR B O 1
ATOM 2957 N N . VAL B 1 24 ? 8.507 11.160 41.417 1.00 28.21 24 VAL B N 1
ATOM 2958 C CA . VAL B 1 24 ? 7.627 10.427 42.319 1.00 26.48 24 VAL B CA 1
ATOM 2959 C C . VAL B 1 24 ? 6.408 9.961 41.541 1.00 27.01 24 VAL B C 1
ATOM 2960 O O . VAL B 1 24 ? 5.936 10.647 40.629 1.00 25.15 24 VAL B O 1
ATOM 2964 N N . TYR B 1 25 ? 5.920 8.778 41.891 1.00 23.72 25 TYR B N 1
ATOM 2965 C CA . TYR B 1 25 ? 4.565 8.346 41.586 1.00 25.22 25 TYR B CA 1
ATOM 2966 C C . TYR B 1 25 ? 3.902 8.093 42.926 1.00 23.74 25 TYR B C 1
ATOM 2967 O O . TYR B 1 25 ? 4.508 7.483 43.814 1.00 28.00 25 TYR B O 1
ATOM 2976 N N . PHE B 1 26 ? 2.681 8.578 43.093 1.00 27.18 26 PHE B N 1
ATOM 2977 C CA . PHE B 1 26 ? 1.997 8.466 44.373 1.00 28.46 26 PHE B CA 1
ATOM 2978 C C . PHE B 1 26 ? 0.616 7.888 44.135 1.00 33.71 26 PHE B C 1
ATOM 2979 O O . PHE B 1 26 ? -0.219 8.506 43.466 1.00 32.30 26 PHE B O 1
ATOM 2987 N N . ALA B 1 27 ? 0.370 6.716 44.691 1.00 27.38 27 ALA B N 1
ATOM 2988 C CA . ALA B 1 27 ? -0.850 5.994 44.402 1.00 28.57 27 ALA B CA 1
ATOM 2989 C C . ALA B 1 27 ? -1.586 5.702 45.697 1.00 25.92 27 ALA B C 1
ATOM 2990 O O . ALA B 1 27 ? -0.975 5.538 46.754 1.00 30.52 27 ALA B O 1
ATOM 2992 N N . ALA B 1 28 ? -2.904 5.645 45.607 1.00 28.98 28 ALA B N 1
ATOM 2993 C CA . ALA B 1 28 ? -3.735 5.216 46.715 1.00 31.94 28 ALA B CA 1
ATOM 2994 C C . ALA B 1 28 ? -4.608 4.066 46.249 1.00 36.53 28 ALA B C 1
ATOM 2995 O O . ALA B 1 28 ? -5.170 4.106 45.148 1.00 36.12 28 ALA B O 1
ATOM 2997 N N . LEU B 1 29 ? -4.705 3.045 47.088 1.00 35.65 29 LEU B N 1
ATOM 2998 C CA . LEU B 1 29 ? -5.451 1.833 46.789 1.00 33.94 29 LEU B CA 1
ATOM 2999 C C . LEU B 1 29 ? -6.501 1.599 47.862 1.00 30.75 29 LEU B C 1
ATOM 3000 O O . LEU B 1 29 ? -6.289 1.905 49.034 1.00 31.84 29 LEU B O 1
ATOM 3005 N N . ASP B 1 30 ? -7.643 1.065 47.443 1.00 36.65 30 ASP B N 1
ATOM 3006 C CA . ASP B 1 30 ? -8.657 0.547 48.351 1.00 34.52 30 ASP B CA 1
ATOM 3007 C C . ASP B 1 30 ? -8.607 -0.972 48.310 1.00 35.46 30 ASP B C 1
ATOM 3008 O O . ASP B 1 30 ? -8.540 -1.560 47.225 1.00 37.31 30 ASP B O 1
ATOM 3013 N N . VAL B 1 31 ? -8.633 -1.594 49.487 1.00 34.98 31 VAL B N 1
ATOM 3014 C CA . VAL B 1 31 ? -8.678 -3.047 49.609 1.00 33.52 31 VAL B CA 1
ATOM 3015 C C . VAL B 1 31 ? -10.099 -3.502 49.314 1.00 41.49 31 VAL B C 1
ATOM 3016 O O . VAL B 1 31 ? -11.047 -3.058 49.971 1.00 45.18 31 VAL B O 1
ATOM 3020 N N . THR B 1 32 ? -10.251 -4.376 48.318 1.00 38.79 32 THR B N 1
ATOM 3021 C CA . THR B 1 32 ? -11.539 -4.981 48.022 1.00 37.76 32 THR B CA 1
ATOM 3022 C C . THR B 1 32 ? -11.644 -6.425 48.481 1.00 43.83 32 THR B C 1
ATOM 3023 O O . THR B 1 32 ? -12.757 -6.948 48.539 1.00 42.53 32 THR B O 1
ATOM 3027 N N . ALA B 1 33 ? -10.526 -7.081 48.784 1.00 46.02 33 ALA B N 1
ATOM 3028 C CA . ALA B 1 33 ? -10.584 -8.405 49.381 1.00 44.57 33 ALA B CA 1
ATOM 3029 C C . ALA B 1 33 ? -11.301 -8.321 50.720 1.00 47.29 33 ALA B C 1
ATOM 3030 O O . ALA B 1 33 ? -11.308 -7.279 51.377 1.00 47.03 33 ALA B O 1
ATOM 3032 N N . LYS B 1 34 ? -11.933 -9.421 51.126 1.00 52.51 34 LYS B N 1
ATOM 3033 C CA . LYS B 1 34 ? -12.660 -9.410 52.389 1.00 55.21 34 LYS B CA 1
ATOM 3034 C C . LYS B 1 34 ? -11.996 -10.221 53.493 1.00 52.75 34 LYS B C 1
ATOM 3035 O O . LYS B 1 34 ? -12.403 -10.098 54.654 1.00 53.26 34 LYS B O 1
ATOM 3041 N N A GLU B 1 35 ? -10.984 -11.024 53.180 0.50 47.87 35 GLU B N 1
ATOM 3042 N N B GLU B 1 35 ? -10.992 -11.031 53.173 0.50 47.88 35 GLU B N 1
ATOM 3043 C CA A GLU B 1 35 ? -10.332 -11.876 54.165 0.50 48.90 35 GLU B CA 1
ATOM 3044 C CA B GLU B 1 35 ? -10.320 -11.865 54.155 0.50 48.90 35 GLU B CA 1
ATOM 3045 C C A GLU B 1 35 ? -8.919 -11.373 54.428 0.50 49.46 35 GLU B C 1
ATOM 3046 C C B GLU B 1 35 ? -8.924 -11.326 54.429 0.50 49.44 35 GLU B C 1
ATOM 3047 O O A GLU B 1 35 ? -8.174 -11.081 53.486 0.50 46.49 35 GLU B O 1
ATOM 3048 O O B GLU B 1 35 ? -8.195 -10.965 53.499 0.50 46.54 35 GLU B O 1
ATOM 3059 N N . LYS B 1 36 ? -8.558 -11.279 55.714 1.00 43.21 36 LYS B N 1
ATOM 3060 C CA . LYS B 1 36 ? -7.233 -10.792 56.095 1.00 39.59 36 LYS B CA 1
ATOM 3061 C C . LYS B 1 36 ? -6.102 -11.610 55.480 1.00 41.88 36 LYS B C 1
ATOM 3062 O O . LYS B 1 36 ? -5.023 -11.071 55.223 1.00 39.17 36 LYS B O 1
ATOM 3068 N N . SER B 1 37 ? -6.307 -12.908 55.246 1.00 42.27 37 SER B N 1
ATOM 3069 C CA . SER B 1 37 ? -5.225 -13.697 54.661 1.00 38.50 37 SER B CA 1
ATOM 3070 C C . SER B 1 37 ? -4.818 -13.170 53.279 1.00 32.72 37 SER B C 1
ATOM 3071 O O . SER B 1 37 ? -3.644 -13.265 52.905 1.00 33.92 37 SER B O 1
ATOM 3074 N N . ASP B 1 38 ? -5.761 -12.617 52.510 1.00 34.08 38 ASP B N 1
ATOM 3075 C CA . ASP B 1 38 ? -5.422 -12.002 51.222 1.00 36.68 38 ASP B CA 1
ATOM 3076 C C . ASP B 1 38 ? -4.555 -10.754 51.394 1.00 35.25 38 ASP B C 1
ATOM 3077 O O . ASP B 1 38 ? -3.727 -10.440 50.526 1.00 34.88 38 ASP B O 1
ATOM 3082 N N . ILE B 1 39 ? -4.746 -10.020 52.486 1.00 37.49 39 ILE B N 1
ATOM 3083 C CA . ILE B 1 39 ? -3.958 -8.812 52.709 1.00 39.10 39 ILE B CA 1
ATOM 3084 C C . ILE B 1 39 ? -2.539 -9.172 53.114 1.00 36.24 39 ILE B C 1
ATOM 3085 O O . ILE B 1 39 ? -1.575 -8.501 52.729 1.00 32.21 39 ILE B O 1
ATOM 3090 N N . ILE B 1 40 ? -2.382 -10.246 53.884 1.00 35.94 40 ILE B N 1
ATOM 3091 C CA . ILE B 1 40 ? -1.046 -10.660 54.289 1.00 28.67 40 ILE B CA 1
ATOM 3092 C C . ILE B 1 40 ? -0.237 -11.097 53.075 1.00 28.14 40 ILE B C 1
ATOM 3093 O O . ILE B 1 40 ? 0.930 -10.722 52.917 1.00 31.89 40 ILE B O 1
ATOM 3098 N N . THR B 1 41 ? -0.833 -11.907 52.202 1.00 30.16 41 THR B N 1
ATOM 3099 C CA . THR B 1 41 ? -0.100 -12.328 51.015 1.00 28.68 41 THR B CA 1
ATOM 3100 C C . THR B 1 41 ? 0.206 -11.128 50.122 1.00 32.30 41 THR B C 1
ATOM 3101 O O . THR B 1 41 ? 1.305 -11.023 49.560 1.00 32.08 41 THR B O 1
ATOM 3105 N N . LEU B 1 42 ? -0.743 -10.200 50.002 1.00 31.58 42 LEU B N 1
ATOM 3106 C CA . LEU B 1 42 ? -0.472 -8.947 49.293 1.00 35.97 42 LEU B CA 1
ATOM 3107 C C . LEU B 1 42 ? 0.788 -8.275 49.829 1.00 30.25 42 LEU B C 1
ATOM 3108 O O . LEU B 1 42 ? 1.708 -7.951 49.066 1.00 31.68 42 LEU B O 1
ATOM 3113 N N . PHE B 1 43 ? 0.867 -8.087 51.150 1.00 30.78 43 PHE B N 1
ATOM 3114 C CA . PHE B 1 43 ? 2.024 -7.391 51.700 1.00 29.65 43 PHE B CA 1
ATOM 3115 C C . PHE B 1 43 ? 3.286 -8.238 51.652 1.00 28.50 43 PHE B C 1
ATOM 3116 O O . PHE B 1 43 ? 4.381 -7.685 51.502 1.00 29.80 43 PHE B O 1
ATOM 3124 N N . ARG B 1 44 ? 3.179 -9.569 51.769 1.00 33.50 44 ARG B N 1
ATOM 3125 C CA . ARG B 1 44 ? 4.372 -10.397 51.621 1.00 30.36 44 ARG B CA 1
ATOM 3126 C C . ARG B 1 44 ? 4.918 -10.302 50.207 1.00 27.76 44 ARG B C 1
ATOM 3127 O O . ARG B 1 44 ? 6.130 -10.147 50.005 1.00 27.21 44 ARG B O 1
ATOM 3135 N N . ASN B 1 45 ? 4.027 -10.411 49.214 1.00 26.81 45 ASN B N 1
ATOM 3136 C CA . ASN B 1 45 ? 4.422 -10.320 47.810 1.00 28.22 45 ASN B CA 1
ATOM 3137 C C . ASN B 1 45 ? 4.964 -8.932 47.461 1.00 32.65 45 ASN B C 1
ATOM 3138 O O . ASN B 1 45 ? 5.934 -8.806 46.703 1.00 29.37 45 ASN B O 1
ATOM 3143 N N . TRP B 1 46 ? 4.341 -7.879 47.990 1.00 31.07 46 TRP B N 1
ATOM 3144 C CA . TRP B 1 46 ? 4.869 -6.532 47.789 1.00 29.85 46 TRP B CA 1
ATOM 3145 C C . TRP B 1 46 ? 6.263 -6.400 48.390 1.00 30.71 46 TRP B C 1
ATOM 3146 O O . TRP B 1 46 ? 7.121 -5.704 47.836 1.00 31.09 46 TRP B O 1
ATOM 3157 N N . THR B 1 47 ? 6.511 -7.067 49.525 1.00 29.95 47 THR B N 1
ATOM 3158 C CA . THR B 1 47 ? 7.820 -6.976 50.166 1.00 29.11 47 THR B CA 1
ATOM 3159 C C . THR B 1 47 ? 8.894 -7.616 49.302 1.00 29.44 47 THR B C 1
ATOM 3160 O O . THR B 1 47 ? 9.968 -7.038 49.092 1.00 28.67 47 THR B O 1
ATOM 3164 N N . SER B 1 48 ? 8.626 -8.828 48.809 1.00 32.72 48 SER B N 1
ATOM 3165 C CA . SER B 1 48 ? 9.562 -9.487 47.904 1.00 32.07 48 SER B CA 1
ATOM 3166 C C . SER B 1 48 ? 9.758 -8.680 46.634 1.00 26.18 48 SER B C 1
ATOM 3167 O O . SER B 1 48 ? 10.885 -8.519 46.154 1.00 33.04 48 SER B O 1
ATOM 3170 N N . LEU B 1 49 ? 8.672 -8.175 46.059 1.00 32.47 49 LEU B N 1
ATOM 3171 C CA . LEU B 1 49 ? 8.816 -7.448 44.802 1.00 30.87 49 LEU B CA 1
ATOM 3172 C C . LEU B 1 49 ? 9.550 -6.124 45.012 1.00 28.82 49 LEU B C 1
ATOM 3173 O O . LEU B 1 49 ? 10.399 -5.743 44.198 1.00 33.84 49 LEU B O 1
ATOM 3178 N N . THR B 1 50 ? 9.265 -5.417 46.104 1.00 27.46 50 THR B N 1
ATOM 3179 C CA . THR B 1 50 ? 9.984 -4.168 46.346 1.00 29.67 50 THR B CA 1
ATOM 3180 C C . THR B 1 50 ? 11.467 -4.430 46.575 1.00 33.46 50 THR B C 1
ATOM 3181 O O . THR B 1 50 ? 12.322 -3.669 46.105 1.00 27.50 50 THR B O 1
ATOM 3185 N N A GLN B 1 51 ? 11.789 -5.509 47.295 0.43 31.85 51 GLN B N 1
ATOM 3186 N N B GLN B 1 51 ? 11.796 -5.505 47.298 0.57 31.84 51 GLN B N 1
ATOM 3187 C CA A GLN B 1 51 ? 13.186 -5.885 47.488 0.43 32.84 51 GLN B CA 1
ATOM 3188 C CA B GLN B 1 51 ? 13.202 -5.852 47.474 0.57 32.82 51 GLN B CA 1
ATOM 3189 C C A GLN B 1 51 ? 13.881 -6.117 46.150 0.43 31.17 51 GLN B C 1
ATOM 3190 C C B GLN B 1 51 ? 13.877 -6.083 46.127 0.57 31.11 51 GLN B C 1
ATOM 3191 O O A GLN B 1 51 ? 15.025 -5.691 45.952 0.43 32.90 51 GLN B O 1
ATOM 3192 O O B GLN B 1 51 ? 15.006 -5.630 45.903 0.57 32.85 51 GLN B O 1
ATOM 3203 N N . MET B 1 52 ? 13.199 -6.782 45.217 1.00 30.18 52 MET B N 1
ATOM 3204 C CA . MET B 1 52 ? 13.749 -6.990 43.880 1.00 33.29 52 MET B CA 1
ATOM 3205 C C . MET B 1 52 ? 13.885 -5.673 43.129 1.00 38.64 52 MET B C 1
ATOM 3206 O O . MET B 1 52 ? 14.933 -5.383 42.541 1.00 35.85 52 MET B O 1
ATOM 3211 N N . LEU B 1 53 ? 12.819 -4.873 43.129 1.00 33.70 53 LEU B N 1
ATOM 3212 C CA . LEU B 1 53 ? 12.800 -3.637 42.349 1.00 34.78 53 LEU B CA 1
ATOM 3213 C C . LEU B 1 53 ? 13.903 -2.689 42.790 1.00 29.32 53 LEU B C 1
ATOM 3214 O O . LEU B 1 53 ? 14.634 -2.150 41.957 1.00 33.54 53 LEU B O 1
ATOM 3219 N N . THR B 1 54 ? 14.086 -2.535 44.100 1.00 33.08 54 THR B N 1
ATOM 3220 C CA . THR B 1 54 ? 15.008 -1.533 44.626 1.00 34.21 54 THR B CA 1
ATOM 3221 C C . THR B 1 54 ? 16.464 -1.972 44.559 1.00 39.16 54 THR B C 1
ATOM 3222 O O . THR B 1 54 ? 17.353 -1.121 44.442 1.00 34.96 54 THR B O 1
ATOM 3226 N N . SER B 1 55 ? 16.734 -3.273 44.632 1.00 36.36 55 SER B N 1
ATOM 3227 C CA . SER B 1 55 ? 18.109 -3.747 44.682 1.00 39.44 55 SER B CA 1
ATOM 3228 C C . SER B 1 55 ? 18.724 -3.891 43.304 1.00 44.78 55 SER B C 1
ATOM 3229 O O . SER B 1 55 ? 19.874 -4.324 43.201 1.00 57.82 55 SER B O 1
ATOM 3232 N N . GLY B 1 56 ? 17.996 -3.533 42.255 1.00 45.83 56 GLY B N 1
ATOM 3233 C CA . GLY B 1 56 ? 18.428 -3.806 40.902 1.00 57.23 56 GLY B CA 1
ATOM 3234 C C . GLY B 1 56 ? 17.863 -5.126 40.423 1.00 65.09 56 GLY B C 1
ATOM 3235 O O . GLY B 1 56 ? 16.722 -5.178 39.948 1.00 64.97 56 GLY B O 1
ATOM 3236 N N . LYS B 1 57 ? 18.655 -6.192 40.561 1.00 65.45 57 LYS B N 1
ATOM 3237 C CA . LYS B 1 57 ? 18.253 -7.569 40.252 1.00 65.56 57 LYS B CA 1
ATOM 3238 C C . LYS B 1 57 ? 17.406 -7.710 38.988 1.00 71.37 57 LYS B C 1
ATOM 3239 O O . LYS B 1 57 ? 16.608 -8.643 38.866 1.00 79.83 57 LYS B O 1
ATOM 3245 N N . GLN B 1 63 ? 14.574 -17.915 31.031 1.00 78.08 63 GLN B N 1
ATOM 3246 C CA . GLN B 1 63 ? 14.282 -18.872 32.096 1.00 71.06 63 GLN B CA 1
ATOM 3247 C C . GLN B 1 63 ? 12.793 -19.220 32.121 1.00 69.78 63 GLN B C 1
ATOM 3248 O O . GLN B 1 63 ? 12.414 -20.358 31.838 1.00 68.02 63 GLN B O 1
ATOM 3250 N N . ARG B 1 64 ? 11.956 -18.240 32.464 1.00 72.79 64 ARG B N 1
ATOM 3251 C CA . ARG B 1 64 ? 10.513 -18.446 32.432 1.00 65.86 64 ARG B CA 1
ATOM 3252 C C . ARG B 1 64 ? 10.049 -18.730 31.009 1.00 62.68 64 ARG B C 1
ATOM 3253 O O . ARG B 1 64 ? 10.634 -18.255 30.029 1.00 56.50 64 ARG B O 1
ATOM 3261 N N . ASN B 1 65 ? 8.975 -19.509 30.908 1.00 56.77 65 ASN B N 1
ATOM 3262 C CA . ASN B 1 65 ? 8.493 -19.970 29.615 1.00 51.13 65 ASN B CA 1
ATOM 3263 C C . ASN B 1 65 ? 7.805 -18.847 28.837 1.00 48.48 65 ASN B C 1
ATOM 3264 O O . ASN B 1 65 ? 7.008 -18.076 29.385 1.00 42.02 65 ASN B O 1
ATOM 3269 N N . GLN B 1 66 ? 8.106 -18.779 27.535 1.00 45.55 66 GLN B N 1
ATOM 3270 C CA . GLN B 1 66 ? 7.591 -17.728 26.670 1.00 45.11 66 GLN B CA 1
ATOM 3271 C C . GLN B 1 66 ? 6.082 -17.804 26.449 1.00 42.08 66 GLN B C 1
ATOM 3272 O O . GLN B 1 66 ? 5.502 -16.840 25.943 1.00 37.65 66 GLN B O 1
ATOM 3278 N N . TYR B 1 67 ? 5.425 -18.905 26.804 1.00 38.41 67 TYR B N 1
ATOM 3279 C CA . TYR B 1 67 ? 3.982 -19.004 26.612 1.00 34.76 67 TYR B CA 1
ATOM 3280 C C . TYR B 1 67 ? 3.202 -18.477 27.800 1.00 29.67 67 TYR B C 1
ATOM 3281 O O . TYR B 1 67 ? 1.967 -18.485 27.773 1.00 43.12 67 TYR B O 1
ATOM 3290 N N . LEU B 1 68 ? 3.891 -18.006 28.822 1.00 34.00 68 LEU B N 1
ATOM 3291 C CA . LEU B 1 68 ? 3.309 -17.374 29.985 1.00 38.43 68 LEU B CA 1
ATOM 3292 C C . LEU B 1 68 ? 3.523 -15.873 29.910 1.00 41.96 68 LEU B C 1
ATOM 3293 O O . LEU B 1 68 ? 4.453 -15.408 29.243 1.00 34.90 68 LEU B O 1
ATOM 3298 N N . PRO B 1 69 ? 2.691 -15.087 30.588 1.00 35.80 69 PRO B N 1
ATOM 3299 C CA . PRO B 1 69 ? 2.960 -13.642 30.722 1.00 37.93 69 PRO B CA 1
ATOM 3300 C C . PRO B 1 69 ? 4.312 -13.412 31.365 1.00 38.68 69 PRO B C 1
ATOM 3301 O O . PRO B 1 69 ? 4.686 -14.131 32.300 1.00 38.63 69 PRO B O 1
ATOM 3305 N N . PRO B 1 70 ? 5.077 -12.427 30.901 1.00 41.64 70 PRO B N 1
ATOM 3306 C CA . PRO B 1 70 ? 6.299 -12.055 31.628 1.00 40.28 70 PRO B CA 1
ATOM 3307 C C . PRO B 1 70 ? 5.959 -11.671 33.063 1.00 32.03 70 PRO B C 1
ATOM 3308 O O . PRO B 1 70 ? 4.916 -11.074 33.327 1.00 34.82 70 PRO B O 1
ATOM 3312 N N . GLN B 1 71 ? 6.826 -12.051 34.006 1.00 32.50 71 GLN B N 1
ATOM 3313 C CA . GLN B 1 71 ? 6.565 -11.657 35.388 1.00 34.57 71 GLN B CA 1
ATOM 3314 C C . GLN B 1 71 ? 6.841 -10.179 35.593 1.00 38.83 71 GLN B C 1
ATOM 3315 O O . GLN B 1 71 ? 6.181 -9.527 36.411 1.00 40.71 71 GLN B O 1
ATOM 3321 N N . ASP B 1 72 ? 7.822 -9.651 34.873 1.00 31.87 72 ASP B N 1
ATOM 3322 C CA . ASP B 1 72 ? 8.162 -8.243 34.891 1.00 28.11 72 ASP B CA 1
ATOM 3323 C C . ASP B 1 72 ? 7.809 -7.617 33.544 1.00 31.92 72 ASP B C 1
ATOM 3324 O O . ASP B 1 72 ? 7.913 -8.268 32.501 1.00 29.80 72 ASP B O 1
ATOM 3329 N N . THR B 1 73 ? 7.415 -6.334 33.564 1.00 28.01 73 THR B N 1
ATOM 3330 C CA . THR B 1 73 ? 6.892 -5.710 32.353 1.00 30.60 73 THR B CA 1
ATOM 3331 C C . THR B 1 73 ? 7.986 -5.217 31.408 1.00 30.61 73 THR B C 1
ATOM 3332 O O . THR B 1 73 ? 7.691 -4.913 30.245 1.00 28.67 73 THR B O 1
ATOM 3336 N N . GLY B 1 74 ? 9.227 -5.110 31.874 1.00 28.46 74 GLY B N 1
ATOM 3337 C CA . GLY B 1 74 ? 10.378 -5.059 30.995 1.00 28.48 74 GLY B CA 1
ATOM 3338 C C . GLY B 1 74 ? 10.958 -3.690 30.690 1.00 29.81 74 GLY B C 1
ATOM 3339 O O . GLY B 1 74 ? 12.077 -3.625 30.169 1.00 35.65 74 GLY B O 1
ATOM 3340 N N . GLU B 1 75 ? 10.258 -2.600 30.986 1.00 28.85 75 GLU B N 1
ATOM 3341 C CA . GLU B 1 75 ? 10.719 -1.315 30.465 1.00 35.43 75 GLU B CA 1
ATOM 3342 C C . GLU B 1 75 ? 11.815 -0.674 31.308 1.00 33.13 75 GLU B C 1
ATOM 3343 O O . GLU B 1 75 ? 12.328 0.383 30.916 1.00 27.40 75 GLU B O 1
ATOM 3349 N N . SER B 1 76 ? 12.212 -1.280 32.431 1.00 28.35 76 SER B N 1
ATOM 3350 C CA . SER B 1 76 ? 13.367 -0.802 33.182 1.00 32.01 76 SER B CA 1
ATOM 3351 C C . SER B 1 76 ? 14.589 -1.701 33.016 1.00 31.71 76 SER B C 1
ATOM 3352 O O . SER B 1 76 ? 15.570 -1.533 33.748 1.00 29.93 76 SER B O 1
ATOM 3355 N N . ALA B 1 77 ? 14.568 -2.623 32.047 1.00 30.21 77 ALA B N 1
ATOM 3356 C CA . ALA B 1 77 ? 15.581 -3.671 31.992 1.00 36.65 77 ALA B CA 1
ATOM 3357 C C . ALA B 1 77 ? 16.984 -3.108 31.837 1.00 36.74 77 ALA B C 1
ATOM 3358 O O . ALA B 1 77 ? 17.941 -3.681 32.366 1.00 39.88 77 ALA B O 1
ATOM 3360 N N . ASP B 1 78 ? 17.138 -2.003 31.116 1.00 35.79 78 ASP B N 1
ATOM 3361 C CA . ASP B 1 78 ? 18.458 -1.447 30.856 1.00 34.10 78 ASP B CA 1
ATOM 3362 C C . ASP B 1 78 ? 18.736 -0.213 31.697 1.00 35.70 78 ASP B C 1
ATOM 3363 O O . ASP B 1 78 ? 19.710 0.498 31.436 1.00 39.72 78 ASP B O 1
ATOM 3368 N N . LEU B 1 79 ? 17.916 0.050 32.709 1.00 41.26 79 LEU B N 1
ATOM 3369 C CA . LEU B 1 79 ? 18.044 1.254 33.513 1.00 41.06 79 LEU B CA 1
ATOM 3370 C C . LEU B 1 79 ? 18.656 0.924 34.868 1.00 42.18 79 LEU B C 1
ATOM 3371 O O . LEU B 1 79 ? 18.448 -0.159 35.419 1.00 38.94 79 LEU B O 1
ATOM 3376 N N . SER B 1 80 ? 19.427 1.875 35.382 1.00 38.10 80 SER B N 1
ATOM 3377 C CA . SER B 1 80 ? 19.936 1.803 36.738 1.00 43.25 80 SER B CA 1
ATOM 3378 C C . SER B 1 80 ? 18.777 1.816 37.734 1.00 44.21 80 SER B C 1
ATOM 3379 O O . SER B 1 80 ? 17.702 2.352 37.438 1.00 42.45 80 SER B O 1
ATOM 3382 N N . PRO B 1 81 ? 18.976 1.260 38.932 1.00 42.95 81 PRO B N 1
ATOM 3383 C CA . PRO B 1 81 ? 17.917 1.331 39.952 1.00 42.88 81 PRO B CA 1
ATOM 3384 C C . PRO B 1 81 ? 17.520 2.747 40.309 1.00 35.12 81 PRO B C 1
ATOM 3385 O O . PRO B 1 81 ? 16.392 2.954 40.770 1.00 33.05 81 PRO B O 1
ATOM 3389 N N . SER B 1 82 ? 18.428 3.719 40.142 1.00 35.54 82 SER B N 1
ATOM 3390 C CA . SER B 1 82 ? 18.107 5.151 40.202 1.00 39.82 82 SER B CA 1
ATOM 3391 C C . SER B 1 82 ? 17.581 5.573 41.570 1.00 36.59 82 SER B C 1
ATOM 3392 O O . SER B 1 82 ? 16.685 6.413 41.665 1.00 26.79 82 SER B O 1
ATOM 3395 N N . ASN B 1 83 ? 18.163 5.004 42.634 1.00 31.16 83 ASN B N 1
ATOM 3396 C CA . ASN B 1 83 ? 17.796 5.317 44.017 1.00 32.50 83 ASN B CA 1
ATOM 3397 C C . ASN B 1 83 ? 16.303 5.126 44.260 1.00 29.82 83 ASN B C 1
ATOM 3398 O O . ASN B 1 83 ? 15.678 5.864 45.026 1.00 27.83 83 ASN B O 1
ATOM 3403 N N . LEU B 1 84 ? 15.734 4.112 43.612 1.00 26.05 84 LEU B N 1
ATOM 3404 C CA . LEU B 1 84 ? 14.334 3.773 43.829 1.00 25.07 84 LEU B CA 1
ATOM 3405 C C . LEU B 1 84 ? 14.054 3.500 45.300 1.00 32.08 84 LEU B C 1
ATOM 3406 O O . LEU B 1 84 ? 14.748 2.699 45.938 1.00 28.52 84 LEU B O 1
ATOM 3411 N N . THR B 1 85 ? 13.031 4.174 45.834 1.00 29.66 85 THR B N 1
ATOM 3412 C CA . THR B 1 85 ? 12.442 3.840 47.119 1.00 27.67 85 THR B CA 1
ATOM 3413 C C . THR B 1 85 ? 10.942 3.674 46.962 1.00 26.37 85 THR B C 1
ATOM 3414 O O . THR B 1 85 ? 10.319 4.254 46.066 1.00 26.56 85 THR B O 1
ATOM 3418 N N . VAL B 1 86 ? 10.377 2.857 47.840 1.00 25.77 86 VAL B N 1
ATOM 3419 C CA . VAL B 1 86 ? 8.955 2.545 47.853 1.00 22.25 86 VAL B CA 1
ATOM 3420 C C . VAL B 1 86 ? 8.501 2.614 49.299 1.00 27.99 86 VAL B C 1
ATOM 3421 O O . VAL B 1 86 ? 9.023 1.879 50.155 1.00 29.68 86 VAL B O 1
ATOM 3425 N N . THR B 1 87 ? 7.529 3.483 49.576 1.00 25.87 87 THR B N 1
ATOM 3426 C CA . THR B 1 87 ? 7.057 3.737 50.932 1.00 25.36 87 THR B CA 1
ATOM 3427 C C . THR B 1 87 ? 5.572 3.432 51.029 1.00 27.35 87 THR B C 1
ATOM 3428 O O . THR B 1 87 ? 4.773 3.952 50.239 1.00 28.79 87 THR B O 1
ATOM 3432 N N . PHE B 1 88 ? 5.201 2.622 52.019 1.00 23.07 88 PHE B N 1
ATOM 3433 C CA . PHE B 1 88 ? 3.831 2.159 52.194 1.00 28.99 88 PHE B CA 1
ATOM 3434 C C . PHE B 1 88 ? 3.172 2.854 53.378 1.00 26.92 88 PHE B C 1
ATOM 3435 O O . PHE B 1 88 ? 3.789 3.023 54.430 1.00 28.21 88 PHE B O 1
ATOM 3443 N N . GLY B 1 89 ? 1.894 3.200 53.238 1.00 24.44 89 GLY B N 1
ATOM 3444 C CA . GLY B 1 89 ? 1.153 3.725 54.364 1.00 29.85 89 GLY B CA 1
ATOM 3445 C C . GLY B 1 89 ? -0.282 3.239 54.369 1.00 29.24 89 GLY B C 1
ATOM 3446 O O . GLY B 1 89 ? -0.799 2.756 53.365 1.00 32.28 89 GLY B O 1
ATOM 3447 N N . PHE B 1 90 ? -0.924 3.395 55.530 1.00 27.43 90 PHE B N 1
ATOM 3448 C CA . PHE B 1 90 ? -2.309 2.984 55.738 1.00 31.90 90 PHE B CA 1
ATOM 3449 C C . PHE B 1 90 ? -3.160 4.176 56.129 1.00 33.81 90 PHE B C 1
ATOM 3450 O O . PHE B 1 90 ? -2.802 4.917 57.049 1.00 33.21 90 PHE B O 1
ATOM 3458 N N . GLY B 1 91 ? -4.293 4.341 55.446 1.00 35.93 91 GLY B N 1
ATOM 3459 C CA . GLY B 1 91 ? -5.267 5.335 55.832 1.00 32.94 91 GLY B CA 1
ATOM 3460 C C . GLY B 1 91 ? -6.231 4.789 56.870 1.00 42.03 91 GLY B C 1
ATOM 3461 O O . GLY B 1 91 ? -6.313 3.574 57.096 1.00 34.85 91 GLY B O 1
ATOM 3462 N N . PRO B 1 92 ? -6.995 5.678 57.509 1.00 40.10 92 PRO B N 1
ATOM 3463 C CA . PRO B 1 92 ? -7.957 5.229 58.532 1.00 39.10 92 PRO B CA 1
ATOM 3464 C C . PRO B 1 92 ? -8.904 4.161 58.040 1.00 43.31 92 PRO B C 1
ATOM 3465 O O . PRO B 1 92 ? -9.278 3.265 58.809 1.00 43.64 92 PRO B O 1
ATOM 3469 N N . SER B 1 93 ? -9.301 4.229 56.767 1.00 44.18 93 SER B N 1
ATOM 3470 C CA . SER B 1 93 ? -10.272 3.287 56.230 1.00 45.67 93 SER B CA 1
ATOM 3471 C C . SER B 1 93 ? -9.738 1.863 56.210 1.00 40.59 93 SER B C 1
ATOM 3472 O O . SER B 1 93 ? -10.530 0.920 56.148 1.00 41.03 93 SER B O 1
ATOM 3475 N N . PHE B 1 94 ? -8.419 1.686 56.279 1.00 40.74 94 PHE B N 1
ATOM 3476 C CA . PHE B 1 94 ? -7.845 0.350 56.366 1.00 40.20 94 PHE B CA 1
ATOM 3477 C C . PHE B 1 94 ? -8.216 -0.359 57.667 1.00 38.97 94 PHE B C 1
ATOM 3478 O O . PHE B 1 94 ? -8.175 -1.591 57.721 1.00 40.55 94 PHE B O 1
ATOM 3486 N N . PHE B 1 95 ? -8.578 0.391 58.707 1.00 47.60 95 PHE B N 1
ATOM 3487 C CA . PHE B 1 95 ? -8.869 -0.148 60.031 1.00 42.09 95 PHE B CA 1
ATOM 3488 C C . PHE B 1 95 ? -10.357 -0.189 60.338 1.00 45.03 95 PHE B C 1
ATOM 3489 O O . PHE B 1 95 ? -10.827 -1.126 60.991 1.00 49.94 95 PHE B O 1
ATOM 3497 N N . GLU B 1 96 ? -11.102 0.814 59.884 1.00 47.57 96 GLU B N 1
ATOM 3498 C CA . GLU B 1 96 ? -12.553 0.832 59.981 1.00 51.03 96 GLU B CA 1
ATOM 3499 C C . GLU B 1 96 ? -13.090 1.644 58.816 1.00 50.95 96 GLU B C 1
ATOM 3500 O O . GLU B 1 96 ? -12.615 2.755 58.570 1.00 57.10 96 GLU B O 1
ATOM 3502 N N . LYS B 1 97 ? -14.056 1.084 58.089 1.00 57.60 97 LYS B N 1
ATOM 3503 C CA . LYS B 1 97 ? -14.773 1.817 57.051 1.00 63.91 97 LYS B CA 1
ATOM 3504 C C . LYS B 1 97 ? -16.269 1.607 57.250 1.00 66.35 97 LYS B C 1
ATOM 3505 O O . LYS B 1 97 ? -16.730 0.468 57.383 1.00 69.10 97 LYS B O 1
ATOM 3511 N N . ASP B 1 98 ? -17.012 2.713 57.303 1.00 72.94 98 ASP B N 1
ATOM 3512 C CA . ASP B 1 98 ? -18.456 2.697 57.549 1.00 72.86 98 ASP B CA 1
ATOM 3513 C C . ASP B 1 98 ? -18.787 1.910 58.818 1.00 70.11 98 ASP B C 1
ATOM 3514 O O . ASP B 1 98 ? -19.645 1.023 58.829 1.00 68.25 98 ASP B O 1
ATOM 3519 N N . GLY B 1 99 ? -18.078 2.238 59.898 1.00 73.20 99 GLY B N 1
ATOM 3520 C CA . GLY B 1 99 ? -18.324 1.635 61.194 1.00 70.99 99 GLY B CA 1
ATOM 3521 C C . GLY B 1 99 ? -17.717 0.258 61.371 1.00 72.83 99 GLY B C 1
ATOM 3522 O O . GLY B 1 99 ? -17.346 -0.124 62.486 1.00 79.16 99 GLY B O 1
ATOM 3523 N N . LYS B 1 100 ? -17.606 -0.490 60.275 1.00 74.61 100 LYS B N 1
ATOM 3524 C CA . LYS B 1 100 ? -17.140 -1.869 60.341 1.00 68.32 100 LYS B CA 1
ATOM 3525 C C . LYS B 1 100 ? -15.652 -1.932 60.668 1.00 66.77 100 LYS B C 1
ATOM 3526 O O . LYS B 1 100 ? -14.856 -1.145 60.153 1.00 65.64 100 LYS B O 1
ATOM 3532 N N . ASP B 1 101 ? -15.278 -2.877 61.529 1.00 68.58 101 ASP B N 1
ATOM 3533 C CA . ASP B 1 101 ? -13.885 -3.287 61.684 1.00 66.47 101 ASP B CA 1
ATOM 3534 C C . ASP B 1 101 ? -13.632 -4.365 60.638 1.00 66.42 101 ASP B C 1
ATOM 3535 O O . ASP B 1 101 ? -14.189 -5.464 60.721 1.00 69.26 101 ASP B O 1
ATOM 3540 N N . ARG B 1 102 ? -12.777 -4.059 59.666 1.00 63.13 102 ARG B N 1
ATOM 3541 C CA . ARG B 1 102 ? -12.775 -4.844 58.438 1.00 63.24 102 ARG B CA 1
ATOM 3542 C C . ARG B 1 102 ? -12.000 -6.149 58.572 1.00 61.05 102 ARG B C 1
ATOM 3543 O O . ARG B 1 102 ? -12.453 -7.191 58.082 1.00 60.71 102 ARG B O 1
ATOM 3551 N N . PHE B 1 103 ? -10.827 -6.112 59.205 1.00 57.27 103 PHE B N 1
ATOM 3552 C CA . PHE B 1 103 ? -9.961 -7.282 59.292 1.00 51.51 103 PHE B CA 1
ATOM 3553 C C . PHE B 1 103 ? -9.462 -7.484 60.718 1.00 52.51 103 PHE B C 1
ATOM 3554 O O . PHE B 1 103 ? -8.364 -8.004 60.935 1.00 48.13 103 PHE B O 1
ATOM 3562 N N . GLY B 1 104 ? -10.271 -7.084 61.698 1.00 54.91 104 GLY B N 1
ATOM 3563 C CA . GLY B 1 104 ? -9.903 -7.235 63.093 1.00 59.35 104 GLY B CA 1
ATOM 3564 C C . GLY B 1 104 ? -8.758 -6.362 63.541 1.00 53.77 104 GLY B C 1
ATOM 3565 O O . GLY B 1 104 ? -8.103 -6.675 64.538 1.00 53.89 104 GLY B O 1
ATOM 3566 N N . LEU B 1 105 ? -8.505 -5.259 62.840 1.00 51.93 105 LEU B N 1
ATOM 3567 C CA . LEU B 1 105 ? -7.326 -4.443 63.084 1.00 51.36 105 LEU B CA 1
ATOM 3568 C C . LEU B 1 105 ? -7.604 -3.181 63.889 1.00 55.87 105 LEU B C 1
ATOM 3569 O O . LEU B 1 105 ? -6.647 -2.517 64.303 1.00 52.20 105 LEU B O 1
ATOM 3574 N N . LYS B 1 106 ? -8.873 -2.826 64.120 1.00 50.81 106 LYS B N 1
ATOM 3575 C CA . LYS B 1 106 ? -9.157 -1.539 64.751 1.00 59.55 106 LYS B CA 1
ATOM 3576 C C . LYS B 1 106 ? -8.512 -1.422 66.123 1.00 54.16 106 LYS B C 1
ATOM 3577 O O . LYS B 1 106 ? -8.140 -0.318 66.538 1.00 59.74 106 LYS B O 1
ATOM 3583 N N . SER B 1 107 ? -8.356 -2.540 66.835 1.00 57.00 107 SER B N 1
ATOM 3584 C CA . SER B 1 107 ? -7.645 -2.517 68.108 1.00 51.39 107 SER B CA 1
ATOM 3585 C C . SER B 1 107 ? -6.185 -2.112 67.946 1.00 55.25 107 SER B C 1
ATOM 3586 O O . SER B 1 107 ? -5.546 -1.734 68.934 1.00 57.73 107 SER B O 1
ATOM 3589 N N . LYS B 1 108 ? -5.643 -2.179 66.728 1.00 54.23 108 LYS B N 1
ATOM 3590 C CA . LYS B 1 108 ? -4.281 -1.736 66.456 1.00 49.29 108 LYS B CA 1
ATOM 3591 C C . LYS B 1 108 ? -4.236 -0.442 65.648 1.00 42.95 108 LYS B C 1
ATOM 3592 O O . LYS B 1 108 ? -3.201 -0.122 65.053 1.00 40.72 108 LYS B O 1
ATOM 3598 N N . LYS B 1 109 ? -5.335 0.305 65.612 1.00 41.84 109 LYS B N 1
ATOM 3599 C CA . LYS B 1 109 ? -5.361 1.551 64.862 1.00 44.50 109 LYS B CA 1
ATOM 3600 C C . LYS B 1 109 ? -4.343 2.528 65.445 1.00 48.50 109 LYS B C 1
ATOM 3601 O O . LYS B 1 109 ? -4.117 2.536 66.662 1.00 49.36 109 LYS B O 1
ATOM 3607 N N . PRO B 1 110 ? -3.694 3.340 64.617 1.00 46.81 110 PRO B N 1
ATOM 3608 C CA . PRO B 1 110 ? -2.808 4.378 65.149 1.00 42.03 110 PRO B CA 1
ATOM 3609 C C . PRO B 1 110 ? -3.602 5.436 65.898 1.00 40.68 110 PRO B C 1
ATOM 3610 O O . PRO B 1 110 ? -4.800 5.626 65.679 1.00 46.20 110 PRO B O 1
ATOM 3614 N N . LYS B 1 111 ? -2.908 6.137 66.793 1.00 36.47 111 LYS B N 1
ATOM 3615 C CA . LYS B 1 111 ? -3.580 7.047 67.717 1.00 42.57 111 LYS B CA 1
ATOM 3616 C C . LYS B 1 111 ? -3.839 8.438 67.143 1.00 44.66 111 LYS B C 1
ATOM 3617 O O . LYS B 1 111 ? -4.554 9.222 67.775 1.00 42.77 111 LYS B O 1
ATOM 3623 N N . HIS B 1 112 ? -3.288 8.780 65.977 1.00 42.85 112 HIS B N 1
ATOM 3624 C CA . HIS B 1 112 ? -3.464 10.122 65.435 1.00 45.69 112 HIS B CA 1
ATOM 3625 C C . HIS B 1 112 ? -3.889 10.065 63.972 1.00 49.78 112 HIS B C 1
ATOM 3626 O O . HIS B 1 112 ? -3.656 11.006 63.213 1.00 43.92 112 HIS B O 1
ATOM 3633 N N . LEU B 1 113 ? -4.537 8.968 63.576 1.00 45.95 113 LEU B N 1
ATOM 3634 C CA . LEU B 1 113 ? -4.902 8.723 62.183 1.00 53.34 113 LEU B CA 1
ATOM 3635 C C . LEU B 1 113 ? -6.375 9.066 61.990 1.00 55.43 113 LEU B C 1
ATOM 3636 O O . LEU B 1 113 ? -7.254 8.205 61.979 1.00 65.43 113 LEU B O 1
ATOM 3641 N N . ALA B 1 114 ? -6.637 10.352 61.848 1.00 55.02 114 ALA B N 1
ATOM 3642 C CA . ALA B 1 114 ? -7.947 10.852 61.472 1.00 65.41 114 ALA B CA 1
ATOM 3643 C C . ALA B 1 114 ? -7.760 11.788 60.291 1.00 71.95 114 ALA B C 1
ATOM 3644 O O . ALA B 1 114 ? -6.800 12.564 60.262 1.00 79.02 114 ALA B O 1
ATOM 3646 N N . ALA B 1 115 ? -8.663 11.701 59.312 1.00 69.95 115 ALA B N 1
ATOM 3647 C CA . ALA B 1 115 ? -8.601 12.587 58.154 1.00 72.07 115 ALA B CA 1
ATOM 3648 C C . ALA B 1 115 ? -8.499 14.044 58.602 1.00 74.52 115 ALA B C 1
ATOM 3649 O O . ALA B 1 115 ? -9.109 14.451 59.595 1.00 74.89 115 ALA B O 1
ATOM 3651 N N . LEU B 1 116 ? -7.699 14.820 57.876 1.00 67.43 116 LEU B N 1
ATOM 3652 C CA . LEU B 1 116 ? -7.384 16.184 58.304 1.00 70.15 116 LEU B CA 1
ATOM 3653 C C . LEU B 1 116 ? -8.629 17.067 58.249 1.00 72.43 116 LEU B C 1
ATOM 3654 O O . LEU B 1 116 ? -9.359 17.043 57.249 1.00 77.05 116 LEU B O 1
ATOM 3659 N N . PRO B 1 117 ? -8.896 17.866 59.283 1.00 77.45 117 PRO B N 1
ATOM 3660 C CA . PRO B 1 117 ? -10.137 18.651 59.312 1.00 74.34 117 PRO B CA 1
ATOM 3661 C C . PRO B 1 117 ? -10.180 19.719 58.228 1.00 72.87 117 PRO B C 1
ATOM 3662 O O . PRO B 1 117 ? -9.156 20.271 57.818 1.00 75.24 117 PRO B O 1
ATOM 3666 N N . ALA B 1 118 ? -11.395 20.010 57.773 1.00 75.06 118 ALA B N 1
ATOM 3667 C CA . ALA B 1 118 ? -11.619 21.065 56.789 1.00 78.25 118 ALA B CA 1
ATOM 3668 C C . ALA B 1 118 ? -11.329 22.440 57.387 1.00 71.34 118 ALA B C 1
ATOM 3669 O O . ALA B 1 118 ? -10.791 23.323 56.715 1.00 75.66 118 ALA B O 1
ATOM 3671 N N . LEU B 1 124 ? -12.247 20.167 49.038 1.00 60.99 124 LEU B N 1
ATOM 3672 C CA . LEU B 1 124 ? -11.459 18.948 48.875 1.00 57.30 124 LEU B CA 1
ATOM 3673 C C . LEU B 1 124 ? -12.167 17.951 47.961 1.00 66.62 124 LEU B C 1
ATOM 3674 O O . LEU B 1 124 ? -13.361 17.688 48.120 1.00 72.88 124 LEU B O 1
ATOM 3679 N N . ASP B 1 125 ? -11.428 17.403 46.999 1.00 63.31 125 ASP B N 1
ATOM 3680 C CA . ASP B 1 125 ? -11.919 16.309 46.171 1.00 61.30 125 ASP B CA 1
ATOM 3681 C C . ASP B 1 125 ? -11.630 14.994 46.893 1.00 63.17 125 ASP B C 1
ATOM 3682 O O . ASP B 1 125 ? -10.478 14.716 47.249 1.00 56.95 125 ASP B O 1
ATOM 3687 N N . GLU B 1 126 ? -12.680 14.195 47.123 1.00 66.79 126 GLU B N 1
ATOM 3688 C CA . GLU B 1 126 ? -12.528 12.940 47.859 1.00 66.41 126 GLU B CA 1
ATOM 3689 C C . GLU B 1 126 ? -11.926 11.834 47.002 1.00 65.57 126 GLU B C 1
ATOM 3690 O O . GLU B 1 126 ? -11.211 10.972 47.530 1.00 63.86 126 GLU B O 1
ATOM 3696 N N . LYS B 1 127 ? -12.205 11.831 45.691 1.00 63.58 127 LYS B N 1
ATOM 3697 C CA . LYS B 1 127 ? -11.495 10.955 44.763 1.00 66.44 127 LYS B CA 1
ATOM 3698 C C . LYS B 1 127 ? -10.016 11.300 44.656 1.00 62.90 127 LYS B C 1
ATOM 3699 O O . LYS B 1 127 ? -9.255 10.516 44.078 1.00 61.18 127 LYS B O 1
ATOM 3705 N N . GLN B 1 128 ? -9.602 12.458 45.177 1.00 62.37 128 GLN B N 1
ATOM 3706 C CA . GLN B 1 128 ? -8.219 12.918 45.137 1.00 64.00 128 GLN B CA 1
ATOM 3707 C C . GLN B 1 128 ? -7.546 12.852 46.509 1.00 52.44 128 GLN B C 1
ATOM 3708 O O . GLN B 1 128 ? -6.511 13.493 46.717 1.00 54.92 128 GLN B O 1
ATOM 3710 N N . GLY B 1 129 ? -8.120 12.096 47.446 1.00 49.21 129 GLY B N 1
ATOM 3711 C CA . GLY B 1 129 ? -7.524 11.846 48.749 1.00 45.63 129 GLY B CA 1
ATOM 3712 C C . GLY B 1 129 ? -7.950 10.491 49.284 1.00 52.44 129 GLY B C 1
ATOM 3713 O O . GLY B 1 129 ? -8.502 9.687 48.527 1.00 51.66 129 GLY B O 1
ATOM 3714 N N . GLY B 1 130 ? -7.695 10.216 50.569 1.00 45.51 130 GLY B N 1
ATOM 3715 C CA . GLY B 1 130 ? -8.162 8.985 51.189 1.00 39.96 130 GLY B CA 1
ATOM 3716 C C . GLY B 1 130 ? -7.443 7.736 50.685 1.00 44.33 130 GLY B C 1
ATOM 3717 O O . GLY B 1 130 ? -6.299 7.780 50.222 1.00 46.09 130 GLY B O 1
ATOM 3718 N N . GLY B 1 131 ? -8.124 6.606 50.792 1.00 42.20 131 GLY B N 1
ATOM 3719 C CA . GLY B 1 131 ? -7.609 5.308 50.400 1.00 34.57 131 GLY B CA 1
ATOM 3720 C C . GLY B 1 131 ? -7.163 4.478 51.590 1.00 36.67 131 GLY B C 1
ATOM 3721 O O . GLY B 1 131 ? -6.754 4.999 52.634 1.00 36.22 131 GLY B O 1
ATOM 3722 N N . ASP B 1 132 ? -7.230 3.152 51.432 1.00 30.03 132 ASP B N 1
ATOM 3723 C CA . ASP B 1 132 ? -6.769 2.261 52.491 1.00 35.42 132 ASP B CA 1
ATOM 3724 C C . ASP B 1 132 ? -5.251 2.215 52.562 1.00 28.16 132 ASP B C 1
ATOM 3725 O O . ASP B 1 132 ? -4.678 2.085 53.647 1.00 33.61 132 ASP B O 1
ATOM 3730 N N . ILE B 1 133 ? -4.596 2.270 51.412 1.00 31.32 133 ILE B N 1
ATOM 3731 C CA . ILE B 1 133 ? -3.157 2.089 51.304 1.00 29.58 133 ILE B CA 1
ATOM 3732 C C . ILE B 1 133 ? -2.622 3.168 50.383 1.00 33.19 133 ILE B C 1
ATOM 3733 O O . ILE B 1 133 ? -3.223 3.464 49.345 1.00 30.92 133 ILE B O 1
ATOM 3738 N N . CYS B 1 134 ? -1.480 3.732 50.734 1.00 29.46 134 CYS B N 1
ATOM 3739 C CA . CYS B 1 134 ? -0.772 4.587 49.800 1.00 33.11 134 CYS B CA 1
ATOM 3740 C C . CYS B 1 134 ? 0.566 3.941 49.471 1.00 28.67 134 CYS B C 1
ATOM 3741 O O . CYS B 1 134 ? 1.150 3.233 50.292 1.00 29.98 134 CYS B O 1
ATOM 3744 N N . ILE B 1 135 ? 1.033 4.163 48.250 1.00 26.27 135 ILE B N 1
ATOM 3745 C CA . ILE B 1 135 ? 2.372 3.760 47.849 1.00 25.60 135 ILE B CA 1
ATOM 3746 C C . ILE B 1 135 ? 3.053 4.986 47.264 1.00 31.90 135 ILE B C 1
ATOM 3747 O O . ILE B 1 135 ? 2.553 5.573 46.299 1.00 30.65 135 ILE B O 1
ATOM 3752 N N . GLN B 1 136 ? 4.183 5.372 47.840 1.00 26.26 136 GLN B N 1
ATOM 3753 C CA . GLN B 1 136 ? 4.999 6.452 47.309 1.00 28.25 136 GLN B CA 1
ATOM 3754 C C . GLN B 1 136 ? 6.251 5.851 46.692 1.00 29.12 136 GLN B C 1
ATOM 3755 O O . GLN B 1 136 ? 7.033 5.203 47.394 1.00 28.03 136 GLN B O 1
ATOM 3761 N N . VAL B 1 137 ? 6.444 6.088 45.393 1.00 23.96 137 VAL B N 1
ATOM 3762 C CA . VAL B 1 137 ? 7.524 5.492 44.607 1.00 26.61 137 VAL B CA 1
ATOM 3763 C C . VAL B 1 137 ? 8.398 6.624 44.091 1.00 29.84 137 VAL B C 1
ATOM 3764 O O . VAL B 1 137 ? 7.935 7.461 43.308 1.00 28.25 137 VAL B O 1
ATOM 3768 N N . CYS B 1 138 ? 9.658 6.648 44.507 1.00 24.50 138 CYS B N 1
ATOM 3769 C CA . CYS B 1 138 ? 10.555 7.732 44.137 1.00 28.04 138 CYS B CA 1
ATOM 3770 C C . CYS B 1 138 ? 11.800 7.185 43.459 1.00 27.19 138 CYS B C 1
ATOM 3771 O O . CYS B 1 138 ? 12.346 6.161 43.873 1.00 26.36 138 CYS B O 1
ATOM 3774 N N . ALA B 1 139 ? 12.247 7.879 42.418 1.00 23.21 139 ALA B N 1
ATOM 3775 C CA . ALA B 1 139 ? 13.466 7.502 41.730 1.00 25.87 139 ALA B CA 1
ATOM 3776 C C . ALA B 1 139 ? 13.991 8.709 40.978 1.00 31.64 139 ALA B C 1
ATOM 3777 O O . ALA B 1 139 ? 13.264 9.672 40.706 1.00 27.81 139 ALA B O 1
ATOM 3779 N N . ASP B 1 140 ? 15.268 8.642 40.638 1.00 31.82 140 ASP B N 1
ATOM 3780 C CA . ASP B 1 140 ? 15.885 9.715 39.879 1.00 34.30 140 ASP B CA 1
ATOM 3781 C C . ASP B 1 140 ? 15.561 9.637 38.397 1.00 35.53 140 ASP B C 1
ATOM 3782 O O . ASP B 1 140 ? 16.002 10.497 37.630 1.00 34.32 140 ASP B O 1
ATOM 3787 N N . ASP B 1 141 ? 14.795 8.635 37.982 1.00 29.09 141 ASP B N 1
ATOM 3788 C CA . ASP B 1 141 ? 14.382 8.486 36.597 1.00 29.23 141 ASP B CA 1
ATOM 3789 C C . ASP B 1 141 ? 12.891 8.178 36.574 1.00 29.94 141 ASP B C 1
ATOM 3790 O O . ASP B 1 141 ? 12.433 7.293 37.299 1.00 28.44 141 ASP B O 1
ATOM 3795 N N . GLU B 1 142 ? 12.123 8.921 35.768 1.00 28.29 142 GLU B N 1
ATOM 3796 C CA . GLU B 1 142 ? 10.669 8.745 35.791 1.00 27.07 142 GLU B CA 1
ATOM 3797 C C . GLU B 1 142 ? 10.261 7.348 35.319 1.00 28.12 142 GLU B C 1
ATOM 3798 O O . GLU B 1 142 ? 9.339 6.740 35.878 1.00 26.17 142 GLU B O 1
ATOM 3804 N N . GLN B 1 143 ? 10.932 6.825 34.290 1.00 27.05 143 GLN B N 1
ATOM 3805 C CA . GLN B 1 143 ? 10.580 5.506 33.770 1.00 28.17 143 GLN B CA 1
ATOM 3806 C C . GLN B 1 143 ? 10.811 4.425 34.822 1.00 26.58 143 GLN B C 1
ATOM 3807 O O . GLN B 1 143 ? 10.031 3.475 34.934 1.00 28.63 143 GLN B O 1
ATOM 3813 N N . VAL B 1 144 ? 11.872 4.564 35.615 1.00 27.96 144 VAL B N 1
ATOM 3814 C CA . VAL B 1 144 ? 12.133 3.606 36.688 1.00 28.20 144 VAL B CA 1
ATOM 3815 C C . VAL B 1 144 ? 11.001 3.622 37.708 1.00 27.44 144 VAL B C 1
ATOM 3816 O O . VAL B 1 144 ? 10.549 2.571 38.178 1.00 25.92 144 VAL B O 1
ATOM 3820 N N . ALA B 1 145 ? 10.500 4.813 38.033 1.00 26.21 145 ALA B N 1
ATOM 3821 C CA . ALA B 1 145 ? 9.476 4.938 39.065 1.00 26.86 145 ALA B CA 1
ATOM 3822 C C . ALA B 1 145 ? 8.136 4.416 38.577 1.00 23.82 145 ALA B C 1
ATOM 3823 O O . ALA B 1 145 ? 7.421 3.729 39.319 1.00 25.42 145 ALA B O 1
ATOM 3825 N N . PHE B 1 146 ? 7.766 4.729 37.338 1.00 25.19 146 PHE B N 1
ATOM 3826 C CA . PHE B 1 146 ? 6.537 4.154 36.812 1.00 25.57 146 PHE B CA 1
ATOM 3827 C C . PHE B 1 146 ? 6.622 2.630 36.762 1.00 22.34 146 PHE B C 1
ATOM 3828 O O . PHE B 1 146 ? 5.663 1.936 37.120 1.00 23.81 146 PHE B O 1
ATOM 3836 N N . HIS B 1 147 ? 7.755 2.096 36.298 1.00 24.18 147 HIS B N 1
ATOM 3837 C CA . HIS B 1 147 ? 7.921 0.644 36.242 1.00 28.70 147 HIS B CA 1
ATOM 3838 C C . HIS B 1 147 ? 7.714 0.004 37.612 1.00 29.06 147 HIS B C 1
ATOM 3839 O O . HIS B 1 147 ? 7.076 -1.058 37.732 1.00 26.71 147 HIS B O 1
ATOM 3846 N N . ALA B 1 148 ? 8.267 0.617 38.659 1.00 25.19 148 ALA B N 1
ATOM 3847 C CA . ALA B 1 148 ? 8.087 0.067 39.999 1.00 28.52 148 ALA B CA 1
ATOM 3848 C C . ALA B 1 148 ? 6.620 0.088 40.401 1.00 31.99 148 ALA B C 1
ATOM 3849 O O . ALA B 1 148 ? 6.071 -0.925 40.847 1.00 26.32 148 ALA B O 1
ATOM 3851 N N . LEU B 1 149 ? 5.966 1.242 40.261 1.00 26.99 149 LEU B N 1
ATOM 3852 C CA . LEU B 1 149 ? 4.560 1.330 40.644 1.00 26.74 149 LEU B CA 1
ATOM 3853 C C . LEU B 1 149 ? 3.695 0.376 39.830 1.00 25.53 149 LEU B C 1
ATOM 3854 O O . LEU B 1 149 ? 2.796 -0.276 40.374 1.00 27.53 149 LEU B O 1
ATOM 3859 N N . ARG B 1 150 ? 3.924 0.320 38.519 1.00 24.06 150 ARG B N 1
ATOM 3860 C CA . ARG B 1 150 ? 3.132 -0.536 37.643 1.00 24.65 150 ARG B CA 1
ATOM 3861 C C . ARG B 1 150 ? 3.198 -1.997 38.081 1.00 30.49 150 ARG B C 1
ATOM 3862 O O . ARG B 1 150 ? 2.178 -2.687 38.156 1.00 25.61 150 ARG B O 1
ATOM 3870 N N . ASN B 1 151 ? 4.402 -2.487 38.358 1.00 25.79 151 ASN B N 1
ATOM 3871 C CA . ASN B 1 151 ? 4.544 -3.879 38.744 1.00 30.99 151 ASN B CA 1
ATOM 3872 C C . ASN B 1 151 ? 3.981 -4.128 40.138 1.00 33.45 151 ASN B C 1
ATOM 3873 O O . ASN B 1 151 ? 3.429 -5.206 40.400 1.00 28.31 151 ASN B O 1
ATOM 3878 N N . LEU B 1 152 ? 4.080 -3.143 41.035 1.00 23.62 152 LEU B N 1
ATOM 3879 C CA . LEU B 1 152 ? 3.447 -3.288 42.343 1.00 30.54 152 LEU B CA 1
ATOM 3880 C C . LEU B 1 152 ? 1.938 -3.353 42.200 1.00 32.72 152 LEU B C 1
ATOM 3881 O O . LEU B 1 152 ? 1.276 -4.175 42.849 1.00 31.82 152 LEU B O 1
ATOM 3886 N N . LEU B 1 153 ? 1.376 -2.482 41.359 1.00 29.39 153 LEU B N 1
ATOM 3887 C CA . LEU B 1 153 ? -0.071 -2.443 41.190 1.00 30.43 153 LEU B CA 1
ATOM 3888 C C . LEU B 1 153 ? -0.574 -3.704 40.507 1.00 27.63 153 LEU B C 1
ATOM 3889 O O . LEU B 1 153 ? -1.657 -4.201 40.838 1.00 29.14 153 LEU B O 1
ATOM 3894 N N . ASN B 1 154 ? 0.191 -4.229 39.543 1.00 28.97 154 ASN B N 1
ATOM 3895 C CA . ASN B 1 154 ? -0.194 -5.493 38.913 1.00 34.01 154 ASN B CA 1
ATOM 3896 C C . ASN B 1 154 ? -0.296 -6.606 39.947 1.00 35.40 154 ASN B C 1
ATOM 3897 O O . ASN B 1 154 ? -1.174 -7.470 39.854 1.00 36.21 154 ASN B O 1
ATOM 3902 N N . GLN B 1 155 ? 0.594 -6.606 40.941 1.00 31.08 155 GLN B N 1
ATOM 3903 C CA . GLN B 1 155 ? 0.528 -7.645 41.963 1.00 40.60 155 GLN B CA 1
ATOM 3904 C C . GLN B 1 155 ? -0.735 -7.533 42.804 1.00 37.01 155 GLN B C 1
ATOM 3905 O O . GLN B 1 155 ? -1.203 -8.539 43.337 1.00 35.68 155 GLN B O 1
ATOM 3911 N N . ALA B 1 156 ? -1.308 -6.339 42.922 1.00 33.37 156 ALA B N 1
ATOM 3912 C CA . ALA B 1 156 ? -2.456 -6.100 43.789 1.00 33.90 156 ALA B CA 1
ATOM 3913 C C . ALA B 1 156 ? -3.811 -6.319 43.114 1.00 36.57 156 ALA B C 1
ATOM 3914 O O . ALA B 1 156 ? -4.839 -6.226 43.795 1.00 36.68 156 ALA B O 1
ATOM 3916 N N . VAL B 1 157 ? -3.858 -6.597 41.806 1.00 36.36 157 VAL B N 1
ATOM 3917 C CA . VAL B 1 157 ? -5.153 -6.830 41.171 1.00 41.30 157 VAL B CA 1
ATOM 3918 C C . VAL B 1 157 ? -5.806 -8.064 41.789 1.00 41.24 157 VAL B C 1
ATOM 3919 O O . VAL B 1 157 ? -5.137 -9.043 42.139 1.00 44.43 157 VAL B O 1
ATOM 3923 N N . GLY B 1 158 ? -7.124 -7.996 41.970 1.00 47.56 158 GLY B N 1
ATOM 3924 C CA . GLY B 1 158 ? -7.866 -9.022 42.667 1.00 47.38 158 GLY B CA 1
ATOM 3925 C C . GLY B 1 158 ? -8.029 -8.786 44.155 1.00 47.00 158 GLY B C 1
ATOM 3926 O O . GLY B 1 158 ? -8.970 -9.316 44.754 1.00 51.31 158 GLY B O 1
ATOM 3927 N N . THR B 1 159 ? -7.143 -8.006 44.762 1.00 36.79 159 THR B N 1
ATOM 3928 C CA . THR B 1 159 ? -7.188 -7.690 46.182 1.00 39.46 159 THR B CA 1
ATOM 3929 C C . THR B 1 159 ? -7.399 -6.210 46.445 1.00 41.78 159 THR B C 1
ATOM 3930 O O . THR B 1 159 ? -8.019 -5.859 47.451 1.00 35.87 159 THR B O 1
ATOM 3934 N N . CYS B 1 160 ? -6.948 -5.343 45.539 1.00 35.15 160 CYS B N 1
ATOM 3935 C CA . CYS B 1 160 ? -7.115 -3.903 45.668 1.00 36.02 160 CYS B CA 1
ATOM 3936 C C . CYS B 1 160 ? -7.545 -3.315 44.336 1.00 36.75 160 CYS B C 1
ATOM 3937 O O . CYS B 1 160 ? -7.304 -3.877 43.263 1.00 37.31 160 CYS B O 1
ATOM 3940 N N . GLU B 1 161 ? -8.159 -2.152 44.425 1.00 40.13 161 GLU B N 1
ATOM 3941 C CA . GLU B 1 161 ? -8.395 -1.309 43.273 1.00 38.41 161 GLU B CA 1
ATOM 3942 C C . GLU B 1 161 ? -7.630 -0.011 43.464 1.00 34.98 161 GLU B C 1
ATOM 3943 O O . GLU B 1 161 ? -7.471 0.468 44.588 1.00 31.37 161 GLU B O 1
ATOM 3949 N N . VAL B 1 162 ? -7.139 0.547 42.370 1.00 36.44 162 VAL B N 1
ATOM 3950 C CA . VAL B 1 162 ? -6.391 1.789 42.458 1.00 32.60 162 VAL B CA 1
ATOM 3951 C C . VAL B 1 162 ? -7.374 2.946 42.489 1.00 38.61 162 VAL B C 1
ATOM 3952 O O . VAL B 1 162 ? -8.313 3.007 41.685 1.00 34.97 162 VAL B O 1
ATOM 3956 N N . ARG B 1 163 ? -7.174 3.847 43.443 1.00 34.39 163 ARG B N 1
ATOM 3957 C CA . ARG B 1 163 ? -8.033 4.990 43.699 1.00 34.88 163 ARG B CA 1
ATOM 3958 C C . ARG B 1 163 ? -7.589 6.224 42.909 1.00 41.01 163 ARG B C 1
ATOM 3959 O O . ARG B 1 163 ? -8.415 6.917 42.307 1.00 37.57 163 ARG B O 1
ATOM 3967 N N . PHE B 1 164 ? -6.290 6.509 42.903 1.00 34.30 164 PHE B N 1
ATOM 3968 C CA . PHE B 1 164 ? -5.727 7.535 42.036 1.00 34.58 164 PHE B CA 1
ATOM 3969 C C . PHE B 1 164 ? -4.231 7.297 41.928 1.00 32.84 164 PHE B C 1
ATOM 3970 O O . PHE B 1 164 ? -3.627 6.609 42.755 1.00 32.99 164 PHE B O 1
ATOM 3978 N N . VAL B 1 165 ? -3.649 7.886 40.891 1.00 28.55 165 VAL B N 1
ATOM 3979 C CA . VAL B 1 165 ? -2.212 7.915 40.671 1.00 27.01 165 VAL B CA 1
ATOM 3980 C C . VAL B 1 165 ? -1.853 9.348 40.326 1.00 31.69 165 VAL B C 1
ATOM 3981 O O . VAL B 1 165 ? -2.340 9.883 39.325 1.00 30.71 165 VAL B O 1
ATOM 3985 N N . ASN B 1 166 ? -1.042 9.980 41.160 1.00 28.45 166 ASN B N 1
ATOM 3986 C CA . ASN B 1 166 ? -0.417 11.246 40.806 1.00 32.91 166 ASN B CA 1
ATOM 3987 C C . ASN B 1 166 ? 1.067 10.996 40.582 1.00 32.92 166 ASN B C 1
ATOM 3988 O O . ASN B 1 166 ? 1.630 10.027 41.088 1.00 39.70 166 ASN B O 1
ATOM 3993 N N . LYS B 1 167 ? 1.703 11.863 39.801 1.00 24.37 167 LYS B N 1
ATOM 3994 C CA . LYS B 1 167 ? 3.146 11.787 39.645 1.00 24.04 167 LYS B CA 1
ATOM 3995 C C . LYS B 1 167 ? 3.706 13.194 39.692 1.00 30.52 167 LYS B C 1
ATOM 3996 O O . LYS B 1 167 ? 2.979 14.174 39.524 1.00 26.24 167 LYS B O 1
ATOM 4002 N N . GLY B 1 168 ? 5.010 13.289 39.921 1.00 27.37 168 GLY B N 1
ATOM 4003 C CA . GLY B 1 168 ? 5.588 14.610 40.039 1.00 23.10 168 GLY B CA 1
ATOM 4004 C C . GLY B 1 168 ? 7.093 14.570 39.904 1.00 28.44 168 GLY B C 1
ATOM 4005 O O . GLY B 1 168 ? 7.696 13.520 39.666 1.00 23.89 168 GLY B O 1
ATOM 4006 N N . PHE B 1 169 ? 7.693 15.746 40.069 1.00 26.64 169 PHE B N 1
ATOM 4007 C CA . PHE B 1 169 ? 9.114 15.932 39.820 1.00 21.72 169 PHE B CA 1
ATOM 4008 C C . PHE B 1 169 ? 9.630 17.091 40.657 1.00 29.91 169 PHE B C 1
ATOM 4009 O O . PHE B 1 169 ? 8.881 18.001 41.023 1.00 27.85 169 PHE B O 1
ATOM 4017 N N . LEU B 1 170 ? 10.933 17.058 40.936 1.00 26.75 170 LEU B N 1
ATOM 4018 C CA . LEU B 1 170 ? 11.580 18.149 41.668 1.00 23.51 170 LEU B CA 1
ATOM 4019 C C . LEU B 1 170 ? 13.079 18.018 41.460 1.00 26.37 170 LEU B C 1
ATOM 4020 O O . LEU B 1 170 ? 13.696 17.109 42.019 1.00 32.38 170 LEU B O 1
ATOM 4025 N N . SER B 1 171 ? 13.662 18.904 40.657 1.00 23.58 171 SER B N 1
ATOM 4026 C CA . SER B 1 171 ? 15.077 18.817 40.310 1.00 31.94 171 SER B CA 1
ATOM 4027 C C . SER B 1 171 ? 15.873 19.755 41.201 1.00 39.50 171 SER B C 1
ATOM 4028 O O . SER B 1 171 ? 15.633 20.968 41.202 1.00 35.71 171 SER B O 1
ATOM 4031 N N . GLY B 1 172 ? 16.808 19.189 41.969 1.00 42.42 172 GLY B N 1
ATOM 4032 C CA . GLY B 1 172 ? 17.733 20.008 42.716 1.00 44.42 172 GLY B CA 1
ATOM 4033 C C . GLY B 1 172 ? 18.858 20.529 41.846 1.00 44.97 172 GLY B C 1
ATOM 4034 O O . GLY B 1 172 ? 19.132 20.020 40.759 1.00 47.81 172 GLY B O 1
ATOM 4035 N N . GLY B 1 173 ? 19.527 21.563 42.343 1.00 50.07 173 GLY B N 1
ATOM 4036 C CA . GLY B 1 173 ? 20.635 22.132 41.601 1.00 57.01 173 GLY B CA 1
ATOM 4037 C C . GLY B 1 173 ? 21.761 21.133 41.413 1.00 71.35 173 GLY B C 1
ATOM 4038 O O . GLY B 1 173 ? 21.922 20.181 42.183 1.00 65.41 173 GLY B O 1
ATOM 4039 N N . LYS B 1 174 ? 22.549 21.351 40.358 1.00 76.71 174 LYS B N 1
ATOM 4040 C CA . LYS B 1 174 ? 23.725 20.515 40.151 1.00 82.94 174 LYS B CA 1
ATOM 4041 C C . LYS B 1 174 ? 24.756 20.723 41.255 1.00 78.35 174 LYS B C 1
ATOM 4042 O O . LYS B 1 174 ? 25.499 19.794 41.590 1.00 84.46 174 LYS B O 1
ATOM 4044 N N . ASN B 1 175 ? 24.800 21.922 41.846 1.00 78.97 175 ASN B N 1
ATOM 4045 C CA . ASN B 1 175 ? 25.745 22.257 42.906 1.00 79.43 175 ASN B CA 1
ATOM 4046 C C . ASN B 1 175 ? 25.208 21.947 44.303 1.00 73.87 175 ASN B C 1
ATOM 4047 O O . ASN B 1 175 ? 25.593 22.620 45.271 1.00 66.66 175 ASN B O 1
ATOM 4052 N N . GLY B 1 176 ? 24.335 20.947 44.437 1.00 66.34 176 GLY B N 1
ATOM 4053 C CA . GLY B 1 176 ? 23.713 20.665 45.716 1.00 63.46 176 GLY B CA 1
ATOM 4054 C C . GLY B 1 176 ? 22.791 21.748 46.240 1.00 57.63 176 GLY B C 1
ATOM 4055 O O . GLY B 1 176 ? 22.443 21.725 47.425 1.00 49.13 176 GLY B O 1
ATOM 4056 N N . GLU B 1 177 ? 22.384 22.694 45.396 1.00 55.67 177 GLU B N 1
ATOM 4057 C CA . GLU B 1 177 ? 21.495 23.762 45.830 1.00 51.25 177 GLU B CA 1
ATOM 4058 C C . GLU B 1 177 ? 20.122 23.208 46.201 1.00 52.58 177 GLU B C 1
ATOM 4059 O O . GLU B 1 177 ? 19.701 22.154 45.717 1.00 50.80 177 GLU B O 1
ATOM 4065 N N . THR B 1 178 ? 19.424 23.934 47.071 1.00 38.96 178 THR B N 1
ATOM 4066 C CA . THR B 1 178 ? 18.093 23.518 47.490 1.00 39.32 178 THR B CA 1
ATOM 4067 C C . THR B 1 178 ? 17.145 23.556 46.291 1.00 38.56 178 THR B C 1
ATOM 4068 O O . THR B 1 178 ? 17.183 24.509 45.501 1.00 36.11 178 THR B O 1
ATOM 4072 N N . PRO B 1 179 ? 16.316 22.529 46.093 1.00 35.89 179 PRO B N 1
ATOM 4073 C CA . PRO B 1 179 ? 15.484 22.495 44.883 1.00 36.20 179 PRO B CA 1
ATOM 4074 C C . PRO B 1 179 ? 14.443 23.601 44.900 1.00 29.81 179 PRO B C 1
ATOM 4075 O O . PRO B 1 179 ? 13.974 24.030 45.953 1.00 32.83 179 PRO B O 1
ATOM 4079 N N . ARG B 1 180 ? 14.061 24.036 43.711 1.00 28.28 180 ARG B N 1
ATOM 4080 C CA . ARG B 1 180 ? 13.103 25.117 43.543 1.00 32.36 180 ARG B CA 1
ATOM 4081 C C . ARG B 1 180 ? 11.771 24.563 43.067 1.00 27.98 180 ARG B C 1
ATOM 4082 O O . ARG B 1 180 ? 11.725 23.741 42.141 1.00 29.28 180 ARG B O 1
ATOM 4090 N N . ASN B 1 181 ? 10.700 24.993 43.722 1.00 27.61 181 ASN B N 1
ATOM 4091 C CA . ASN B 1 181 ? 9.347 24.654 43.311 1.00 22.89 181 ASN B CA 1
ATOM 4092 C C . ASN B 1 181 ? 8.966 25.482 42.082 1.00 30.69 181 ASN B C 1
ATOM 4093 O O . ASN B 1 181 ? 9.751 26.288 41.565 1.00 27.75 181 ASN B O 1
ATOM 4098 N N . LEU B 1 182 ? 7.726 25.310 41.620 1.00 22.18 182 LEU B N 1
ATOM 4099 C CA . LEU B 1 182 ? 7.328 25.944 40.374 1.00 24.93 182 LEU B CA 1
ATOM 4100 C C . LEU B 1 182 ? 7.081 27.440 40.513 1.00 26.10 182 LEU B C 1
ATOM 4101 O O . LEU B 1 182 ? 6.916 28.105 39.492 1.00 26.53 182 LEU B O 1
ATOM 4106 N N . PHE B 1 183 ? 7.024 27.976 41.726 1.00 29.89 183 PHE B N 1
ATOM 4107 C CA . PHE B 1 183 ? 7.038 29.428 41.878 1.00 22.69 183 PHE B CA 1
ATOM 4108 C C . PHE B 1 183 ? 8.449 29.988 41.801 1.00 32.20 183 PHE B C 1
ATOM 4109 O O . PHE B 1 183 ? 8.624 31.214 41.820 1.00 32.51 183 PHE B O 1
ATOM 4117 N N . GLY B 1 184 ? 9.451 29.118 41.697 1.00 30.41 184 GLY B N 1
ATOM 4118 C CA . GLY B 1 184 ? 10.825 29.530 41.523 1.00 29.49 184 GLY B CA 1
ATOM 4119 C C . GLY B 1 184 ? 11.585 29.753 42.803 1.00 30.55 184 GLY B C 1
ATOM 4120 O O . GLY B 1 184 ? 12.722 30.243 42.750 1.00 33.38 184 GLY B O 1
ATOM 4121 N N . PHE B 1 185 ? 11.000 29.412 43.947 1.00 26.42 185 PHE B N 1
ATOM 4122 C CA . PHE B 1 185 ? 11.634 29.582 45.245 1.00 27.71 185 PHE B CA 1
ATOM 4123 C C . PHE B 1 185 ? 12.244 28.265 45.697 1.00 28.99 185 PHE B C 1
ATOM 4124 O O . PHE B 1 185 ? 11.629 27.208 45.551 1.00 31.33 185 PHE B O 1
ATOM 4132 N N . LYS B 1 186 ? 13.452 28.341 46.250 1.00 31.37 186 LYS B N 1
ATOM 4133 C CA . LYS B 1 186 ? 14.009 27.222 46.984 1.00 27.35 186 LYS B CA 1
ATOM 4134 C C . LYS B 1 186 ? 12.990 26.696 47.978 1.00 33.72 186 LYS B C 1
ATOM 4135 O O . LYS B 1 186 ? 12.291 27.459 48.649 1.00 29.29 186 LYS B O 1
ATOM 4141 N N . ASP B 1 187 ? 12.917 25.374 48.070 1.00 31.63 187 ASP B N 1
ATOM 4142 C CA . ASP B 1 187 ? 11.866 24.697 48.816 1.00 33.07 187 ASP B CA 1
ATOM 4143 C C . ASP B 1 1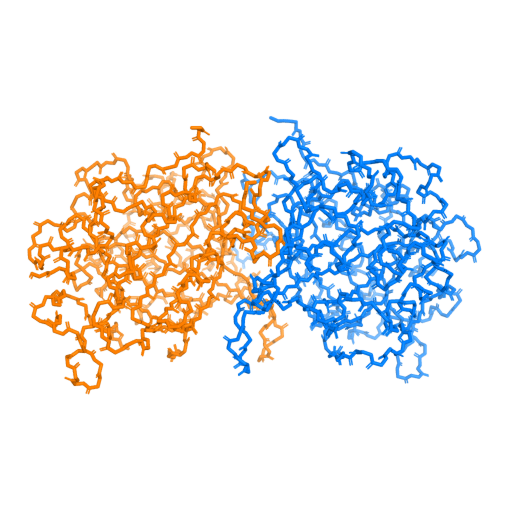87 ? 12.538 23.570 49.582 1.00 31.61 187 ASP B C 1
ATOM 4144 O O . ASP B 1 187 ? 13.033 22.626 48.968 1.00 30.38 187 ASP B O 1
ATOM 4149 N N . GLY B 1 188 ? 12.590 23.688 50.911 1.00 31.68 188 GLY B N 1
ATOM 4150 C CA . GLY B 1 188 ? 13.221 22.689 51.750 1.00 26.48 188 GLY B CA 1
ATOM 4151 C C . GLY B 1 188 ? 14.129 23.259 52.826 1.00 36.32 188 GLY B C 1
ATOM 4152 O O . GLY B 1 188 ? 14.557 22.526 53.721 1.00 32.44 188 GLY B O 1
ATOM 4153 N N . THR B 1 189 ? 14.422 24.565 52.760 1.00 28.76 189 THR B N 1
ATOM 4154 C CA . THR B 1 189 ? 15.389 25.167 53.677 1.00 26.85 189 THR B CA 1
ATOM 4155 C C . THR B 1 189 ? 15.016 24.937 55.139 1.00 29.89 189 THR B C 1
ATOM 4156 O O . THR B 1 189 ? 15.881 24.625 55.967 1.00 36.85 189 THR B O 1
ATOM 4160 N N . GLY B 1 190 ? 13.737 25.091 55.483 1.00 29.35 190 GLY B N 1
ATOM 4161 C CA . GLY B 1 190 ? 13.319 24.976 56.870 1.00 29.31 190 GLY B CA 1
ATOM 4162 C C . GLY B 1 190 ? 13.415 23.579 57.451 1.00 33.95 190 GLY B C 1
ATOM 4163 O O . GLY B 1 190 ? 13.316 23.433 58.677 1.00 30.50 190 GLY B O 1
ATOM 4164 N N . ASN B 1 191 ? 13.600 22.563 56.611 1.00 38.48 191 ASN B N 1
ATOM 4165 C CA . ASN B 1 191 ? 13.783 21.202 57.098 1.00 32.34 191 ASN B CA 1
ATOM 4166 C C . ASN B 1 191 ? 15.074 21.106 57.896 1.00 35.19 191 ASN B C 1
ATOM 4167 O O . ASN B 1 191 ? 16.069 21.763 57.586 1.00 39.20 191 ASN B O 1
ATOM 4172 N N . GLN B 1 192 ? 15.057 20.260 58.918 1.00 41.75 192 GLN B N 1
ATOM 4173 C CA . GLN B 1 192 ? 16.300 19.862 59.557 1.00 40.34 192 GLN B CA 1
ATOM 4174 C C . GLN B 1 192 ? 17.060 18.867 58.679 1.00 38.72 192 GLN B C 1
ATOM 4175 O O . GLN B 1 192 ? 16.533 18.301 57.714 1.00 35.06 192 GLN B O 1
ATOM 4181 N N . SER B 1 193 ? 18.328 18.666 59.013 1.00 39.70 193 SER B N 1
ATOM 4182 C CA . SER B 1 193 ? 19.152 17.749 58.242 1.00 38.52 193 SER B CA 1
ATOM 4183 C C . SER B 1 193 ? 18.623 16.333 58.416 1.00 38.05 193 SER B C 1
ATOM 4184 O O . SER B 1 193 ? 18.528 15.834 59.543 1.00 42.22 193 SER B O 1
ATOM 4187 N N . THR B 1 194 ? 18.260 15.697 57.299 1.00 39.91 194 THR B N 1
ATOM 4188 C CA . THR B 1 194 ? 17.788 14.320 57.326 1.00 40.68 194 THR B CA 1
ATOM 4189 C C . THR B 1 194 ? 18.879 13.336 57.736 1.00 46.24 194 THR B C 1
ATOM 4190 O O . THR B 1 194 ? 18.577 12.160 57.976 1.00 44.01 194 THR B O 1
ATOM 4194 N N . GLU B 1 195 ? 20.132 13.782 57.805 1.00 45.46 195 GLU B N 1
ATOM 4195 C CA . GLU B 1 195 ? 21.227 12.970 58.319 1.00 55.98 195 GLU B CA 1
ATOM 4196 C C . GLU B 1 195 ? 21.437 13.132 59.824 1.00 51.18 195 GLU B C 1
ATOM 4197 O O . GLU B 1 195 ? 22.233 12.387 60.409 1.00 57.92 195 GLU B O 1
ATOM 4203 N N . ASP B 1 196 ? 20.734 14.064 60.463 1.00 48.49 196 ASP B N 1
ATOM 4204 C CA . ASP B 1 196 ? 20.830 14.274 61.907 1.00 47.13 196 ASP B CA 1
ATOM 4205 C C . ASP B 1 196 ? 19.884 13.288 62.581 1.00 50.98 196 ASP B C 1
ATOM 4206 O O . ASP B 1 196 ? 18.684 13.551 62.719 1.00 42.78 196 ASP B O 1
ATOM 4211 N N . ASP B 1 197 ? 20.435 12.151 63.019 1.00 45.71 197 ASP B N 1
ATOM 4212 C CA . ASP B 1 197 ? 19.601 11.058 63.514 1.00 49.46 197 ASP B CA 1
ATOM 4213 C C . ASP B 1 197 ? 18.740 11.497 64.692 1.00 42.20 197 ASP B C 1
ATOM 4214 O O . ASP B 1 197 ? 17.568 11.112 64.791 1.00 46.75 197 ASP B O 1
ATOM 4219 N N . SER B 1 198 ? 19.295 12.307 65.594 1.00 39.79 198 SER B N 1
ATOM 4220 C CA . SER B 1 198 ? 18.536 12.707 66.776 1.00 42.14 198 SER B CA 1
ATOM 4221 C C . SER B 1 198 ? 17.388 13.639 66.407 1.00 42.01 198 SER B C 1
ATOM 4222 O O . SER B 1 198 ? 16.291 13.530 66.967 1.00 35.61 198 SER B O 1
ATOM 4225 N N . LEU B 1 199 ? 17.615 14.551 65.455 1.00 44.28 199 LEU B N 1
ATOM 4226 C CA . LEU B 1 199 ? 16.551 15.464 65.047 1.00 44.44 199 LEU B CA 1
ATOM 4227 C C . LEU B 1 199 ? 15.458 14.732 64.277 1.00 38.99 199 LEU B C 1
ATOM 4228 O O . LEU B 1 199 ? 14.269 15.015 64.457 1.00 37.68 199 LEU B O 1
ATOM 4233 N N . MET B 1 200 ? 15.834 13.767 63.439 1.00 39.22 200 MET B N 1
ATOM 4234 C CA . MET B 1 200 ? 14.815 12.980 62.755 1.00 38.08 200 MET B CA 1
ATOM 4235 C C . MET B 1 200 ? 14.056 12.085 63.733 1.00 39.18 200 MET B C 1
ATOM 4236 O O . MET B 1 200 ? 12.842 11.896 63.588 1.00 37.78 200 MET B O 1
ATOM 4241 N N . ASN B 1 201 ? 14.734 11.568 64.763 1.00 39.98 201 ASN B N 1
ATOM 4242 C CA . ASN B 1 201 ? 14.026 10.877 65.837 1.00 37.03 201 ASN B CA 1
ATOM 4243 C C . ASN B 1 201 ? 13.012 11.792 66.516 1.00 35.86 201 ASN B C 1
ATOM 4244 O O . ASN B 1 201 ? 11.901 11.360 66.849 1.00 38.05 201 ASN B O 1
ATOM 4249 N N . SER B 1 202 ? 13.369 13.065 66.721 1.00 38.72 202 SER B N 1
ATOM 4250 C CA . SER B 1 202 ? 12.474 13.984 67.422 1.00 37.74 202 SER B CA 1
ATOM 4251 C C . SER B 1 202 ? 11.315 14.450 66.550 1.00 40.37 202 SER B C 1
ATOM 4252 O O . SER B 1 202 ? 10.229 14.734 67.070 1.00 39.46 202 SER B O 1
ATOM 4255 N N . ILE B 1 203 ? 11.521 14.572 65.243 1.00 32.64 203 ILE B N 1
ATOM 4256 C CA . ILE B 1 203 ? 10.518 15.155 64.363 1.00 31.08 203 ILE B CA 1
ATOM 4257 C C . ILE B 1 203 ? 9.722 14.096 63.609 1.00 29.73 203 ILE B C 1
ATOM 4258 O O . ILE B 1 203 ? 8.496 14.187 63.521 1.00 33.80 203 ILE B O 1
ATOM 4263 N N . VAL B 1 204 ? 10.388 13.078 63.076 1.00 29.99 204 VAL B N 1
ATOM 4264 C CA . VAL B 1 204 ? 9.784 12.154 62.114 1.00 33.94 204 VAL B CA 1
ATOM 4265 C C . VAL B 1 204 ? 9.378 10.828 62.761 1.00 35.92 204 VAL B C 1
ATOM 4266 O O . VAL B 1 204 ? 8.226 10.403 62.657 1.00 33.20 204 VAL B O 1
ATOM 4270 N N . TRP B 1 205 ? 10.311 10.162 63.439 1.00 37.10 205 TRP B N 1
ATOM 4271 C CA . TRP B 1 205 ? 10.173 8.744 63.767 1.00 33.40 205 TRP B CA 1
ATOM 4272 C C . TRP B 1 205 ? 9.392 8.502 65.058 1.00 38.70 205 TRP B C 1
ATOM 4273 O O . TRP B 1 205 ? 9.683 9.095 66.105 1.00 37.07 205 TRP B O 1
ATOM 4284 N N . VAL B 1 206 ? 8.433 7.582 64.982 1.00 39.46 206 VAL B N 1
ATOM 4285 C CA . VAL B 1 206 ? 7.613 7.210 66.129 1.00 39.86 206 VAL B CA 1
ATOM 4286 C C . VAL B 1 206 ? 8.364 6.185 66.972 1.00 41.41 206 VAL B C 1
ATOM 4287 O O . VAL B 1 206 ? 8.837 5.162 66.465 1.00 29.72 206 VAL B O 1
ATOM 4291 N N . GLN B 1 207 ? 8.494 6.461 68.264 1.00 41.65 207 GLN B N 1
ATOM 4292 C CA . GLN B 1 207 ? 9.027 5.463 69.171 1.00 43.37 207 GLN B CA 1
ATOM 4293 C C . GLN B 1 207 ? 8.167 5.284 70.413 1.00 42.50 207 GLN B C 1
ATOM 4294 O O . GLN B 1 207 ? 8.436 4.371 71.206 1.00 50.56 207 GLN B O 1
ATOM 4296 N N . SER B 1 208 ? 7.120 6.092 70.583 1.00 38.06 208 SER B N 1
ATOM 4297 C CA . SER B 1 208 ? 6.240 5.966 71.734 1.00 42.41 208 SER B CA 1
ATOM 4298 C C . SER B 1 208 ? 4.819 6.357 71.350 1.00 40.42 208 SER B C 1
ATOM 4299 O O . SER B 1 208 ? 4.594 7.097 70.392 1.00 43.49 208 SER B O 1
ATOM 4302 N N . GLY B 1 209 ? 3.858 5.846 72.118 1.00 42.42 209 GLY B N 1
ATOM 4303 C CA . GLY B 1 209 ? 2.487 6.314 72.034 1.00 46.35 209 GLY B CA 1
ATOM 4304 C C . GLY B 1 209 ? 1.669 5.775 70.887 1.00 47.94 209 GLY B C 1
ATOM 4305 O O . GLY B 1 209 ? 0.621 6.345 70.567 1.00 48.55 209 GLY B O 1
ATOM 4306 N N . GLU B 1 210 ? 2.111 4.709 70.243 1.00 41.37 210 GLU B N 1
ATOM 4307 C CA . GLU B 1 210 ? 1.385 4.131 69.125 1.00 39.74 210 GLU B CA 1
ATOM 4308 C C . GLU B 1 210 ? 1.490 2.623 69.237 1.00 48.38 210 GLU B C 1
ATOM 4309 O O . GLU B 1 210 ? 2.367 2.110 69.941 1.00 40.51 210 GLU B O 1
ATOM 4315 N N . PRO B 1 211 ? 0.606 1.882 68.560 1.00 41.62 211 PRO B N 1
ATOM 4316 C CA . PRO B 1 211 ? 0.781 0.432 68.472 1.00 41.58 211 PRO B CA 1
ATOM 4317 C C . PRO B 1 211 ? 2.151 0.092 67.906 1.00 50.26 211 PRO B C 1
ATOM 4318 O O . PRO B 1 211 ? 2.716 0.823 67.093 1.00 46.80 211 PRO B O 1
ATOM 4322 N N . ASP B 1 212 ? 2.681 -1.047 68.344 1.00 52.74 212 ASP B N 1
ATOM 4323 C CA . ASP B 1 212 ? 4.103 -1.317 68.187 1.00 44.20 212 ASP B CA 1
ATOM 4324 C C . ASP B 1 212 ? 4.511 -1.537 66.735 1.00 43.54 212 ASP B C 1
ATOM 4325 O O . ASP B 1 212 ? 5.695 -1.388 66.403 1.00 39.29 212 ASP B O 1
ATOM 4330 N N . TRP B 1 213 ? 3.568 -1.859 65.850 1.00 39.22 213 TRP B N 1
ATOM 4331 C CA . TRP B 1 213 ? 3.915 -1.910 64.437 1.00 36.24 213 TRP B CA 1
ATOM 4332 C C . TRP B 1 213 ? 4.251 -0.526 63.896 1.00 39.52 213 TRP B C 1
ATOM 4333 O O . TRP B 1 213 ? 5.010 -0.414 62.925 1.00 39.89 213 TRP B O 1
ATOM 4344 N N . MET B 1 214 ? 3.726 0.526 64.524 1.00 36.75 214 MET B N 1
ATOM 4345 C CA . MET B 1 214 ? 4.039 1.894 64.134 1.00 39.29 214 MET B CA 1
ATOM 4346 C C . MET B 1 214 ? 5.414 2.337 64.608 1.00 38.55 214 MET B C 1
ATOM 4347 O O . MET B 1 214 ? 5.903 3.373 64.156 1.00 37.84 214 MET B O 1
ATOM 4352 N N . THR B 1 215 ? 6.054 1.577 65.494 1.00 35.41 215 THR B N 1
ATOM 4353 C CA . THR B 1 215 ? 7.358 1.972 66.009 1.00 32.84 215 THR B CA 1
ATOM 4354 C C . THR B 1 215 ? 8.393 1.973 64.892 1.00 33.92 215 THR B C 1
ATOM 4355 O O . THR B 1 215 ? 8.472 1.028 64.099 1.00 35.35 215 THR B O 1
ATOM 4359 N N . GLY B 1 216 ? 9.193 3.043 64.833 1.00 33.94 216 GLY B N 1
ATOM 4360 C CA . GLY B 1 216 ? 10.095 3.271 63.730 1.00 32.56 216 GLY B CA 1
ATOM 4361 C C . GLY B 1 216 ? 9.420 3.788 62.476 1.00 38.74 216 GLY B C 1
ATOM 4362 O O . GLY B 1 216 ? 10.098 3.979 61.453 1.00 31.14 216 GLY B O 1
ATOM 4363 N N . GLY B 1 217 ? 8.106 3.990 62.512 1.00 32.23 217 GLY B N 1
ATOM 4364 C CA . GLY B 1 217 ? 7.359 4.542 61.408 1.00 35.16 217 GLY B CA 1
ATOM 4365 C C . GLY B 1 217 ? 7.068 6.010 61.620 1.00 32.81 217 GLY B C 1
ATOM 4366 O O . GLY B 1 217 ? 7.728 6.694 62.412 1.00 30.88 217 GLY B O 1
ATOM 4367 N N . THR B 1 218 ? 6.046 6.498 60.922 1.00 28.54 218 THR B N 1
ATOM 4368 C CA . THR B 1 218 ? 5.744 7.928 60.931 1.00 30.04 218 THR B CA 1
ATOM 4369 C C . THR B 1 218 ? 4.370 8.117 60.305 1.00 30.20 218 THR B C 1
ATOM 4370 O O . THR B 1 218 ? 3.742 7.161 59.838 1.00 30.00 218 THR B O 1
ATOM 4374 N N . TYR B 1 219 ? 3.892 9.354 60.314 1.00 32.26 219 TYR B N 1
ATOM 4375 C CA . TYR B 1 219 ? 2.664 9.715 59.617 1.00 30.49 219 TYR B CA 1
ATOM 4376 C C . TYR B 1 219 ? 3.024 10.519 58.382 1.00 33.57 219 TYR B C 1
ATOM 4377 O O . TYR B 1 219 ? 3.866 11.419 58.449 1.00 31.54 219 TYR B O 1
ATOM 4386 N N . MET B 1 220 ? 2.371 10.215 57.265 1.00 28.44 220 MET B N 1
ATOM 4387 C CA . MET B 1 220 ? 2.583 10.942 56.022 1.00 29.28 220 MET B CA 1
ATOM 4388 C C . MET B 1 220 ? 1.358 11.797 55.723 1.00 25.34 220 MET B C 1
ATOM 4389 O O . MET B 1 220 ? 0.239 11.280 55.639 1.00 34.52 220 MET B O 1
ATOM 4394 N N . ALA B 1 221 ? 1.562 13.095 55.567 1.00 26.34 221 ALA B N 1
ATOM 4395 C CA . ALA B 1 221 ? 0.495 13.974 55.123 1.00 24.81 221 ALA B CA 1
ATOM 4396 C C . ALA B 1 221 ? 0.666 14.205 53.631 1.00 31.18 221 ALA B C 1
ATOM 4397 O O . ALA B 1 221 ? 1.768 14.513 53.169 1.00 34.41 221 ALA B O 1
ATOM 4399 N N . PHE B 1 222 ? -0.419 14.047 52.891 1.00 31.96 222 PHE B N 1
ATOM 4400 C CA . PHE B 1 222 ? -0.447 14.265 51.454 1.00 34.24 222 PHE B CA 1
ATOM 4401 C C . PHE B 1 222 ? -1.435 15.381 51.174 1.00 31.87 222 PHE B C 1
ATOM 4402 O O . PHE B 1 222 ? -2.578 15.325 51.637 1.00 33.81 222 PHE B O 1
ATOM 4410 N N . ARG B 1 223 ? -0.991 16.412 50.460 1.00 34.22 223 ARG B N 1
ATOM 4411 C CA . ARG B 1 223 ? -1.896 17.469 50.028 1.00 32.62 223 ARG B CA 1
ATOM 4412 C C . ARG B 1 223 ? -1.577 17.811 48.582 1.00 31.65 223 ARG B C 1
ATOM 4413 O O . ARG B 1 223 ? -0.440 18.177 48.261 1.00 28.48 223 ARG B O 1
ATOM 4421 N N . LYS B 1 224 ? -2.575 17.682 47.717 1.00 27.02 224 LYS B N 1
ATOM 4422 C CA . LYS B 1 224 ? -2.448 18.076 46.321 1.00 27.25 224 LYS B CA 1
ATOM 4423 C C . LYS B 1 224 ? -2.865 19.540 46.236 1.00 32.79 224 LYS B C 1
ATOM 4424 O O . LYS B 1 224 ? -4.037 19.873 46.444 1.00 31.77 224 LYS B O 1
ATOM 4430 N N . ILE B 1 225 ? -1.904 20.418 45.966 1.00 28.97 225 ILE B N 1
ATOM 4431 C CA . ILE B 1 225 ? -2.130 21.859 46.029 1.00 24.27 225 ILE B CA 1
ATOM 4432 C C . ILE B 1 225 ? -1.921 22.443 44.636 1.00 27.88 225 ILE B C 1
ATOM 4433 O O . ILE B 1 225 ? -0.791 22.496 44.135 1.00 26.60 225 ILE B O 1
ATOM 4438 N N . LYS B 1 226 ? -3.002 22.918 44.033 1.00 24.39 226 LYS B N 1
ATOM 4439 C CA . LYS B 1 226 ? -2.905 23.605 42.753 1.00 28.60 226 LYS B CA 1
ATOM 4440 C C . LYS B 1 226 ? -2.182 24.938 42.919 1.00 29.65 226 LYS B C 1
ATOM 4441 O O . LYS B 1 226 ? -2.397 25.660 43.895 1.00 32.51 226 LYS B O 1
ATOM 4447 N N . MET B 1 227 ? -1.300 25.252 41.973 1.00 26.85 227 MET B N 1
ATOM 4448 C CA . MET B 1 227 ? -0.539 26.497 41.981 1.00 28.39 227 MET B CA 1
ATOM 4449 C C . MET B 1 227 ? -0.898 27.320 40.745 1.00 31.09 227 MET B C 1
ATOM 4450 O O . MET B 1 227 ? -0.733 26.856 39.612 1.00 31.22 227 MET B O 1
ATOM 4455 N N . PHE B 1 228 ? -1.368 28.551 40.963 1.00 32.48 228 PHE B N 1
ATOM 4456 C CA . PHE B 1 228 ? -1.881 29.386 39.869 1.00 30.98 228 PHE B CA 1
ATOM 4457 C C . PHE B 1 228 ? -0.705 30.100 39.210 1.00 34.02 228 PHE B C 1
ATOM 4458 O O . PHE B 1 228 ? -0.366 31.250 39.516 1.00 33.42 228 PHE B O 1
ATOM 4466 N N . LEU B 1 229 ? -0.075 29.387 38.281 1.00 28.42 229 LEU B N 1
ATOM 4467 C CA . LEU B 1 229 ? 1.181 29.852 37.706 1.00 29.07 229 LEU B CA 1
ATOM 4468 C C . LEU B 1 229 ? 0.989 31.112 36.878 1.00 32.09 229 LEU B C 1
ATOM 4469 O O . LEU B 1 229 ? 1.886 31.957 36.813 1.00 28.91 229 LEU B O 1
ATOM 4474 N N . GLU B 1 230 ? -0.139 31.215 36.183 1.00 29.23 230 GLU B N 1
ATOM 4475 C CA . GLU B 1 230 ? -0.355 32.350 35.302 1.00 35.44 230 GLU B CA 1
ATOM 4476 C C . GLU B 1 230 ? -0.411 33.647 36.097 1.00 40.44 230 GLU B C 1
ATOM 4477 O O . GLU B 1 230 ? 0.232 34.639 35.732 1.00 43.70 230 GLU B O 1
ATOM 4483 N N . ILE B 1 231 ? -1.171 33.664 37.196 1.00 32.16 231 ILE B N 1
ATOM 4484 C CA . ILE B 1 231 ? -1.259 34.911 37.945 1.00 39.54 231 ILE B CA 1
ATOM 4485 C C . ILE B 1 231 ? 0.035 35.157 38.707 1.00 42.28 231 ILE B C 1
ATOM 4486 O O . ILE B 1 231 ? 0.496 36.303 38.814 1.00 33.80 231 ILE B O 1
ATOM 4491 N N . TRP B 1 232 ? 0.671 34.088 39.196 1.00 32.45 232 TRP B N 1
ATOM 4492 C CA . TRP B 1 232 ? 1.948 34.221 39.888 1.00 31.42 232 TRP B CA 1
ATOM 4493 C C . TRP B 1 232 ? 3.004 34.849 38.992 1.00 27.43 232 TRP B C 1
ATOM 4494 O O . TRP B 1 232 ? 3.727 35.761 39.410 1.00 29.09 232 TRP B O 1
ATOM 4505 N N . ASP B 1 233 ? 3.120 34.360 37.753 1.00 30.30 233 ASP B N 1
ATOM 4506 C CA . ASP B 1 233 ? 4.125 34.895 36.843 1.00 29.43 233 ASP B CA 1
ATOM 4507 C C . ASP B 1 233 ? 3.853 36.349 36.457 1.00 38.40 233 ASP B C 1
ATOM 4508 O O . ASP B 1 233 ? 4.752 37.009 35.930 1.00 35.24 233 ASP B O 1
ATOM 4513 N N . ARG B 1 234 ? 2.637 36.844 36.678 1.00 31.99 234 ARG B N 1
ATOM 4514 C CA . ARG B 1 234 ? 2.287 38.237 36.432 1.00 32.83 234 ARG B CA 1
ATOM 4515 C C . ARG B 1 234 ? 2.345 39.093 37.693 1.00 36.33 234 ARG B C 1
ATOM 4516 O O . ARG B 1 234 ? 1.986 40.271 37.643 1.00 36.79 234 ARG B O 1
ATOM 4524 N N . SER B 1 235 ? 2.777 38.534 38.816 1.00 28.51 235 SER B N 1
ATOM 4525 C CA . SER B 1 235 ? 2.851 39.254 40.078 1.00 32.11 235 SER B CA 1
ATOM 4526 C C . SER B 1 235 ? 4.258 39.791 40.276 1.00 40.43 235 SER B C 1
ATOM 4527 O O . SER B 1 235 ? 5.236 39.189 39.822 1.00 38.22 235 SER B O 1
ATOM 4530 N N . SER B 1 236 ? 4.344 40.934 40.961 1.00 37.41 236 SER B N 1
ATOM 4531 C CA . SER B 1 236 ? 5.626 41.584 41.176 1.00 33.24 236 SER B CA 1
ATOM 4532 C C . SER B 1 236 ? 6.570 40.680 41.954 1.00 29.11 236 SER B C 1
ATOM 4533 O O . SER B 1 236 ? 6.148 39.844 42.761 1.00 32.73 236 SER B O 1
ATOM 4536 N N . LEU B 1 237 ? 7.871 40.863 41.715 1.00 33.08 237 LEU B N 1
ATOM 4537 C CA . LEU B 1 237 ? 8.856 40.154 42.522 1.00 35.69 237 LEU B CA 1
ATOM 4538 C C . LEU B 1 237 ? 8.711 40.482 44.002 1.00 39.45 237 LEU B C 1
ATOM 4539 O O . LEU B 1 237 ? 8.959 39.621 44.850 1.00 31.24 237 LEU B O 1
ATOM 4544 N N . LYS B 1 238 ? 8.307 41.714 44.341 1.00 36.59 238 LYS B N 1
ATOM 4545 C CA . LYS B 1 238 ? 8.126 42.044 45.749 1.00 33.10 238 LYS B CA 1
ATOM 4546 C C . LYS B 1 238 ? 6.929 41.308 46.336 1.00 30.19 238 LYS B C 1
ATOM 4547 O O . LYS B 1 238 ? 6.956 40.894 47.501 1.00 36.15 238 LYS B O 1
ATOM 4549 N N . ASP B 1 239 ? 5.867 41.138 45.544 1.00 30.48 239 ASP B N 1
ATOM 4550 C CA . ASP B 1 239 ? 4.699 40.409 46.021 1.00 29.03 239 ASP B CA 1
ATOM 4551 C C . ASP B 1 239 ? 5.020 38.928 46.199 1.00 32.97 239 ASP B C 1
ATOM 4552 O O . ASP B 1 239 ? 4.542 38.290 47.144 1.00 37.60 239 ASP B O 1
ATOM 4557 N N . GLN B 1 240 ? 5.820 38.374 45.288 1.00 28.75 240 GLN B N 1
ATOM 4558 C CA . GLN B 1 240 ? 6.250 36.985 45.397 1.00 33.97 240 GLN B CA 1
ATOM 4559 C C . GLN B 1 240 ? 7.069 36.770 46.659 1.00 38.48 240 GLN B C 1
ATOM 4560 O O . GLN B 1 240 ? 6.828 35.822 47.415 1.00 35.75 240 GLN B O 1
ATOM 4566 N N . GLU B 1 241 ? 8.025 37.663 46.930 1.00 32.38 241 GLU B N 1
ATOM 4567 C CA . GLU B 1 241 ? 8.828 37.486 48.135 1.00 38.69 241 GLU B CA 1
ATOM 4568 C C . GLU B 1 241 ? 8.006 37.714 49.393 1.00 34.72 241 GLU B C 1
ATOM 4569 O O . GLU B 1 241 ? 8.097 36.929 50.343 1.00 35.71 241 GLU B O 1
ATOM 4575 N N . ASP B 1 242 ? 7.185 38.772 49.418 1.00 39.18 242 ASP B N 1
ATOM 4576 C CA . ASP B 1 242 ? 6.348 39.029 50.587 1.00 35.74 242 ASP B CA 1
ATOM 4577 C C . ASP B 1 242 ? 5.442 37.844 50.910 1.00 38.68 242 ASP B C 1
ATOM 4578 O O . ASP B 1 242 ? 5.048 37.660 52.070 1.00 35.86 242 ASP B O 1
ATOM 4583 N N . THR B 1 243 ? 5.104 37.035 49.904 1.00 39.78 243 THR B N 1
ATOM 4584 C CA . THR B 1 243 ? 4.294 35.840 50.136 1.00 36.89 243 THR B CA 1
ATOM 4585 C C . THR B 1 243 ? 5.008 34.858 51.056 1.00 38.28 243 THR B C 1
ATOM 4586 O O . THR B 1 243 ? 4.378 34.223 51.917 1.00 31.23 243 THR B O 1
ATOM 4590 N N . PHE B 1 244 ? 6.325 34.723 50.896 1.00 36.51 244 PHE B N 1
ATOM 4591 C CA . PHE B 1 244 ? 7.087 33.729 51.644 1.00 34.98 244 PHE B CA 1
ATOM 4592 C C . PHE B 1 244 ? 7.910 34.310 52.779 1.00 33.46 244 PHE B C 1
ATOM 4593 O O . PHE B 1 244 ? 8.134 33.619 53.772 1.00 32.38 244 PHE B O 1
ATOM 4601 N N . GLY B 1 245 ? 8.372 35.550 52.665 1.00 40.74 245 GLY B N 1
ATOM 4602 C CA . GLY B 1 245 ? 9.303 36.058 53.650 1.00 37.13 245 GLY B CA 1
ATOM 4603 C C . GLY B 1 245 ? 10.730 35.641 53.404 1.00 36.99 245 GLY B C 1
ATOM 4604 O O . GLY B 1 245 ? 11.543 35.670 54.329 1.00 38.04 245 GLY B O 1
ATOM 4605 N N . ARG B 1 246 ? 11.058 35.226 52.183 1.00 37.12 246 ARG B N 1
ATOM 4606 C CA . ARG B 1 246 ? 12.432 34.954 51.801 1.00 33.71 246 ARG B CA 1
ATOM 4607 C C . ARG B 1 246 ? 12.685 35.555 50.431 1.00 34.58 246 ARG B C 1
ATOM 4608 O O . ARG B 1 246 ? 11.773 35.675 49.609 1.00 36.96 246 ARG B O 1
ATOM 4616 N N . ARG B 1 247 ? 13.931 35.945 50.193 1.00 38.23 247 ARG B N 1
ATOM 4617 C CA . ARG B 1 247 ? 14.296 36.496 48.898 1.00 33.93 247 ARG B CA 1
ATOM 4618 C C . ARG B 1 247 ? 14.362 35.380 47.854 1.00 32.53 247 ARG B C 1
ATOM 4619 O O . ARG B 1 247 ? 14.697 34.233 48.162 1.00 37.28 247 ARG B O 1
ATOM 4627 N N . LYS B 1 248 ? 14.019 35.714 46.607 1.00 31.52 248 LYS B N 1
ATOM 4628 C CA . LYS B 1 248 ? 13.769 34.655 45.626 1.00 31.73 248 LYS B CA 1
ATOM 4629 C C . LYS B 1 248 ? 15.053 33.956 45.195 1.00 42.54 248 LYS B C 1
ATOM 4630 O O . LYS B 1 248 ? 15.121 32.721 45.181 1.00 39.22 248 LYS B O 1
ATOM 4636 N N . SER B 1 249 ? 16.073 34.720 44.803 1.00 33.44 249 SER B N 1
ATOM 4637 C CA . SER B 1 249 ? 17.284 34.096 44.272 1.00 41.11 249 SER B CA 1
ATOM 4638 C C . SER B 1 249 ? 18.098 33.434 45.379 1.00 45.70 249 SER B C 1
ATOM 4639 O O . SER B 1 249 ? 18.485 32.266 45.264 1.00 43.33 249 SER B O 1
ATOM 4642 N N . SER B 1 250 ? 18.369 34.162 46.462 1.00 43.35 250 SER B N 1
ATOM 4643 C CA . SER B 1 250 ? 19.205 33.612 47.521 1.00 39.67 250 SER B CA 1
ATOM 4644 C C . SER B 1 250 ? 18.443 32.677 48.448 1.00 38.26 250 SER B C 1
ATOM 4645 O O . SER B 1 250 ? 19.057 31.821 49.093 1.00 44.81 250 SER B O 1
ATOM 4648 N N . GLY B 1 251 ? 17.128 32.834 48.560 1.00 38.20 251 GLY B N 1
ATOM 4649 C CA . GLY B 1 251 ? 16.407 32.067 49.557 1.00 34.12 251 GLY B CA 1
ATOM 4650 C C . GLY B 1 251 ? 16.610 32.540 50.976 1.00 35.46 251 GLY B C 1
ATOM 4651 O O . GLY B 1 251 ? 16.150 31.879 51.908 1.00 37.70 251 GLY B O 1
ATOM 4652 N N . ALA B 1 252 ? 17.284 33.670 51.171 1.00 38.95 252 ALA B N 1
ATOM 4653 C CA . ALA B 1 252 ? 17.573 34.155 52.510 1.00 40.79 252 ALA B CA 1
ATOM 4654 C C . ALA B 1 252 ? 16.320 34.735 53.167 1.00 36.14 252 ALA B C 1
ATOM 4655 O O . ALA B 1 252 ? 15.480 35.334 52.493 1.00 36.91 252 ALA B O 1
ATOM 4657 N N . PRO B 1 253 ? 16.176 34.572 54.485 1.00 36.54 253 PRO B N 1
ATOM 4658 C CA . PRO B 1 253 ? 15.136 35.315 55.201 1.00 37.82 253 PRO B CA 1
ATOM 4659 C C . PRO B 1 253 ? 15.379 36.808 55.035 1.00 36.94 253 PRO B C 1
ATOM 4660 O O . PRO B 1 253 ? 16.518 37.248 54.857 1.00 36.39 253 PRO B O 1
ATOM 4664 N N . PHE B 1 254 ? 14.294 37.581 55.058 1.00 35.82 254 PHE B N 1
ATOM 4665 C CA . PHE B 1 254 ? 14.416 39.032 54.935 1.00 37.45 254 PHE B CA 1
ATOM 4666 C C . PHE B 1 254 ? 15.377 39.557 55.993 1.00 38.27 254 PHE B C 1
ATOM 4667 O O . PHE B 1 254 ? 15.343 39.127 57.151 1.00 46.18 254 PHE B O 1
ATOM 4675 N N . GLY B 1 255 ? 16.252 40.477 55.584 1.00 44.83 255 GLY B N 1
ATOM 4676 C CA . GLY B 1 255 ? 17.219 41.069 56.484 1.00 41.24 255 GLY B CA 1
ATOM 4677 C C . GLY B 1 255 ? 18.462 40.245 56.737 1.00 54.60 255 GLY B C 1
ATOM 4678 O O . GLY B 1 255 ? 19.360 40.712 57.450 1.00 44.22 255 GLY B O 1
ATOM 4679 N N . GLN B 1 256 ? 18.547 39.038 56.187 1.00 46.08 256 GLN B N 1
ATOM 4680 C CA . GLN B 1 256 ? 19.696 38.174 56.383 1.00 42.22 256 GLN B CA 1
ATOM 4681 C C . GLN B 1 256 ? 20.426 37.979 55.064 1.00 43.62 256 GLN B C 1
ATOM 4682 O O . GLN B 1 256 ? 19.880 38.216 53.985 1.00 48.63 256 GLN B O 1
ATOM 4688 N N . LYS B 1 257 ? 21.679 37.542 55.160 1.00 44.24 257 LYS B N 1
ATOM 4689 C CA . LYS B 1 257 ? 22.486 37.389 53.954 1.00 53.14 257 LYS B CA 1
ATOM 4690 C C . LYS B 1 257 ? 22.227 36.050 53.260 1.00 47.36 257 LYS B C 1
ATOM 4691 O O . LYS B 1 257 ? 22.023 36.004 52.041 1.00 43.22 257 LYS B O 1
ATOM 4693 N N . LYS B 1 258 ? 22.209 34.956 54.017 1.00 52.57 258 LYS B N 1
ATOM 4694 C CA . LYS B 1 258 ? 22.292 33.618 53.447 1.00 38.16 258 LYS B CA 1
ATOM 4695 C C . LYS B 1 258 ? 20.988 32.844 53.608 1.00 46.64 258 LYS B C 1
ATOM 4696 O O . LYS B 1 258 ? 20.199 33.093 54.525 1.00 46.02 258 LYS B O 1
ATOM 4702 N N . GLU B 1 259 ? 20.784 31.880 52.701 1.00 46.99 259 GLU B N 1
ATOM 4703 C CA . GLU B 1 259 ? 19.639 30.983 52.815 1.00 38.96 259 GLU B CA 1
ATOM 4704 C C . GLU B 1 259 ? 19.602 30.323 54.185 1.00 35.21 259 GLU B C 1
ATOM 4705 O O . GLU B 1 259 ? 18.540 30.220 54.810 1.00 33.84 259 GLU B O 1
ATOM 4711 N N . THR B 1 260 ? 20.756 29.888 54.677 1.00 39.43 260 THR B N 1
ATOM 4712 C CA . THR B 1 260 ? 20.845 29.156 55.935 1.00 46.53 260 THR B CA 1
ATOM 4713 C C . THR B 1 260 ? 20.827 30.057 57.165 1.00 50.61 260 THR B C 1
ATOM 4714 O O . THR B 1 260 ? 20.907 29.539 58.285 1.00 48.19 260 THR B O 1
ATOM 4718 N N . ASP B 1 261 ? 20.725 31.377 56.995 1.00 46.85 261 ASP B N 1
ATOM 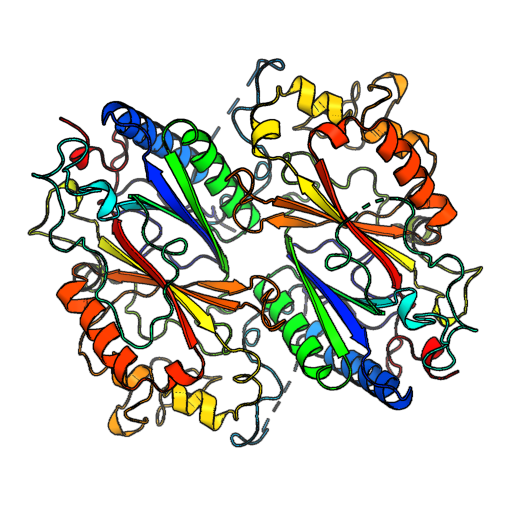4719 C CA . ASP B 1 261 ? 20.632 32.262 58.145 1.00 47.68 261 ASP B CA 1
ATOM 4720 C C . ASP B 1 261 ? 19.292 32.065 58.851 1.00 50.86 261 ASP B C 1
ATOM 4721 O O . ASP B 1 261 ? 18.278 31.792 58.206 1.00 50.72 261 ASP B O 1
ATOM 4726 N N . PRO B 1 262 ? 19.260 32.207 60.177 1.00 51.37 262 PRO B N 1
ATOM 4727 C CA . PRO B 1 262 ? 17.997 32.023 60.899 1.00 45.90 262 PRO B CA 1
ATOM 4728 C C . PRO B 1 262 ? 16.949 33.026 60.442 1.00 45.21 262 PRO B C 1
ATOM 4729 O O . PRO B 1 262 ? 17.262 34.102 59.931 1.00 49.54 262 PRO B O 1
ATOM 4733 N N . VAL B 1 263 ? 15.688 32.647 60.611 1.00 46.72 263 VAL B N 1
ATOM 4734 C CA . VAL B 1 263 ? 14.564 33.486 60.221 1.00 44.86 263 VAL B CA 1
ATOM 4735 C C . VAL B 1 263 ? 14.262 34.430 61.381 1.00 48.26 263 VAL B C 1
ATOM 4736 O O . VAL B 1 263 ? 13.866 33.992 62.461 1.00 45.83 263 VAL B O 1
ATOM 4740 N N . LYS B 1 264 ? 14.463 35.726 61.160 1.00 44.79 264 LYS B N 1
ATOM 4741 C CA . LYS B 1 264 ? 14.081 36.752 62.125 1.00 48.91 264 LYS B CA 1
ATOM 4742 C C . LYS B 1 264 ? 12.644 37.156 61.832 1.00 40.71 264 LYS B C 1
ATOM 4743 O O . LYS B 1 264 ? 12.376 37.837 60.840 1.00 40.84 264 LYS B O 1
ATOM 4749 N N . LEU B 1 265 ? 11.718 36.731 62.689 1.00 39.57 265 LEU B N 1
ATOM 4750 C CA . LEU B 1 265 ? 10.305 36.898 62.375 1.00 39.43 265 LEU B CA 1
ATOM 4751 C C . LEU B 1 265 ? 9.864 38.354 62.369 1.00 48.89 265 LEU B C 1
ATOM 4752 O O . LEU B 1 265 ? 8.860 38.677 61.725 1.00 47.59 265 LEU B O 1
ATOM 4757 N N . ASN B 1 266 ? 10.584 39.238 63.065 1.00 54.67 266 ASN B N 1
ATOM 4758 C CA . ASN B 1 266 ? 10.241 40.657 63.042 1.00 54.90 266 ASN B CA 1
ATOM 4759 C C . ASN B 1 266 ? 10.529 41.298 61.698 1.00 54.00 266 ASN B C 1
ATOM 4760 O O . ASN B 1 266 ? 10.028 42.395 61.429 1.00 61.89 266 ASN B O 1
ATOM 4765 N N . GLN B 1 267 ? 11.328 40.647 60.856 1.00 43.31 267 GLN B N 1
ATOM 4766 C CA . GLN B 1 267 ? 11.729 41.211 59.579 1.00 38.75 267 GLN B CA 1
ATOM 4767 C C . GLN B 1 267 ? 10.872 40.730 58.413 1.00 44.44 267 GLN B C 1
ATOM 4768 O O . GLN B 1 267 ? 11.117 41.146 57.278 1.00 38.67 267 GLN B O 1
ATOM 4774 N N . ILE B 1 268 ? 9.884 39.869 58.657 1.00 39.42 268 ILE B N 1
ATOM 4775 C CA . ILE B 1 268 ? 9.038 39.347 57.583 1.00 42.12 268 ILE B CA 1
ATOM 4776 C C . ILE B 1 268 ? 7.562 39.531 57.923 1.00 41.15 268 ILE B C 1
ATOM 4777 O O . ILE B 1 268 ? 7.187 39.524 59.106 1.00 42.95 268 ILE B O 1
ATOM 4782 N N . PRO B 1 269 ? 6.699 39.694 56.919 1.00 40.02 269 PRO B N 1
ATOM 4783 C CA . PRO B 1 269 ? 5.270 39.907 57.182 1.00 38.95 269 PRO B CA 1
ATOM 4784 C C . PRO B 1 269 ? 4.675 38.832 58.074 1.00 45.77 269 PRO B C 1
ATOM 4785 O O . PRO B 1 269 ? 4.985 37.641 57.950 1.00 41.95 269 PRO B O 1
ATOM 4789 N N . SER B 1 270 ? 3.790 39.261 58.970 1.00 39.78 270 SER B N 1
ATOM 4790 C CA . SER B 1 270 ? 3.122 38.320 59.862 1.00 36.10 270 SER B CA 1
ATOM 4791 C C . SER B 1 270 ? 2.266 37.311 59.101 1.00 44.88 270 SER B C 1
ATOM 4792 O O . SER B 1 270 ? 1.994 36.223 59.622 1.00 44.89 270 SER B O 1
ATOM 4795 N N . ASN B 1 271 ? 1.827 37.644 57.890 1.00 39.72 271 ASN B N 1
ATOM 4796 C CA . ASN B 1 271 ? 1.007 36.741 57.095 1.00 45.32 271 ASN B CA 1
ATOM 4797 C C . ASN B 1 271 ? 1.810 36.017 56.016 1.00 41.71 271 ASN B C 1
ATOM 4798 O O . ASN B 1 271 ? 1.223 35.376 55.137 1.00 39.50 271 ASN B O 1
ATOM 4803 N N . SER B 1 272 ? 3.134 36.115 56.050 1.00 34.97 272 SER B N 1
ATOM 4804 C CA . SER B 1 272 ? 3.930 35.372 55.093 1.00 31.56 272 SER B CA 1
ATOM 4805 C C . SER B 1 272 ? 3.931 33.887 55.444 1.00 33.44 272 SER B C 1
ATOM 4806 O O . SER B 1 272 ? 3.777 33.481 56.606 1.00 33.11 272 SER B O 1
ATOM 4809 N N . HIS B 1 273 ? 4.109 33.072 54.409 1.00 30.69 273 HIS B N 1
ATOM 4810 C CA . HIS B 1 273 ? 4.081 31.631 54.591 1.00 29.52 273 HIS B CA 1
ATOM 4811 C C . HIS B 1 273 ? 5.073 31.190 55.660 1.00 32.76 273 HIS B C 1
ATOM 4812 O O . HIS B 1 273 ? 4.735 30.417 56.571 1.00 30.79 273 HIS B O 1
ATOM 4819 N N . VAL B 1 274 ? 6.311 31.677 55.564 1.00 30.64 274 VAL B N 1
ATOM 4820 C CA . VAL B 1 274 ? 7.346 31.218 56.481 1.00 30.09 274 VAL B CA 1
ATOM 4821 C C . VAL B 1 274 ? 7.029 31.660 57.900 1.00 35.06 274 VAL B C 1
ATOM 4822 O O . VAL B 1 274 ? 7.188 30.888 58.849 1.00 33.42 274 VAL B O 1
ATOM 4826 N N . SER B 1 275 ? 6.564 32.901 58.074 1.00 38.35 275 SER B N 1
ATOM 4827 C CA . SER B 1 275 ? 6.240 33.359 59.422 1.00 36.57 275 SER B CA 1
ATOM 4828 C C . SER B 1 275 ? 5.140 32.511 60.038 1.00 36.37 275 SER B C 1
ATOM 4829 O O . SER B 1 275 ? 5.230 32.111 61.203 1.00 41.08 275 SER B O 1
ATOM 4832 N N . LEU B 1 276 ? 4.091 32.225 59.274 1.00 36.72 276 LEU B N 1
ATOM 4833 C CA . LEU B 1 276 ? 2.949 31.542 59.860 1.00 37.62 276 LEU B CA 1
ATOM 4834 C C . LEU B 1 276 ? 3.301 30.115 60.248 1.00 44.49 276 LEU B C 1
ATOM 4835 O O . LEU B 1 276 ? 2.876 29.633 61.303 1.00 39.43 276 LEU B O 1
ATOM 4840 N N . ALA B 1 277 ? 4.079 29.426 59.412 1.00 40.67 277 ALA B N 1
ATOM 4841 C CA . ALA B 1 277 ? 4.433 28.043 59.708 1.00 40.29 277 ALA B CA 1
ATOM 4842 C C . ALA B 1 277 ? 5.420 27.967 60.865 1.00 39.67 277 ALA B C 1
ATOM 4843 O O . ALA B 1 277 ? 5.232 27.182 61.807 1.00 37.90 277 ALA B O 1
ATOM 4845 N N . LYS B 1 278 ? 6.472 28.789 60.819 1.00 34.96 278 LYS B N 1
ATOM 4846 C CA . LYS B 1 278 ? 7.488 28.741 61.866 1.00 37.93 278 LYS B CA 1
ATOM 4847 C C . LYS B 1 278 ? 6.929 29.180 63.219 1.00 41.02 278 LYS B C 1
ATOM 4848 O O . LYS B 1 278 ? 7.224 28.557 64.245 1.00 37.41 278 LYS B O 1
ATOM 4854 N N . SER B 1 279 ? 6.110 30.236 63.247 1.00 43.72 279 SER B N 1
ATOM 4855 C CA . SER B 1 279 ? 5.596 30.736 64.522 1.00 40.80 279 SER B CA 1
ATOM 4856 C C . SER B 1 279 ? 4.715 29.729 65.250 1.00 43.99 279 SER B C 1
ATOM 4857 O O . SER B 1 279 ? 4.360 29.964 66.409 1.00 39.08 279 SER B O 1
ATOM 4860 N N . THR B 1 280 ? 4.357 28.612 64.619 1.00 41.64 280 THR B N 1
ATOM 4861 C CA . THR B 1 280 ? 3.656 27.584 65.370 1.00 37.59 280 THR B CA 1
ATOM 4862 C C . THR B 1 280 ? 4.553 26.968 66.429 1.00 35.87 280 THR B C 1
ATOM 4863 O O . THR B 1 280 ? 4.046 26.348 67.371 1.00 38.25 280 THR B O 1
ATOM 4867 N N . GLY B 1 281 ? 5.868 27.143 66.304 1.00 36.66 281 GLY B N 1
ATOM 4868 C CA . GLY B 1 281 ? 6.819 26.435 67.130 1.00 33.47 281 GLY B CA 1
ATOM 4869 C C . GLY B 1 281 ? 6.984 24.971 66.785 1.00 43.95 281 GLY B C 1
ATOM 4870 O O . GLY B 1 281 ? 7.824 24.298 67.396 1.00 35.44 281 GLY B O 1
ATOM 4871 N N . LYS B 1 282 ? 6.219 24.461 65.823 1.00 34.58 282 LYS B N 1
ATOM 4872 C CA . LYS B 1 282 ? 6.240 23.058 65.440 1.00 37.81 282 LYS B CA 1
ATOM 4873 C C . LYS B 1 282 ? 7.112 22.848 64.206 1.00 34.52 282 LYS B C 1
ATOM 4874 O O . LYS B 1 282 ? 7.485 23.790 63.499 1.00 36.01 282 LYS B O 1
ATOM 4880 N N . GLN B 1 283 ? 7.424 21.580 63.939 1.00 37.05 283 GLN B N 1
ATOM 4881 C CA . GLN B 1 283 ? 8.306 21.216 62.841 1.00 31.56 283 GLN B CA 1
ATOM 4882 C C . GLN B 1 283 ? 7.858 19.900 62.218 1.00 32.37 283 GLN B C 1
ATOM 4883 O O . GLN B 1 283 ? 7.399 18.994 62.923 1.00 30.69 283 GLN B O 1
ATOM 4889 N N . ILE B 1 284 ? 7.990 19.821 60.892 1.00 31.19 284 ILE B N 1
ATOM 4890 C CA . ILE B 1 284 ? 7.719 18.622 60.102 1.00 32.27 284 ILE B CA 1
ATOM 4891 C C . ILE B 1 284 ? 8.885 18.409 59.146 1.00 31.46 284 ILE B C 1
ATOM 4892 O O . ILE B 1 284 ? 9.784 19.242 59.035 1.00 32.73 284 ILE B O 1
ATOM 4897 N N . LEU B 1 285 ? 8.867 17.271 58.449 1.00 31.83 285 LEU B N 1
ATOM 4898 C CA . LEU B 1 285 ? 9.860 16.974 57.422 1.00 29.02 285 LEU B CA 1
ATOM 4899 C C . LEU B 1 285 ? 9.139 16.978 56.085 1.00 29.03 285 LEU B C 1
ATOM 4900 O O . LEU B 1 285 ? 8.391 16.046 55.772 1.00 31.32 285 LEU B O 1
ATOM 4905 N N . ARG B 1 286 ? 9.385 18.000 55.291 1.00 26.60 286 ARG B N 1
ATOM 4906 C CA . ARG B 1 286 ? 8.709 18.145 54.015 1.00 24.26 286 ARG B CA 1
ATOM 4907 C C . ARG B 1 286 ? 9.498 17.470 52.906 1.00 23.64 286 ARG B C 1
ATOM 4908 O O . ARG B 1 286 ? 10.722 17.593 52.826 1.00 27.67 286 ARG B O 1
ATOM 4916 N N . ARG B 1 287 ? 8.786 16.759 52.042 1.00 27.63 287 ARG B N 1
ATOM 4917 C CA . ARG B 1 287 ? 9.419 15.976 50.981 1.00 24.89 287 ARG B CA 1
ATOM 4918 C C . ARG B 1 287 ? 8.545 16.026 49.733 1.00 28.05 287 ARG B C 1
ATOM 4919 O O . ARG B 1 287 ? 8.184 15.003 49.148 1.00 25.72 287 ARG B O 1
ATOM 4927 N N . ALA B 1 288 ? 8.210 17.247 49.311 1.00 24.29 288 ALA B N 1
ATOM 4928 C CA . ALA B 1 288 ? 7.227 17.491 48.267 1.00 25.20 288 ALA B CA 1
ATOM 4929 C C . ALA B 1 288 ? 7.818 17.340 46.863 1.00 23.94 288 ALA B C 1
ATOM 4930 O O . ALA B 1 288 ? 9.034 17.373 46.653 1.00 27.44 288 ALA B O 1
ATOM 4932 N N . PHE B 1 289 ? 6.927 17.154 45.890 1.00 25.47 289 PHE B N 1
ATOM 4933 C CA . PHE B 1 289 ? 7.281 17.182 44.475 1.00 24.83 289 PHE B CA 1
ATOM 4934 C C . PHE B 1 289 ? 6.332 18.117 43.733 1.00 28.14 289 PHE B C 1
ATOM 4935 O O . PHE B 1 289 ? 5.152 18.229 44.086 1.00 26.21 289 PHE B O 1
ATOM 4943 N N . SER B 1 290 ? 6.851 18.778 42.689 1.00 26.83 290 SER B N 1
ATOM 4944 C CA . SER B 1 290 ? 6.017 19.564 41.784 1.00 28.75 290 SER B CA 1
ATOM 4945 C C . SER B 1 290 ? 5.236 18.643 40.854 1.00 26.91 290 SER B C 1
ATOM 4946 O O . SER B 1 290 ? 5.597 17.484 40.648 1.00 31.40 290 SER B O 1
ATOM 4949 N N . TYR B 1 291 ? 4.149 19.158 40.287 1.00 23.84 291 TYR B N 1
ATOM 4950 C CA . TYR B 1 291 ? 3.467 18.421 39.227 1.00 26.87 291 TYR B CA 1
ATOM 4951 C C . TYR B 1 291 ? 2.922 19.374 38.170 1.00 27.71 291 TYR B C 1
ATOM 4952 O O . TYR B 1 291 ? 2.709 20.563 38.412 1.00 25.24 291 TYR B O 1
ATOM 4961 N N . THR B 1 292 ? 2.725 18.828 36.974 1.00 27.47 292 THR B N 1
ATOM 4962 C CA . THR B 1 292 ? 1.939 19.459 35.925 1.00 29.91 292 THR B CA 1
ATOM 4963 C C . THR B 1 292 ? 0.980 18.404 35.394 1.00 32.05 292 THR B C 1
ATOM 4964 O O . THR B 1 292 ? 1.360 17.236 35.269 1.00 33.24 292 THR B O 1
ATOM 4968 N N . GLU B 1 293 ? -0.291 18.783 35.120 1.00 29.86 293 GLU B N 1
ATOM 4969 C CA . GLU B 1 293 ? -1.181 17.833 34.426 1.00 30.93 293 GLU B CA 1
ATOM 4970 C C . GLU B 1 293 ? -2.068 18.557 33.401 1.00 34.03 293 GLU B C 1
ATOM 4971 O O . GLU B 1 293 ? -3.272 18.754 33.581 1.00 37.12 293 GLU B O 1
ATOM 4977 N N . GLY B 1 294 ? -1.457 18.903 32.274 1.00 31.18 294 GLY B N 1
ATOM 4978 C CA . GLY B 1 294 ? -2.198 19.480 31.164 1.00 32.82 294 GLY B CA 1
ATOM 4979 C C . GLY B 1 294 ? -2.771 20.849 31.490 1.00 33.60 294 GLY B C 1
ATOM 4980 O O . GLY B 1 294 ? -2.226 21.618 32.286 1.00 34.11 294 GLY B O 1
ATOM 4981 N N . LEU B 1 295 ? -3.901 21.153 30.858 1.00 39.11 295 LEU B N 1
ATOM 4982 C CA . LEU B 1 295 ? -4.539 22.454 30.967 1.00 36.67 295 LEU B CA 1
ATOM 4983 C C . LEU B 1 295 ? -5.698 22.400 31.945 1.00 36.17 295 LEU B C 1
ATOM 4984 O O . LEU B 1 295 ? -6.396 21.391 32.053 1.00 39.89 295 LEU B O 1
ATOM 4989 N N . ASP B 1 296 ? -5.901 23.502 32.647 1.00 39.43 296 ASP B N 1
ATOM 4990 C CA . ASP B 1 296 ? -7.087 23.675 33.473 1.00 45.85 296 ASP B CA 1
ATOM 4991 C C . ASP B 1 296 ? -8.264 24.041 32.576 1.00 46.44 296 ASP B C 1
ATOM 4992 O O . ASP B 1 296 ? -8.244 25.112 31.955 1.00 51.79 296 ASP B O 1
ATOM 4997 N N . PRO B 1 297 ? -9.293 23.194 32.464 1.00 52.53 297 PRO B N 1
ATOM 4998 C CA . PRO B 1 297 ? -10.389 23.507 31.529 1.00 56.73 297 PRO B CA 1
ATOM 4999 C C . PRO B 1 297 ? -11.182 24.741 31.921 1.00 60.88 297 PRO B C 1
ATOM 5000 O O . PRO B 1 297 ? -11.646 25.470 31.036 1.00 58.07 297 PRO B O 1
ATOM 5004 N N . LYS B 1 298 ? -11.345 25.004 33.218 1.00 59.04 298 LYS B N 1
ATOM 5005 C CA . LYS B 1 298 ? -12.098 26.176 33.636 1.00 58.29 298 LYS B CA 1
ATOM 5006 C C . LYS B 1 298 ? -11.413 27.472 33.234 1.00 61.43 298 LYS B C 1
ATOM 5007 O O . LYS B 1 298 ? -12.093 28.490 33.077 1.00 68.92 298 LYS B O 1
ATOM 5009 N N . THR B 1 299 ? -10.091 27.463 33.051 1.00 57.65 299 THR B N 1
ATOM 5010 C CA . THR B 1 299 ? -9.376 28.683 32.715 1.00 50.17 299 THR B CA 1
ATOM 5011 C C . THR B 1 299 ? -8.472 28.583 31.496 1.00 53.37 299 THR B C 1
ATOM 5012 O O . THR B 1 299 ? -7.994 29.625 31.031 1.00 55.13 299 THR B O 1
ATOM 5016 N N . GLY B 1 300 ? -8.204 27.388 30.976 1.00 45.16 300 GLY B N 1
ATOM 5017 C CA . GLY B 1 300 ? -7.357 27.269 29.808 1.00 40.92 300 GLY B CA 1
ATOM 5018 C C . GLY B 1 300 ? -5.884 27.505 30.049 1.00 40.16 300 GLY B C 1
ATOM 5019 O O . GLY B 1 300 ? -5.104 27.469 29.089 1.00 34.25 300 GLY B O 1
ATOM 5020 N N . TYR B 1 301 ? -5.470 27.745 31.290 1.00 37.80 301 TYR B N 1
ATOM 5021 C CA . TYR B 1 301 ? -4.060 27.861 31.616 1.00 41.49 301 TYR B CA 1
ATOM 5022 C C . TYR B 1 301 ? -3.539 26.521 32.147 1.00 36.34 301 TYR B C 1
ATOM 5023 O O . TYR B 1 301 ? -4.281 25.553 32.309 1.00 36.50 301 TYR B O 1
ATOM 5032 N N A MET B 1 302 ? -2.237 26.477 32.413 0.61 34.02 302 MET B N 1
ATOM 5033 N N B MET B 1 302 ? -2.237 26.474 32.415 0.39 34.11 302 MET B N 1
ATOM 5034 C CA A MET B 1 302 ? -1.582 25.245 32.831 0.61 37.54 302 MET B CA 1
ATOM 5035 C CA B MET B 1 302 ? -1.604 25.227 32.818 0.39 37.52 302 MET B CA 1
ATOM 5036 C C A MET B 1 302 ? -2.102 24.773 34.188 0.61 37.00 302 MET B C 1
ATOM 5037 C C B MET B 1 302 ? -2.110 24.771 34.181 0.39 37.00 302 MET B C 1
ATOM 5038 O O A MET B 1 302 ? -2.187 25.555 35.140 0.61 36.98 302 MET B O 1
ATOM 5039 O O B MET B 1 302 ? -2.194 25.562 35.126 0.39 36.98 302 MET B O 1
ATOM 5048 N N . ASP B 1 303 ? -2.448 23.486 34.278 1.00 35.70 303 ASP B N 1
ATOM 5049 C CA . ASP B 1 303 ? -2.781 22.862 35.552 1.00 35.31 303 ASP B CA 1
ATOM 5050 C C . ASP B 1 303 ? -1.480 22.332 36.136 1.00 37.81 303 ASP B C 1
ATOM 5051 O O . ASP B 1 303 ? -0.876 21.409 35.582 1.00 34.90 303 ASP B O 1
ATOM 5056 N N . ALA B 1 304 ? -1.023 22.944 37.222 1.00 30.03 304 ALA B N 1
ATOM 5057 C CA . ALA B 1 304 ? 0.224 22.546 37.850 1.00 29.31 304 ALA B CA 1
ATOM 5058 C C . ALA B 1 304 ? 0.091 22.785 39.339 1.00 30.88 304 ALA B C 1
ATOM 5059 O O . ALA B 1 304 ? -0.834 23.462 39.799 1.00 30.39 304 ALA B O 1
ATOM 5061 N N . GLY B 1 305 ? 1.018 22.228 40.101 1.00 26.29 305 GLY B N 1
ATOM 5062 C CA . GLY B 1 305 ? 0.959 22.441 41.528 1.00 25.96 305 GLY B CA 1
ATOM 5063 C C . GLY B 1 305 ? 2.066 21.741 42.271 1.00 26.69 305 GLY B C 1
ATOM 5064 O O . GLY B 1 305 ? 3.126 21.430 41.723 1.00 27.69 305 GLY B O 1
ATOM 5065 N N . LEU B 1 306 ? 1.804 21.522 43.547 1.00 23.83 306 LEU B N 1
ATOM 5066 C CA . LEU B 1 306 ? 2.730 20.839 44.421 1.00 27.42 306 LEU B CA 1
ATOM 5067 C C . LEU B 1 306 ? 2.050 19.586 44.944 1.00 25.64 306 LEU B C 1
ATOM 5068 O O . LEU B 1 306 ? 0.919 19.655 45.438 1.00 26.94 306 LEU B O 1
ATOM 5073 N N . LEU B 1 307 ? 2.721 18.443 44.811 1.00 22.16 307 LEU B N 1
ATOM 5074 C CA . LEU B 1 307 ? 2.334 17.256 45.580 1.00 26.45 307 LEU B CA 1
ATOM 5075 C C . LEU B 1 307 ? 3.003 17.397 46.942 1.00 25.82 307 LEU B C 1
ATOM 5076 O O . LEU B 1 307 ? 4.167 17.032 47.130 1.00 26.19 307 LEU B O 1
ATOM 5081 N N . PHE B 1 308 ? 2.284 18.008 47.886 1.00 26.66 308 PHE B N 1
ATOM 5082 C CA . PHE B 1 308 ? 2.849 18.288 49.201 1.00 30.51 308 PHE B CA 1
ATOM 5083 C C . PHE B 1 308 ? 2.828 17.003 50.004 1.00 27.90 308 PHE B C 1
ATOM 5084 O O . PHE B 1 308 ? 1.754 16.444 50.244 1.00 30.02 308 PHE B O 1
ATOM 5092 N N . ILE B 1 309 ? 4.009 16.544 50.417 1.00 26.64 309 ILE B N 1
ATOM 5093 C CA . ILE B 1 309 ? 4.185 15.352 51.242 1.00 30.78 309 ILE B CA 1
ATOM 5094 C C . ILE B 1 309 ? 5.049 15.753 52.432 1.00 29.89 309 ILE B C 1
ATOM 5095 O O . ILE B 1 309 ? 6.151 16.284 52.246 1.00 30.27 309 ILE B O 1
ATOM 5100 N N . SER B 1 310 ? 4.544 15.530 53.644 1.00 26.07 310 SER B N 1
ATOM 5101 C CA . SER B 1 310 ? 5.320 15.742 54.856 1.00 25.98 310 SER B CA 1
ATOM 5102 C C . SER B 1 310 ? 5.231 14.520 55.765 1.00 28.31 310 SER B C 1
ATOM 5103 O O . SER B 1 310 ? 4.272 13.745 55.713 1.00 30.22 310 SER B O 1
ATOM 5106 N N . PHE B 1 311 ? 6.261 14.353 56.588 1.00 27.10 311 PHE B N 1
ATOM 5107 C CA . PHE B 1 311 ? 6.343 13.279 57.569 1.00 30.17 311 PHE B CA 1
ATOM 5108 C C . PHE B 1 311 ? 6.495 13.878 58.958 1.00 33.38 311 PHE B C 1
ATOM 5109 O O . PHE B 1 311 ? 7.290 14.807 59.158 1.00 33.09 311 PHE B O 1
ATOM 5117 N N . GLN B 1 312 ? 5.730 13.345 59.911 1.00 32.53 312 GLN B N 1
ATOM 5118 C CA . GLN B 1 312 ? 5.722 13.847 61.277 1.00 30.36 312 GLN B CA 1
ATOM 5119 C C . GLN B 1 312 ? 5.288 12.709 62.185 1.00 31.39 312 GLN B C 1
ATOM 5120 O O . GLN B 1 312 ? 4.429 11.905 61.808 1.00 32.29 312 GLN B O 1
ATOM 5126 N N . LYS B 1 313 ? 5.918 12.627 63.361 1.00 31.91 313 LYS B N 1
ATOM 5127 C CA . LYS B 1 313 ? 5.627 11.538 64.285 1.00 36.18 313 LYS B CA 1
ATOM 5128 C C . LYS B 1 313 ? 4.256 11.702 64.920 1.00 34.07 313 LYS B C 1
ATOM 5129 O O . LYS B 1 313 ? 3.595 10.708 65.229 1.00 37.43 313 LYS B O 1
ATOM 5135 N N . ASN B 1 314 ? 3.799 12.939 65.096 1.00 29.52 314 ASN B N 1
ATOM 5136 C CA . ASN B 1 314 ? 2.469 13.213 65.635 1.00 34.94 314 ASN B CA 1
ATOM 5137 C C . ASN B 1 314 ? 1.856 14.360 64.840 1.00 32.89 314 ASN B C 1
ATOM 5138 O O . ASN B 1 314 ? 2.143 15.535 65.116 1.00 38.96 314 ASN B O 1
ATOM 5143 N N . PRO B 1 315 ? 0.988 14.062 63.866 1.00 31.34 315 PRO B N 1
ATOM 5144 C CA . PRO B 1 315 ? 0.356 15.146 63.092 1.00 33.03 315 PRO B CA 1
ATOM 5145 C C . PRO B 1 315 ? -0.524 16.057 63.928 1.00 39.99 315 PRO B C 1
ATOM 5146 O O . PRO B 1 315 ? -0.638 17.250 63.614 1.00 35.99 315 PRO B O 1
ATOM 5150 N N . ASP B 1 316 ? -1.153 15.530 64.983 1.00 43.42 316 ASP B N 1
ATOM 5151 C CA . ASP B 1 316 ? -1.996 16.359 65.841 1.00 44.04 316 ASP B CA 1
ATOM 5152 C C . ASP B 1 316 ? -1.192 17.466 66.504 1.00 42.25 316 ASP B C 1
ATOM 5153 O O . ASP B 1 316 ? -1.679 18.592 66.663 1.00 40.45 316 ASP B O 1
ATOM 5158 N N . ASN B 1 317 ? 0.041 17.164 66.904 1.00 39.60 317 ASN B N 1
ATOM 5159 C CA . ASN B 1 317 ? 0.902 18.137 67.561 1.00 39.29 317 ASN B CA 1
ATOM 5160 C C . ASN B 1 317 ? 1.654 19.018 66.571 1.00 40.25 317 ASN B C 1
ATOM 5161 O O . ASN B 1 317 ? 1.803 20.217 66.815 1.00 38.16 317 ASN B O 1
ATOM 5166 N N . GLN B 1 318 ? 2.119 18.461 65.446 1.00 35.41 318 GLN B N 1
ATOM 5167 C CA . GLN B 1 318 ? 3.079 19.167 64.607 1.00 38.53 318 GLN B CA 1
ATOM 5168 C C . GLN B 1 318 ? 2.510 19.725 63.315 1.00 39.16 318 GLN B C 1
ATOM 5169 O O . GLN B 1 318 ? 3.027 20.723 62.823 1.00 35.70 318 GLN B O 1
ATOM 5175 N N . PHE B 1 319 ? 1.469 19.112 62.758 1.00 33.03 319 PHE B N 1
ATOM 5176 C CA . PHE B 1 319 ? 0.985 19.427 61.422 1.00 33.73 319 PHE B CA 1
ATOM 5177 C C . PHE B 1 319 ? -0.328 20.185 61.436 1.00 36.90 319 PHE B C 1
ATOM 5178 O O . PHE B 1 319 ? -0.455 21.215 60.768 1.00 34.30 319 PHE B O 1
ATOM 5186 N N . ILE B 1 320 ? -1.321 19.687 62.177 1.00 35.79 320 ILE B N 1
ATOM 5187 C CA . ILE B 1 320 ? -2.605 20.382 62.255 1.00 36.71 320 ILE B CA 1
ATOM 5188 C C . ILE B 1 320 ? -2.446 21.809 62.765 1.00 37.86 320 ILE B C 1
ATOM 5189 O O . ILE B 1 320 ? -3.143 22.702 62.256 1.00 42.73 320 ILE B O 1
ATOM 5194 N N . PRO B 1 321 ? -1.562 22.115 63.725 1.00 38.38 321 PRO B N 1
ATOM 5195 C CA . PRO B 1 321 ? -1.345 23.539 64.056 1.00 48.26 321 PRO B CA 1
ATOM 5196 C C . PRO B 1 321 ? -0.890 24.374 62.869 1.00 39.76 321 PRO B C 1
ATOM 5197 O O . PRO B 1 321 ? -1.284 25.541 62.744 1.00 41.16 321 PRO B O 1
ATOM 5201 N N . MET B 1 322 ? -0.064 23.805 61.987 1.00 33.61 322 MET B N 1
ATOM 5202 C CA . MET B 1 322 ? 0.354 24.531 60.794 1.00 42.05 322 MET B CA 1
ATOM 5203 C C . MET B 1 322 ? -0.816 24.745 59.841 1.00 39.72 322 MET B C 1
ATOM 5204 O O . MET B 1 322 ? -1.022 25.853 59.337 1.00 38.15 322 MET B O 1
ATOM 5209 N N . LEU B 1 323 ? -1.587 23.686 59.581 1.00 39.50 323 LEU B N 1
ATOM 5210 C CA . LEU B 1 323 ? -2.775 23.797 58.743 1.00 40.10 323 LEU B CA 1
ATOM 5211 C C . LEU B 1 323 ? -3.707 24.894 59.241 1.00 41.20 323 LEU B C 1
ATOM 5212 O O . LEU B 1 323 ? -4.260 25.660 58.445 1.00 41.93 323 LEU B O 1
ATOM 5217 N N . LYS B 1 324 ? -3.908 24.969 60.555 1.00 39.45 324 LYS B N 1
ATOM 5218 C CA . LYS B 1 324 ? -4.784 25.989 61.121 1.00 43.97 324 LYS B CA 1
ATOM 5219 C C . LYS B 1 324 ? -4.250 27.388 60.838 1.00 43.36 324 LYS B C 1
ATOM 5220 O O . LYS B 1 324 ? -4.970 28.248 60.318 1.00 44.00 324 LYS B O 1
ATOM 5222 N N . ALA B 1 325 ? -2.978 27.629 61.168 1.00 43.89 325 ALA B N 1
ATOM 5223 C CA . ALA B 1 325 ? -2.420 28.971 61.028 1.00 42.36 325 ALA B CA 1
ATOM 5224 C C . ALA B 1 325 ? -2.418 29.418 59.576 1.00 42.30 325 ALA B C 1
ATOM 5225 O O . ALA B 1 325 ? -2.677 30.591 59.277 1.00 44.52 325 ALA B O 1
ATOM 5227 N N . LEU B 1 326 ? -2.145 28.495 58.657 1.00 39.13 326 LEU B N 1
ATOM 5228 C CA . LEU B 1 326 ? -2.027 28.868 57.250 1.00 41.84 326 LEU B CA 1
ATOM 5229 C C . LEU B 1 326 ? -3.394 29.028 56.595 1.00 41.72 326 LEU B C 1
ATOM 5230 O O . LEU B 1 326 ? -3.581 29.915 55.756 1.00 38.30 326 LEU B O 1
ATOM 5235 N N . SER B 1 327 ? -4.360 28.184 56.959 1.00 41.78 327 SER B N 1
ATOM 5236 C CA . SER B 1 327 ? -5.647 28.193 56.266 1.00 47.34 327 SER B CA 1
ATOM 5237 C C . SER B 1 327 ? -6.362 29.524 56.427 1.00 50.00 327 SER B C 1
ATOM 5238 O O . SER B 1 327 ? -7.108 29.941 55.536 1.00 50.58 327 SER B O 1
ATOM 5241 N N . ALA B 1 328 ? -6.152 30.204 57.546 1.00 45.13 328 ALA B N 1
ATOM 5242 C CA . ALA B 1 328 ? -6.828 31.471 57.784 1.00 55.35 328 ALA B CA 1
ATOM 5243 C C . ALA B 1 328 ? -6.095 32.660 57.170 1.00 49.26 328 ALA B C 1
ATOM 5244 O O . ALA B 1 328 ? -6.734 33.527 56.569 1.00 57.17 328 ALA B O 1
ATOM 5246 N N . LYS B 1 329 ? -4.764 32.704 57.270 1.00 48.65 329 LYS B N 1
ATOM 5247 C CA . LYS B 1 329 ? -4.026 33.939 57.046 1.00 49.19 329 LYS B CA 1
ATOM 5248 C C . LYS B 1 329 ? -2.905 33.868 56.013 1.00 47.06 329 LYS B C 1
ATOM 5249 O O . LYS B 1 329 ? -2.357 34.922 55.672 1.00 39.77 329 LYS B O 1
ATOM 5255 N N . ASP B 1 330 ? -2.558 32.690 55.491 1.00 37.06 330 ASP B N 1
ATOM 5256 C CA . ASP B 1 330 ? -1.417 32.566 54.585 1.00 38.86 330 ASP B CA 1
ATOM 5257 C C . ASP B 1 330 ? -1.613 33.403 53.328 1.00 38.45 330 ASP B C 1
ATOM 5258 O O . ASP B 1 330 ? -2.615 33.260 52.620 1.00 37.21 330 ASP B O 1
ATOM 5263 N N . ALA B 1 331 ? -0.641 34.281 53.050 1.00 35.94 331 ALA B N 1
ATOM 5264 C CA . ALA B 1 331 ? -0.614 34.980 51.771 1.00 38.02 331 ALA B CA 1
ATOM 5265 C C . ALA B 1 331 ? -0.491 34.012 50.595 1.00 36.19 331 ALA B C 1
ATOM 5266 O O . ALA B 1 331 ? -0.915 34.341 49.482 1.00 33.89 331 ALA B O 1
ATOM 5268 N N . LEU B 1 332 ? 0.048 32.813 50.820 1.00 37.86 332 LEU B N 1
ATOM 5269 C CA . LEU B 1 332 ? 0.151 31.841 49.737 1.00 28.69 332 LEU B CA 1
ATOM 5270 C C . LEU B 1 332 ? -1.209 31.353 49.266 1.00 31.36 332 LEU B C 1
ATOM 5271 O O . LEU B 1 332 ? -1.321 30.888 48.123 1.00 33.46 332 LEU B O 1
ATOM 5276 N N . ASN B 1 333 ? -2.242 31.446 50.112 1.00 35.72 333 ASN B N 1
ATOM 5277 C CA . ASN B 1 333 ? -3.577 31.027 49.690 1.00 35.71 333 ASN B CA 1
ATOM 5278 C C . ASN B 1 333 ? -4.074 31.837 48.513 1.00 33.47 333 ASN B C 1
ATOM 5279 O O . ASN B 1 333 ? -4.976 31.382 47.802 1.00 37.09 333 ASN B O 1
ATOM 5284 N N . GLU B 1 334 ? -3.509 33.030 48.292 1.00 36.12 334 GLU B N 1
ATOM 5285 C CA . GLU B 1 334 ? -3.914 33.829 47.144 1.00 32.53 334 GLU B CA 1
ATOM 5286 C C . GLU B 1 334 ? -3.521 33.175 45.828 1.00 34.89 334 GLU B C 1
ATOM 5287 O O . GLU B 1 334 ? -4.135 33.460 44.799 1.00 32.54 334 GLU B O 1
ATOM 5293 N N . TYR B 1 335 ? -2.490 32.328 45.832 1.00 33.62 335 TYR B N 1
ATOM 5294 C CA . TYR B 1 335 ? -1.934 31.756 44.607 1.00 31.49 335 TYR B CA 1
ATOM 5295 C C . TYR B 1 335 ? -2.061 30.248 44.550 1.00 29.17 335 TYR B C 1
ATOM 5296 O O . TYR B 1 335 ? -1.501 29.628 43.637 1.00 31.44 335 TYR B O 1
ATOM 5305 N N . THR B 1 336 ? -2.753 29.644 45.508 1.00 33.86 336 THR B N 1
ATOM 5306 C CA . THR B 1 336 ? -2.838 28.195 45.630 1.00 34.94 336 THR B CA 1
ATOM 5307 C C . THR B 1 336 ? -4.256 27.803 46.000 1.00 35.81 336 THR B C 1
ATOM 5308 O O . THR B 1 336 ? -5.041 28.614 46.496 1.00 36.68 336 THR B O 1
ATOM 5312 N N . GLN B 1 337 ? -4.570 26.534 45.771 1.00 31.15 337 GLN B N 1
ATOM 5313 C CA . GLN B 1 337 ? -5.854 25.981 46.175 1.00 34.33 337 GLN B CA 1
ATOM 5314 C C . GLN B 1 337 ? -5.649 24.495 46.429 1.00 34.23 337 GLN B C 1
ATOM 5315 O O . GLN B 1 337 ? -5.151 23.789 45.550 1.00 29.34 337 GLN B O 1
ATOM 5321 N N . THR B 1 338 ? -6.026 24.024 47.615 1.00 35.84 338 THR B N 1
ATOM 5322 C CA . THR B 1 338 ? -5.838 22.618 47.955 1.00 34.02 338 THR B CA 1
ATOM 5323 C C . THR B 1 338 ? -6.937 21.771 47.324 1.00 34.44 338 THR B C 1
ATOM 5324 O O . THR B 1 338 ? -8.129 22.029 47.525 1.00 34.95 338 THR B O 1
ATOM 5328 N N . ILE B 1 339 ? -6.530 20.765 46.547 1.00 33.68 339 ILE B N 1
ATOM 5329 C CA . ILE B 1 339 ? -7.463 19.985 45.752 1.00 35.35 339 ILE B CA 1
ATOM 5330 C C . ILE B 1 339 ? -7.761 18.627 46.373 1.00 38.50 339 ILE B C 1
ATOM 5331 O O . ILE B 1 339 ? -8.858 18.094 46.173 1.00 49.94 339 ILE B O 1
ATOM 5336 N N . GLY B 1 340 ? -6.822 18.055 47.110 1.00 39.21 340 GLY B N 1
ATOM 5337 C CA . GLY B 1 340 ? -7.020 16.764 47.740 1.00 29.99 340 GLY B CA 1
ATOM 5338 C C . GLY B 1 340 ? -6.147 16.689 48.966 1.00 32.83 340 GLY B C 1
ATOM 5339 O O . GLY B 1 340 ? -5.167 17.429 49.104 1.00 36.09 340 GLY B O 1
ATOM 5340 N N . SER B 1 341 ? -6.510 15.776 49.862 1.00 37.24 341 SER B N 1
ATOM 5341 C CA . SER B 1 341 ? -5.854 15.684 51.151 1.00 32.58 341 SER B CA 1
ATOM 5342 C C . SER B 1 341 ? -5.993 14.267 51.686 1.00 35.39 341 SER B C 1
ATOM 5343 O O . SER B 1 341 ? -7.037 13.637 51.515 1.00 36.34 341 SER B O 1
ATOM 5346 N N . ALA B 1 342 ? -4.942 13.777 52.338 1.00 30.81 342 ALA B N 1
ATOM 5347 C CA . ALA B 1 342 ? -5.008 12.472 52.991 1.00 36.21 342 ALA B CA 1
ATOM 5348 C C . ALA B 1 342 ? -3.914 12.387 54.043 1.00 29.56 342 ALA B C 1
ATOM 5349 O O . ALA B 1 342 ? -2.915 13.107 53.992 1.00 37.31 342 ALA B O 1
ATOM 5351 N N . LEU B 1 343 ? -4.134 11.517 55.017 1.00 32.08 343 LEU B N 1
ATOM 5352 C CA . LEU B 1 343 ? -3.151 11.236 56.049 1.00 27.61 343 LEU B CA 1
ATOM 5353 C C . LEU B 1 343 ? -2.999 9.725 56.139 1.00 33.59 343 LEU B C 1
ATOM 5354 O O . LEU B 1 343 ? -4.000 9.006 56.199 1.00 32.37 343 LEU B O 1
ATOM 5359 N N . TYR B 1 344 ? -1.758 9.247 56.123 1.00 29.51 344 TYR B N 1
ATOM 5360 C CA . TYR B 1 344 ? -1.479 7.818 56.161 1.00 32.25 344 TYR B CA 1
ATOM 5361 C C . TYR B 1 344 ? -0.506 7.510 57.288 1.00 31.54 344 TYR B C 1
ATOM 5362 O O . TYR B 1 344 ? 0.383 8.304 57.609 1.00 31.30 344 TYR B O 1
ATOM 5371 N N . ALA B 1 345 ? -0.680 6.341 57.892 1.00 33.14 345 ALA B N 1
ATOM 5372 C CA . ALA B 1 345 ? 0.247 5.861 58.900 1.00 30.43 345 ALA B CA 1
ATOM 5373 C C . ALA B 1 345 ? 1.221 4.897 58.238 1.00 28.13 345 ALA B C 1
ATOM 5374 O O . ALA B 1 345 ? 0.819 3.836 57.746 1.00 31.34 345 ALA B O 1
ATOM 5376 N N . CYS B 1 346 ? 2.501 5.247 58.256 1.00 31.01 346 CYS B N 1
ATOM 5377 C CA . CYS B 1 346 ? 3.518 4.418 57.635 1.00 30.18 346 CYS B CA 1
ATOM 5378 C C . CYS B 1 346 ? 4.125 3.470 58.658 1.00 33.41 346 CYS B C 1
ATOM 5379 O O . CYS B 1 346 ? 4.661 3.932 59.669 1.00 29.22 346 CYS B O 1
ATOM 5382 N N . PRO B 1 347 ? 4.093 2.163 58.420 1.00 30.88 347 PRO B N 1
ATOM 5383 C CA . PRO B 1 347 ? 4.737 1.214 59.337 1.00 32.66 347 PRO B CA 1
ATOM 5384 C C . PRO B 1 347 ? 6.219 1.511 59.494 1.00 35.66 347 PRO B C 1
ATOM 5385 O O . PRO B 1 347 ? 6.848 2.141 58.643 1.00 34.49 347 PRO B O 1
ATOM 5389 N N . GLY B 1 348 ? 6.787 1.029 60.598 1.00 33.01 348 GLY B N 1
ATOM 5390 C CA . GLY B 1 348 ? 8.232 1.052 60.719 1.00 32.81 348 GLY B CA 1
ATOM 5391 C C . GLY B 1 348 ? 8.890 0.195 59.650 1.00 33.71 348 GLY B C 1
ATOM 5392 O O . GLY B 1 348 ? 8.209 -0.448 58.850 1.00 32.59 348 GLY B O 1
ATOM 5393 N N . GLY B 1 349 ? 10.214 0.178 59.627 1.00 35.82 349 GLY B N 1
ATOM 5394 C CA . GLY B 1 349 ? 10.937 -0.575 58.627 1.00 31.46 349 GLY B CA 1
ATOM 5395 C C . GLY B 1 349 ? 10.696 -2.075 58.723 1.00 38.90 349 GLY B C 1
ATOM 5396 O O . GLY B 1 349 ? 10.160 -2.618 59.692 1.00 34.56 349 GLY B O 1
ATOM 5397 N N . CYS B 1 350 ? 11.113 -2.745 57.657 1.00 29.92 350 CYS B N 1
ATOM 5398 C CA . CYS B 1 350 ? 10.968 -4.178 57.491 1.00 37.87 350 CYS B CA 1
ATOM 5399 C C . CYS B 1 350 ? 12.336 -4.825 57.645 1.00 41.27 350 CYS B C 1
ATOM 5400 O O . CYS B 1 350 ? 13.299 -4.409 56.996 1.00 35.44 350 CYS B O 1
ATOM 5403 N N . LYS B 1 351 ? 12.424 -5.828 58.509 1.00 48.87 351 LYS B N 1
ATOM 5404 C CA . LYS B 1 351 ? 13.645 -6.605 58.623 1.00 40.17 351 LYS B CA 1
ATOM 5405 C C . LYS B 1 351 ? 13.656 -7.681 57.549 1.00 38.35 351 LYS B C 1
ATOM 5406 O O . LYS B 1 351 ? 12.614 -8.256 57.216 1.00 42.47 351 LYS B O 1
ATOM 5412 N N . LYS B 1 352 ? 14.830 -7.938 56.978 1.00 39.39 352 LYS B N 1
ATOM 5413 C CA . LYS B 1 352 ? 14.935 -9.046 56.043 1.00 42.17 352 LYS B CA 1
ATOM 5414 C C . LYS B 1 352 ? 14.465 -10.327 56.721 1.00 47.67 352 LYS B C 1
ATOM 5415 O O . LYS B 1 352 ? 14.778 -10.580 57.888 1.00 48.51 352 LYS B O 1
ATOM 5421 N N . GLY B 1 353 ? 13.675 -11.116 55.993 1.00 39.56 353 GLY B N 1
ATOM 5422 C CA . GLY B 1 353 ? 12.965 -12.239 56.553 1.00 43.81 353 GLY B CA 1
ATOM 5423 C C . GLY B 1 353 ? 11.521 -11.951 56.919 1.00 47.19 353 GLY B C 1
ATOM 5424 O O . GLY B 1 353 ? 10.723 -12.891 57.006 1.00 43.74 353 GLY B O 1
ATOM 5425 N N . GLU B 1 354 ? 11.164 -10.684 57.135 1.00 39.25 354 GLU B N 1
ATOM 5426 C CA . GLU B 1 354 ? 9.808 -10.273 57.484 1.00 36.36 354 GLU B CA 1
ATOM 5427 C C . GLU B 1 354 ? 9.143 -9.580 56.292 1.00 42.75 354 GLU B C 1
ATOM 5428 O O . GLU B 1 354 ? 9.700 -9.502 55.191 1.00 41.55 354 GLU B O 1
ATOM 5434 N N . TYR B 1 355 ? 7.933 -9.069 56.515 1.00 38.60 355 TYR B N 1
ATOM 5435 C CA . TYR B 1 355 ? 7.204 -8.358 55.472 1.00 40.08 355 TYR B CA 1
ATOM 5436 C C . TYR B 1 355 ? 6.594 -7.080 56.032 1.00 31.42 355 TYR B C 1
ATOM 5437 O O . TYR B 1 355 ? 6.329 -6.968 57.232 1.00 31.03 355 TYR B O 1
ATOM 5446 N N . ILE B 1 356 ? 6.366 -6.116 55.125 1.00 33.01 356 ILE B N 1
ATOM 5447 C CA . ILE B 1 356 ? 5.854 -4.804 55.497 1.00 31.51 356 ILE B CA 1
ATOM 5448 C C . ILE B 1 356 ? 4.546 -4.953 56.257 1.00 27.99 356 ILE B C 1
ATOM 5449 O O . ILE B 1 356 ? 3.601 -5.591 55.781 1.00 29.78 356 ILE B O 1
ATOM 5454 N N . ALA B 1 357 ? 4.493 -4.362 57.453 1.00 25.55 357 ALA B N 1
ATOM 5455 C CA . ALA B 1 357 ? 3.315 -4.339 58.316 1.00 32.83 357 ALA B CA 1
ATOM 5456 C C . ALA B 1 357 ? 3.002 -5.696 58.937 1.00 32.88 357 ALA B C 1
ATOM 5457 O O . ALA B 1 357 ? 1.888 -5.896 59.427 1.00 33.14 357 ALA B O 1
ATOM 5459 N N . GLN B 1 358 ? 3.958 -6.631 58.917 1.00 31.38 358 GLN B N 1
ATOM 5460 C CA . GLN B 1 358 ? 3.763 -7.933 59.562 1.00 29.05 358 GLN B CA 1
ATOM 5461 C C . GLN B 1 358 ? 3.246 -7.784 60.991 1.00 41.30 358 GLN B C 1
ATOM 5462 O O . GLN B 1 358 ? 2.273 -8.434 61.384 1.00 41.65 358 GLN B O 1
ATOM 5468 N N . ARG B 1 359 ? 3.877 -6.906 61.775 1.00 43.41 359 ARG B N 1
ATOM 5469 C CA . ARG B 1 359 ? 3.470 -6.719 63.162 1.00 42.26 359 ARG B CA 1
ATOM 5470 C C . ARG B 1 359 ? 2.024 -6.259 63.269 1.00 41.11 359 ARG B C 1
ATOM 5471 O O . ARG B 1 359 ? 1.357 -6.550 64.265 1.00 39.26 359 ARG B O 1
ATOM 5473 N N . LEU B 1 360 ? 1.511 -5.562 62.251 1.00 41.66 360 LEU B N 1
ATOM 5474 C CA . LEU B 1 360 ? 0.109 -5.153 62.288 1.00 39.04 360 LEU B CA 1
ATOM 5475 C C . LEU B 1 360 ? -0.814 -6.293 61.888 1.00 37.39 360 LEU B C 1
ATOM 5476 O O . LEU B 1 360 ? -1.889 -6.466 62.474 1.00 33.23 360 LEU B O 1
ATOM 5481 N N . LEU B 1 361 ? -0.417 -7.057 60.879 1.00 32.61 361 LEU B N 1
ATOM 5482 C CA . LEU B 1 361 ? -1.304 -8.014 60.246 1.00 37.07 361 LEU B CA 1
ATOM 5483 C C . LEU B 1 361 ? -1.255 -9.376 60.910 1.00 40.37 361 LEU B C 1
ATOM 5484 O O . LEU B 1 361 ? -2.256 -10.092 60.882 1.00 39.48 361 LEU B O 1
ATOM 5489 N N . GLU B 1 362 ? -0.116 -9.739 61.510 1.00 38.19 362 GLU B N 1
ATOM 5490 C CA . GLU B 1 362 ? 0.010 -11.054 62.135 1.00 51.84 362 GLU B CA 1
ATOM 5491 C C . GLU B 1 362 ? -0.828 -11.146 63.408 1.00 51.23 362 GLU B C 1
ATOM 5492 O O . GLU B 1 362 ? -1.518 -12.150 63.626 1.00 69.61 362 GLU B O 1
ATOM 5498 N N . SER B 1 363 ? -0.796 -10.105 64.240 1.00 56.39 363 SER B N 1
ATOM 5499 C CA . SER B 1 363 ? -1.461 -10.080 65.546 1.00 68.03 363 SER B CA 1
ATOM 5500 C C . SER B 1 363 ? -1.159 -11.325 66.398 1.00 70.98 363 SER B C 1
ATOM 5501 O O . SER B 1 363 ? -1.847 -12.350 66.320 1.00 66.66 363 SER B O 1
#

Secondary structure (DSSP, 8-state):
----B---SSSS-SSSSSPP-SEEEEEEEEE----HHHHHHHHHHHHHHHHHHH---TTS--SS--TTTTS--TTBEEEEEE-HHHHEETTEE-TT-GGG--TT-SPPPPPTT----GGGS--SEEEEEEESSHHHHHHHHHHHHHHHBTTEEEEEEEEEE-PPPTTSPPPB-TTS-B--TTSPPTT-HHHHHHHT---SSS-GGGTT-EEEEEEEEEE-HHHHHHS-HHHHHHHHTB-TTT-PBTT-SSTTSPP-GGGS-TTSHHHHHHHT----EE--EEEEEEE-TTT-SEEEEEEEEEEES-HHHHTHHHHHHHHHH-GGGGTEEEEEEEEEEEPPPPPTTS-TTHHHH--/--S---SSSSS-SSSSSPP-SEEEEEEEEE---SHHHHHHHHHHHHHHHHHHHT-----TTS--SS--TTTTS--TT-EEEEEE-GGGTEETTEESSS-GGG--TT--PPP---GGGS--SEEEEEEESSHHHHHHHHHHHHHHHTTTEEEEEEEEEE-PPPTTSPPPB-TTS-B--TTSPPTT-HHHHHHHT---SSS-GGGTT-EEEEEEEEEE-HHHHHTS-HHHHHHHHTB-TTT-PBTT-SSTTS---GGGS-TTSHHHHHHTT----EE--EEEEEEE-TTTSSEEEEEEEEEEES-HHHHTHHHHHHHHHH-GGGGSEEEEEEEEEEEP----TTS-TTHHHHH-

Sequence (707 aa):
MEEQIVPFYGKHQAGITTAHQTYVYFAALDVTAKEKSDIITLFRNWTSLTQMLTSRNQYLPPQDTGESADLSPSNLTVTFGFGPSFFEKDGKDRFGLKSKKPKHLAALPAMPNDNLDEKQGGGDICIQVCADDEQVAFHALRNLLNQAVGTCEVRFVNKGFLSGGKNGETPRNLFGFKDGTGNQSTEDDSSLMNSIVWVQSGEPDWMTGGTYMAFRKIKMFLEEIWDRRSSLKDQEDTFGRRKSSSGAPFGQKKETDPVKLNQIPSNSHVSLAKSSTGKQILRRAFSYTEGLDPKTGYMMDAGLLFISFQKNPDNQFIPMLKALSAKDALNEYTQTIGSALYACPGGCKKGEYIAQRLLESEEQIVPFYGKHQAGITTAHQTYVYFAALDVTAKEEKSDIITLFRNWTSLTQQMLTSGKQRNQYLPPQDTGESADLSPSNLTVTFGFGPSFFEKDGKDRFGLKSKKPKHLAALPALDEKQGGGDICIQVCADDEQVAFHALRNLLNQAVGTCEVRFVNKGFLSGGKNGETPRNLFGFKDGTGNQSTEDDSLMNSIVWVQSGEPDWMTGGTYMAFRKIKMFLEIWDRSSLKDQEDTFGRRKSSGAPFGQKKETDPVKLNQIPSNSHVSLAKSTGKQILRRAFSYTEGLDPKTGYMMDAGLLFISFQKNPDNQFIPMLKALSAKDALNEYTQTIGSALYACPGGCKKGEYIAQRLLES

GO terms:
  GO:0005576 extracellular region (C, EXP)
  GO:0005886 plasma membrane (C, EXP)

B-factor: mean 39.67, std 11.42, range [19.75, 89.05]

Nearest PDB structures (foldseek):
  7e5q-assembly1_A  TM=1.003E+00  e=5.032E-80  Bacillus subtilis
  6kmm-assembly3_D  TM=9.998E-01  e=1.771E-73  Bacillus subtilis
  6kmm-assembly1_A  TM=9.968E-01  e=4.366E-72  Bacillus subtilis
  7pkx-assembly1_A  TM=9.987E-01  e=1.002E-71  Bacillus subtilis
  7pkx-assembly1_B  TM=9.984E-01  e=5.279E-71  Bacillus subtilis